Protein AF-A0A416U5G7-F1 (afdb_monomer_lite)

pLDDT: mean 82.88, std 13.26, range [29.58, 97.5]

Sequence (641 aa):
MNTRAYIPMDFLNVPGTQLEKLPWEHEQILRRYLSMSQHICELDELYSMMVFNLENMFEKFSLQFDDRIFAKRGETVDVIQINALLCNAVSAGRTLIESMEKFDEFYISKDKSFKKNFISKAYDQYSEYKIVDFLRNYMQHGHIPIHYDEEKIYLDLSEILETTHLKMNKNLKRMLQKAKKDLLEYGVADTRLCCVPLFYKYFLLIHRLYRAFYSYAEYTLMQIGEEKRKLLQDHPEYVRQVDEIAFAPVYQDELGQLHGVAVEDGYEEKIRENITYAEEKLQEYIKGNGQICSLQIDYCLEYRIPEMILIHEEELSENLVSYCKKHGHEIRHVSFYTYYKDDMDSYTRYKMFPYIQFEESVEWNVPYDRVTIRDFLRTFPEAEEKGILVQANNMGGDGIQIAQAVLQGWKTFLYHSSQILDTLGINSLADAIDWASRVVFIYQSIGWLKKSFGKRIEKKPTIEQLEEYIRRAERWELSQLSSTLHAAPELLKLVLSEVGYISQDGELFVYDEVIATQRKEEERKRKAEKENSHGTQVDCRKMNKVIEELNVTILYYASLQNEKKAEECGKETRIGKCVEQVICKYREFLWWDEVREELKVRDPLPEKFTEEIQGKICRDVRALEEELSGKCRELEKNESF

Structure (mmCIF, N/CA/C/O backbone):
data_AF-A0A416U5G7-F1
#
_entry.id   AF-A0A416U5G7-F1
#
loop_
_atom_site.group_PDB
_atom_site.id
_atom_site.type_symbol
_atom_site.label_atom_id
_atom_site.label_alt_id
_atom_site.label_comp_id
_atom_site.label_asym_id
_atom_site.label_entity_id
_atom_site.label_seq_id
_atom_site.pdbx_PDB_ins_code
_atom_site.Cartn_x
_atom_site.Cartn_y
_atom_site.Cartn_z
_atom_site.occupancy
_atom_site.B_iso_or_equiv
_atom_site.auth_seq_id
_atom_site.auth_comp_id
_atom_site.auth_asym_id
_atom_site.auth_atom_id
_atom_site.pdbx_PDB_model_num
ATOM 1 N N . MET A 1 1 ? 1.895 -32.750 0.996 1.00 34.59 1 MET A N 1
ATOM 2 C CA . MET A 1 1 ? 2.476 -33.624 -0.054 1.00 34.59 1 MET A CA 1
ATOM 3 C C . MET A 1 1 ? 3.646 -34.340 0.590 1.00 34.59 1 MET A C 1
ATOM 5 O O . MET A 1 1 ? 4.343 -33.689 1.345 1.00 34.59 1 MET A O 1
ATOM 9 N N . ASN A 1 2 ? 3.881 -35.631 0.346 1.00 29.58 2 ASN A N 1
ATOM 10 C CA . ASN A 1 2 ? 5.050 -36.284 0.949 1.00 29.58 2 ASN A CA 1
ATOM 11 C C . ASN A 1 2 ? 6.349 -35.647 0.426 1.00 29.58 2 ASN A C 1
ATOM 13 O O . ASN A 1 2 ? 6.550 -35.549 -0.781 1.00 29.58 2 ASN A O 1
ATOM 17 N N . THR A 1 3 ? 7.224 -35.253 1.353 1.00 39.66 3 THR A N 1
ATOM 18 C CA . THR A 1 3 ? 8.500 -34.534 1.161 1.00 39.66 3 THR A CA 1
ATOM 19 C C . THR A 1 3 ? 9.564 -35.289 0.362 1.00 39.66 3 THR A C 1
ATOM 21 O O . THR A 1 3 ? 10.633 -34.748 0.092 1.00 39.66 3 THR A O 1
ATOM 24 N N . ARG A 1 4 ? 9.292 -36.532 -0.043 1.00 42.00 4 ARG A N 1
ATOM 25 C CA . ARG A 1 4 ? 10.161 -37.312 -0.921 1.00 42.00 4 ARG A CA 1
ATOM 26 C C . ARG A 1 4 ? 9.323 -37.978 -2.005 1.00 42.00 4 ARG A C 1
ATOM 28 O O . ARG A 1 4 ? 8.418 -38.760 -1.705 1.00 42.00 4 ARG A O 1
ATOM 35 N N . ALA A 1 5 ? 9.659 -37.702 -3.260 1.00 42.56 5 ALA A N 1
ATOM 36 C CA . ALA A 1 5 ? 9.298 -38.585 -4.356 1.00 42.56 5 ALA A CA 1
ATOM 37 C C . ALA A 1 5 ? 10.177 -39.834 -4.223 1.00 42.56 5 ALA A C 1
ATOM 39 O O . ALA A 1 5 ? 11.356 -39.825 -4.569 1.00 42.56 5 ALA A O 1
ATOM 40 N N . TYR A 1 6 ? 9.624 -40.884 -3.625 1.00 47.34 6 TYR A N 1
ATOM 41 C CA . TYR A 1 6 ? 10.273 -42.186 -3.586 1.00 47.34 6 TYR A CA 1
ATOM 42 C C . TYR A 1 6 ? 9.950 -42.914 -4.880 1.00 47.34 6 TYR A C 1
ATOM 44 O O . TYR A 1 6 ? 8.777 -43.071 -5.212 1.00 47.34 6 TYR A O 1
ATOM 52 N N . ILE A 1 7 ? 10.973 -43.402 -5.571 1.00 48.50 7 ILE A N 1
ATOM 53 C CA . ILE A 1 7 ? 10.798 -44.351 -6.669 1.00 48.50 7 ILE A CA 1
ATOM 54 C C . ILE A 1 7 ? 11.122 -45.741 -6.094 1.00 48.50 7 ILE A C 1
ATOM 56 O O . ILE A 1 7 ? 12.286 -46.002 -5.773 1.00 48.50 7 ILE A O 1
ATOM 60 N N . PRO A 1 8 ? 10.119 -46.620 -5.876 1.00 42.03 8 PRO A N 1
ATOM 61 C CA . PRO A 1 8 ? 10.340 -47.969 -5.365 1.00 42.03 8 PRO A CA 1
ATOM 62 C C . PRO A 1 8 ? 11.236 -48.793 -6.300 1.00 42.03 8 PRO A C 1
ATOM 64 O O . PRO A 1 8 ? 11.042 -48.838 -7.513 1.00 42.03 8 PRO A O 1
ATOM 67 N N . MET A 1 9 ? 12.227 -49.464 -5.713 1.00 46.91 9 MET A N 1
ATOM 68 C CA . MET A 1 9 ? 13.308 -50.181 -6.397 1.00 46.91 9 MET A CA 1
ATOM 69 C C . MET A 1 9 ? 12.943 -51.628 -6.779 1.00 46.91 9 MET A C 1
ATOM 71 O O . MET A 1 9 ? 13.680 -52.553 -6.452 1.00 46.91 9 MET A O 1
ATOM 75 N N . ASP A 1 10 ? 11.874 -51.848 -7.546 1.00 46.72 10 ASP A N 1
ATOM 76 C CA . ASP A 1 10 ? 11.700 -53.140 -8.249 1.00 46.72 10 ASP A CA 1
ATOM 77 C C . ASP A 1 10 ? 12.586 -53.228 -9.525 1.00 46.72 10 ASP A C 1
ATOM 79 O O . ASP A 1 10 ? 12.586 -54.224 -10.248 1.00 46.72 10 ASP A O 1
ATOM 83 N N . PHE A 1 11 ? 13.411 -52.202 -9.788 1.00 46.56 11 PHE A N 1
ATOM 84 C CA . PHE A 1 11 ? 14.138 -51.972 -11.047 1.00 46.56 11 PHE A CA 1
ATOM 85 C C . PHE A 1 11 ? 15.624 -52.389 -11.074 1.00 46.56 11 PHE A C 1
ATOM 87 O O . PHE A 1 11 ? 16.303 -52.169 -12.079 1.00 46.56 11 PHE A O 1
ATOM 94 N N . LEU A 1 12 ? 16.159 -53.039 -10.033 1.00 43.69 12 LEU A N 1
ATOM 95 C CA . LEU A 1 12 ? 17.586 -53.428 -9.959 1.00 43.69 12 LEU A CA 1
ATOM 96 C C . LEU A 1 12 ? 18.053 -54.458 -11.008 1.00 43.69 12 LEU A C 1
ATOM 98 O O . LEU A 1 12 ? 19.245 -54.748 -11.083 1.00 43.69 12 LEU A O 1
ATOM 102 N N . ASN A 1 13 ? 17.157 -54.980 -11.849 1.00 45.81 13 ASN A N 1
ATOM 103 C CA . ASN A 1 13 ? 17.511 -55.910 -12.924 1.00 45.81 13 ASN A CA 1
ATOM 104 C C . ASN A 1 13 ? 17.641 -55.255 -14.313 1.00 45.81 13 ASN A C 1
ATOM 106 O O . ASN A 1 13 ? 17.795 -55.975 -15.300 1.00 45.81 13 ASN A O 1
ATOM 110 N N . VAL A 1 14 ? 17.612 -53.919 -14.418 1.00 45.59 14 VAL A N 1
ATOM 111 C CA . VAL A 1 14 ? 17.826 -53.215 -15.697 1.00 45.59 14 VAL A CA 1
ATOM 112 C C . VAL A 1 14 ? 19.286 -52.732 -15.809 1.00 45.59 14 VAL A C 1
ATOM 114 O O . VAL A 1 14 ? 19.737 -51.953 -14.963 1.00 45.59 14 VAL A O 1
ATOM 117 N N . PRO A 1 15 ? 20.053 -53.156 -16.834 1.00 37.59 15 PRO A N 1
ATOM 118 C CA . PRO A 1 15 ? 21.388 -52.619 -17.116 1.00 37.59 15 PRO A CA 1
ATOM 119 C C . PRO A 1 15 ? 21.334 -51.096 -17.353 1.00 37.59 15 PRO A C 1
ATOM 121 O O . PRO A 1 15 ? 20.537 -50.643 -18.167 1.00 37.59 15 PRO A O 1
ATOM 124 N N . GLY A 1 16 ? 22.171 -50.311 -16.654 1.00 47.94 16 GLY A N 1
ATOM 125 C CA . GLY A 1 16 ? 22.190 -48.831 -16.719 1.00 47.94 16 GLY A CA 1
ATOM 126 C C . GLY A 1 16 ? 21.757 -48.105 -15.430 1.00 47.94 16 GLY A C 1
ATOM 127 O O . GLY A 1 16 ? 21.738 -46.880 -15.376 1.00 47.94 16 GLY A O 1
ATOM 128 N N . THR A 1 17 ? 21.438 -48.848 -14.367 1.00 48.97 17 THR A N 1
ATOM 129 C CA . THR A 1 17 ? 20.924 -48.329 -13.082 1.00 48.97 17 THR A CA 1
ATOM 130 C C . THR A 1 17 ? 21.994 -47.930 -12.058 1.00 48.97 17 THR A C 1
ATOM 132 O O . THR A 1 17 ? 21.645 -47.404 -11.003 1.00 48.97 17 THR A O 1
ATOM 135 N N . GLN A 1 18 ? 23.291 -48.098 -12.343 1.00 55.84 18 GLN A N 1
ATOM 136 C CA . GLN A 1 18 ? 24.344 -47.592 -11.451 1.00 55.84 18 GLN A CA 1
ATOM 137 C C . GLN A 1 18 ? 24.312 -46.057 -11.424 1.00 55.84 18 GLN A C 1
ATOM 139 O O . GLN A 1 18 ? 24.237 -45.419 -12.476 1.00 55.84 18 GLN A O 1
ATOM 144 N N . LEU A 1 19 ? 24.309 -45.465 -10.224 1.00 66.94 19 LEU A N 1
ATOM 145 C CA . LEU A 1 19 ? 24.428 -44.018 -10.048 1.00 66.94 19 LEU A CA 1
ATOM 146 C C . LEU A 1 19 ? 25.780 -43.587 -10.628 1.00 66.94 19 LEU A C 1
ATOM 148 O O . LEU A 1 19 ? 26.829 -43.984 -10.117 1.00 66.94 19 LEU A O 1
ATOM 152 N N . GLU A 1 20 ? 25.763 -42.804 -11.704 1.00 66.50 20 GLU A N 1
ATOM 153 C CA . GLU A 1 20 ? 26.995 -42.208 -12.208 1.00 66.50 20 GLU A CA 1
ATOM 154 C C . GLU A 1 20 ? 27.474 -41.160 -11.207 1.00 66.50 20 GLU A C 1
ATOM 156 O O . GLU A 1 20 ? 26.695 -40.353 -10.699 1.00 66.50 20 GLU A O 1
ATOM 161 N N . LYS A 1 21 ? 28.765 -41.205 -10.869 1.00 74.81 21 LYS A N 1
ATOM 162 C CA . LYS A 1 21 ? 29.328 -40.285 -9.887 1.00 74.81 21 LYS A CA 1
ATOM 163 C C . LYS A 1 21 ? 29.426 -38.894 -10.509 1.00 74.81 21 LYS A C 1
ATOM 165 O O . LYS A 1 21 ? 30.304 -38.651 -11.335 1.00 74.81 21 LYS A O 1
ATOM 170 N N . LEU A 1 22 ? 28.542 -37.998 -10.083 1.00 84.62 22 LEU A N 1
ATOM 171 C CA . LEU A 1 22 ? 28.569 -36.595 -10.480 1.00 84.62 22 LEU A CA 1
ATOM 172 C C . LEU A 1 22 ? 29.883 -35.928 -10.028 1.00 84.62 22 LEU A C 1
ATOM 174 O O . LEU A 1 22 ? 30.434 -36.290 -8.979 1.00 84.62 22 LEU A O 1
ATOM 178 N N . PRO A 1 23 ? 30.400 -34.938 -10.779 1.00 90.81 23 PRO A N 1
ATOM 179 C CA . PRO A 1 23 ? 31.445 -34.056 -10.276 1.00 90.81 23 PRO A CA 1
ATOM 180 C C . PRO A 1 23 ? 31.020 -33.447 -8.940 1.00 90.81 23 PRO A C 1
ATOM 182 O O . PRO A 1 23 ? 29.868 -33.048 -8.781 1.00 90.81 23 PRO A O 1
ATOM 185 N N . TRP A 1 24 ? 31.950 -33.357 -7.986 1.00 88.44 24 TRP A N 1
ATOM 186 C CA . TRP A 1 24 ? 31.634 -32.926 -6.620 1.00 88.44 24 TRP A CA 1
ATOM 187 C C . TRP A 1 24 ? 30.897 -31.579 -6.586 1.00 88.44 24 TRP A C 1
ATOM 189 O O . TRP A 1 24 ? 29.911 -31.448 -5.870 1.00 88.44 24 TRP A O 1
ATOM 199 N N . GLU A 1 25 ? 31.320 -30.610 -7.402 1.00 91.44 25 GLU A N 1
ATOM 200 C CA . GLU A 1 25 ? 30.681 -29.290 -7.498 1.00 91.44 25 GLU A CA 1
ATOM 201 C C . GLU A 1 25 ? 29.219 -29.382 -7.967 1.00 91.44 25 GLU A C 1
ATOM 203 O O . GLU A 1 25 ? 28.339 -28.764 -7.370 1.00 91.44 25 GLU A O 1
ATOM 208 N N . HIS A 1 26 ? 28.940 -30.216 -8.973 1.00 93.44 26 HIS A N 1
ATOM 209 C CA . HIS A 1 26 ? 27.592 -30.431 -9.508 1.00 93.44 26 HIS A CA 1
ATOM 210 C C . HIS A 1 26 ? 26.707 -31.169 -8.494 1.00 93.44 26 HIS A C 1
ATOM 212 O O . HIS A 1 26 ? 25.559 -30.789 -8.263 1.00 93.44 26 HIS A O 1
ATOM 218 N N . GLU A 1 27 ? 27.263 -32.185 -7.823 1.00 90.25 27 GLU A N 1
ATOM 219 C CA . GLU A 1 27 ? 26.586 -32.911 -6.746 1.00 90.25 27 GLU A CA 1
ATOM 220 C C . GLU A 1 27 ? 26.195 -31.965 -5.599 1.00 90.25 27 GLU A C 1
ATOM 222 O O . GLU A 1 27 ? 25.081 -32.053 -5.084 1.00 90.25 27 GLU A O 1
ATOM 227 N N . GLN A 1 28 ? 27.077 -31.034 -5.207 1.00 91.25 28 GLN A N 1
ATOM 228 C CA . GLN A 1 28 ? 26.782 -30.075 -4.139 1.00 91.25 28 GLN A CA 1
ATOM 229 C C . GLN A 1 28 ? 25.627 -29.132 -4.496 1.00 91.25 28 GLN A C 1
ATOM 231 O O . GLN A 1 28 ? 24.791 -28.870 -3.630 1.00 91.25 28 GLN A O 1
ATOM 236 N N . ILE A 1 29 ? 25.540 -28.656 -5.743 1.00 91.50 29 ILE A N 1
ATOM 237 C CA . ILE A 1 29 ? 24.431 -27.800 -6.199 1.00 91.50 29 ILE A CA 1
ATOM 238 C C . ILE A 1 29 ? 23.101 -28.551 -6.072 1.00 91.50 29 ILE A C 1
ATOM 240 O O . ILE A 1 29 ? 22.174 -28.067 -5.421 1.00 91.50 29 ILE A O 1
ATOM 244 N N . LEU A 1 30 ? 23.023 -29.769 -6.620 1.00 90.12 30 LEU A N 1
ATOM 245 C CA . LEU A 1 30 ? 21.788 -30.558 -6.601 1.00 90.12 30 LEU A CA 1
ATOM 246 C C . LEU A 1 30 ? 21.395 -31.002 -5.184 1.00 90.12 30 LEU A C 1
ATOM 248 O O . LEU A 1 30 ? 20.214 -30.982 -4.839 1.00 90.12 30 LEU A O 1
ATOM 252 N N . ARG A 1 31 ? 22.367 -31.353 -4.329 1.00 89.50 31 ARG A N 1
ATOM 253 C CA . ARG A 1 31 ? 22.111 -31.655 -2.910 1.00 89.50 31 ARG A CA 1
ATOM 254 C C . ARG A 1 31 ? 21.591 -30.441 -2.158 1.00 89.50 31 ARG A C 1
ATOM 256 O O . ARG A 1 31 ? 20.634 -30.572 -1.401 1.00 89.50 31 ARG A O 1
ATOM 263 N N . ARG A 1 32 ? 22.208 -29.274 -2.361 1.00 90.69 32 ARG A N 1
ATOM 264 C CA . ARG A 1 32 ? 21.776 -28.027 -1.724 1.00 90.69 32 ARG A CA 1
ATOM 265 C C . ARG A 1 32 ? 20.353 -27.674 -2.144 1.00 90.69 32 ARG A C 1
ATOM 267 O O . ARG A 1 32 ? 19.542 -27.391 -1.269 1.00 90.69 32 ARG A O 1
ATOM 274 N N . TYR A 1 33 ? 20.042 -27.758 -3.438 1.00 90.62 33 TYR A N 1
ATOM 275 C CA . TYR A 1 33 ? 18.686 -27.563 -3.951 1.00 90.62 33 TYR A CA 1
ATOM 276 C C . TYR A 1 33 ? 17.683 -28.510 -3.283 1.00 90.62 33 TYR A C 1
ATOM 278 O O . TYR A 1 33 ? 16.682 -28.063 -2.726 1.00 90.62 33 TYR A O 1
ATOM 286 N N . LEU A 1 34 ? 17.981 -29.813 -3.273 1.00 87.12 34 LEU A N 1
ATOM 287 C CA . LEU A 1 34 ? 17.120 -30.827 -2.671 1.00 87.12 34 LEU A CA 1
ATOM 288 C C . LEU A 1 34 ? 16.858 -30.536 -1.185 1.00 87.12 34 LEU A C 1
ATOM 290 O O . LEU A 1 34 ? 15.705 -30.457 -0.771 1.00 87.12 34 LEU A O 1
ATOM 294 N N . SER A 1 35 ? 17.903 -30.310 -0.387 1.00 88.88 35 SER A N 1
ATOM 295 C CA . SER A 1 35 ? 17.753 -30.019 1.045 1.00 88.88 35 SER A CA 1
ATOM 296 C C . SER A 1 35 ? 17.012 -28.706 1.317 1.00 88.88 35 SER A C 1
ATOM 298 O O . SER A 1 35 ? 16.183 -28.655 2.225 1.00 88.88 35 SER A O 1
ATOM 300 N N . MET A 1 36 ? 17.259 -27.661 0.521 1.00 90.62 36 MET A N 1
ATOM 301 C CA . MET A 1 36 ? 16.538 -26.390 0.635 1.00 90.62 36 MET A CA 1
ATOM 302 C C . MET A 1 36 ? 15.055 -26.548 0.298 1.00 90.62 36 MET A C 1
ATOM 304 O O . MET A 1 36 ? 14.212 -26.114 1.078 1.00 90.62 36 MET A O 1
ATOM 308 N N . SER A 1 37 ? 14.731 -27.204 -0.819 1.00 87.31 37 SER A N 1
ATOM 309 C CA . SER A 1 37 ? 13.346 -27.433 -1.247 1.00 87.31 37 SER A CA 1
ATOM 310 C C . SER A 1 37 ? 12.544 -28.227 -0.210 1.00 87.31 37 SER A C 1
ATOM 312 O O . SER A 1 37 ? 11.394 -27.891 0.076 1.00 87.31 37 SER A O 1
ATOM 314 N N . GLN A 1 38 ? 13.172 -29.226 0.419 1.00 86.06 38 GLN A N 1
ATOM 315 C CA . GLN A 1 38 ? 12.565 -30.009 1.488 1.00 86.06 38 GLN A CA 1
ATOM 316 C C . GLN A 1 38 ? 12.275 -29.139 2.714 1.00 86.06 38 GLN A C 1
ATOM 318 O O . GLN A 1 38 ? 11.161 -29.156 3.229 1.00 86.06 38 GLN A O 1
ATOM 323 N N . HIS A 1 39 ? 13.258 -28.357 3.162 1.00 92.12 39 HIS A N 1
ATOM 324 C CA . HIS A 1 39 ? 13.096 -27.510 4.342 1.00 92.12 39 HIS A CA 1
ATOM 325 C C . HIS A 1 39 ? 12.034 -26.420 4.109 1.00 92.12 39 HIS A C 1
ATOM 327 O O . HIS A 1 39 ? 11.249 -26.141 5.009 1.00 92.12 39 HIS A O 1
ATOM 333 N N . ILE A 1 40 ? 11.921 -25.868 2.894 1.00 91.50 40 ILE A N 1
ATOM 334 C CA . ILE A 1 40 ? 10.801 -24.981 2.528 1.00 91.50 40 ILE A CA 1
ATOM 335 C C . ILE A 1 40 ? 9.452 -25.695 2.664 1.00 91.50 40 ILE A C 1
ATOM 337 O O . ILE A 1 40 ? 8.557 -25.163 3.310 1.00 91.50 40 ILE A O 1
ATOM 341 N N . CYS A 1 41 ? 9.317 -26.920 2.150 1.00 87.94 41 CYS A N 1
ATOM 342 C CA . CYS A 1 41 ? 8.067 -27.672 2.300 1.00 87.94 41 CYS A CA 1
ATOM 343 C C . CYS A 1 41 ? 7.704 -27.896 3.777 1.00 87.94 41 CYS A C 1
ATOM 345 O O . CYS A 1 41 ? 6.551 -27.731 4.156 1.00 87.94 41 CYS A O 1
ATOM 347 N N . GLU A 1 42 ? 8.684 -28.240 4.615 1.00 91.94 42 GLU A N 1
ATOM 348 C CA . GLU A 1 42 ? 8.475 -28.428 6.056 1.00 91.94 42 GLU A CA 1
ATOM 349 C C . GLU A 1 42 ? 8.033 -27.124 6.746 1.00 91.94 42 GLU A C 1
ATOM 351 O O . GLU A 1 42 ? 7.188 -27.147 7.643 1.00 91.94 42 GLU A O 1
ATOM 356 N N . LEU A 1 43 ? 8.569 -25.973 6.322 1.00 94.75 43 LEU A N 1
ATOM 357 C CA . LEU A 1 43 ? 8.113 -24.657 6.782 1.00 94.75 43 LEU A CA 1
ATOM 358 C C . LEU A 1 43 ? 6.652 -24.404 6.388 1.00 94.75 43 LEU A C 1
ATOM 360 O O . LEU A 1 43 ? 5.850 -24.018 7.241 1.00 94.75 43 LEU A O 1
ATOM 364 N N . ASP A 1 44 ? 6.289 -24.672 5.134 1.00 92.06 44 ASP A N 1
ATOM 365 C CA . ASP A 1 44 ? 4.922 -24.479 4.637 1.00 92.06 44 ASP A CA 1
ATOM 366 C C . ASP A 1 44 ? 3.911 -25.367 5.366 1.00 92.06 44 ASP A C 1
ATOM 368 O O . ASP A 1 44 ? 2.800 -24.936 5.685 1.00 92.06 44 ASP A O 1
ATOM 372 N N . GLU A 1 45 ? 4.294 -26.609 5.662 1.00 93.06 45 GLU A N 1
ATOM 373 C CA . GLU A 1 45 ? 3.472 -27.558 6.407 1.00 93.06 45 GLU A CA 1
ATOM 374 C C . GLU A 1 45 ? 3.238 -27.080 7.842 1.00 93.06 45 GLU A C 1
ATOM 376 O O . GLU A 1 45 ? 2.097 -27.076 8.306 1.00 93.06 45 GLU A O 1
ATOM 381 N N . LEU A 1 46 ? 4.277 -26.594 8.530 1.00 96.69 46 LEU A N 1
ATOM 382 C CA . LEU A 1 46 ? 4.147 -26.024 9.876 1.00 96.69 46 LEU A CA 1
ATOM 383 C C . LEU A 1 46 ? 3.246 -24.782 9.890 1.00 96.69 46 LEU A C 1
ATOM 385 O O . LEU A 1 46 ? 2.403 -24.639 10.780 1.00 96.69 46 LEU A O 1
ATOM 389 N N . TYR A 1 47 ? 3.390 -23.898 8.902 1.00 97.06 47 TYR A N 1
ATOM 390 C CA . TYR A 1 47 ? 2.518 -22.734 8.760 1.00 97.06 47 TYR A CA 1
ATOM 391 C C . TYR A 1 47 ? 1.067 -23.148 8.493 1.00 97.06 47 TYR A C 1
ATOM 393 O O . TYR A 1 47 ? 0.152 -22.678 9.169 1.00 97.06 47 TYR A O 1
ATOM 401 N N . SER A 1 48 ? 0.852 -24.096 7.583 1.00 95.25 48 SER A N 1
ATOM 402 C CA . SER A 1 48 ? -0.477 -24.621 7.254 1.00 95.25 48 SER A CA 1
ATOM 403 C C . SER A 1 48 ? -1.136 -25.310 8.448 1.00 95.25 48 SER A C 1
ATOM 405 O O . SER A 1 48 ? -2.327 -25.127 8.681 1.00 95.25 48 SER A O 1
ATOM 407 N N . MET A 1 49 ? -0.372 -26.046 9.261 1.00 97.12 49 MET A N 1
ATOM 408 C CA . MET A 1 49 ? -0.863 -26.631 10.511 1.00 97.12 49 MET A CA 1
ATOM 409 C C . MET A 1 49 ? -1.321 -25.557 11.500 1.00 97.12 49 MET A C 1
ATOM 411 O O . MET A 1 49 ? -2.362 -25.721 12.139 1.00 97.12 49 MET A O 1
ATOM 415 N N . MET A 1 50 ? -0.569 -24.461 11.640 1.00 97.50 50 MET A N 1
ATOM 416 C CA . MET A 1 50 ? -0.979 -23.336 12.482 1.00 97.50 50 MET A CA 1
ATOM 417 C C . MET A 1 50 ? -2.289 -22.727 11.970 1.00 97.50 50 MET A C 1
ATOM 419 O O . MET A 1 50 ? -3.249 -22.638 12.734 1.00 97.50 50 MET A O 1
ATOM 423 N N . VAL A 1 51 ? -2.337 -22.363 10.684 1.00 96.62 51 VAL A N 1
ATOM 424 C CA . VAL A 1 51 ? -3.512 -21.759 10.035 1.00 96.62 51 VAL A CA 1
ATOM 425 C C . VAL A 1 51 ? -4.740 -22.648 10.186 1.00 96.62 51 VAL A C 1
ATOM 427 O O . VAL A 1 51 ? -5.766 -22.180 10.667 1.00 96.62 51 VAL A O 1
ATOM 430 N N . PHE A 1 52 ? -4.616 -23.943 9.896 1.00 96.56 52 PHE A N 1
ATOM 431 C CA . PHE A 1 52 ? -5.705 -24.906 10.033 1.00 96.56 52 PHE A CA 1
ATOM 432 C C . PHE A 1 52 ? -6.308 -24.900 11.444 1.00 96.56 52 PHE A C 1
ATOM 434 O O . PHE A 1 52 ? -7.528 -24.882 11.599 1.00 96.56 52 PHE A O 1
ATOM 441 N N . ASN A 1 53 ? -5.480 -24.895 12.493 1.00 96.69 53 ASN A N 1
ATOM 442 C CA . ASN A 1 53 ? -5.987 -24.882 13.867 1.00 96.69 53 ASN A CA 1
ATOM 443 C C . ASN A 1 53 ? -6.692 -23.559 14.214 1.00 96.69 53 ASN A C 1
ATOM 445 O O . ASN A 1 53 ? -7.710 -23.585 14.908 1.00 96.69 53 ASN A O 1
ATOM 449 N N . LEU A 1 54 ? -6.195 -22.424 13.713 1.00 94.75 54 LEU A N 1
ATOM 450 C CA . LEU A 1 54 ? -6.837 -21.117 13.888 1.00 94.75 54 LEU A CA 1
ATOM 451 C C . LEU A 1 54 ? -8.178 -21.042 13.152 1.00 94.75 54 LEU A C 1
ATOM 453 O O . LEU A 1 54 ? -9.176 -20.633 13.737 1.00 94.75 54 LEU A O 1
ATOM 457 N N . GLU A 1 55 ? -8.233 -21.499 11.904 1.00 93.44 55 GLU A N 1
ATOM 458 C CA . GLU A 1 55 ? -9.464 -21.541 11.111 1.00 93.44 55 GLU A CA 1
ATOM 459 C C . GLU A 1 55 ? -10.521 -22.435 11.762 1.00 93.44 55 GLU A C 1
ATOM 461 O O . GLU A 1 55 ? -11.667 -22.019 11.906 1.00 93.44 55 GLU A O 1
ATOM 466 N N . ASN A 1 56 ? -10.134 -23.615 12.256 1.00 93.25 56 ASN A N 1
ATOM 467 C CA . ASN A 1 56 ? -11.041 -24.488 13.007 1.00 93.25 56 ASN A CA 1
ATOM 468 C C . ASN A 1 56 ? -11.559 -23.820 14.288 1.00 93.25 56 ASN A C 1
ATOM 470 O O . ASN A 1 56 ? -12.715 -24.016 14.667 1.00 93.25 56 ASN A O 1
ATOM 474 N N . MET A 1 57 ? -10.717 -23.036 14.967 1.00 91.56 57 MET A N 1
ATOM 475 C CA . MET A 1 57 ? -11.129 -22.270 16.140 1.00 91.56 57 MET A CA 1
ATOM 476 C C . MET A 1 57 ? -12.152 -21.194 15.755 1.00 91.56 57 MET A C 1
ATOM 478 O O . MET A 1 57 ? -13.196 -21.100 16.395 1.00 91.56 57 MET A O 1
ATOM 482 N N . PHE A 1 58 ? -11.910 -20.433 14.687 1.00 89.31 58 PHE A N 1
ATOM 483 C CA . PHE A 1 58 ? -12.824 -19.383 14.226 1.00 89.31 58 PHE A CA 1
ATOM 484 C C . PHE A 1 58 ? -14.093 -19.919 13.552 1.00 89.31 58 PHE A C 1
ATOM 486 O O . PHE A 1 58 ? -15.121 -19.239 13.553 1.00 89.31 58 PHE A O 1
ATOM 493 N N . GLU A 1 59 ? -14.077 -21.129 12.995 1.00 90.25 59 GLU A N 1
ATOM 494 C CA . GLU A 1 59 ? -15.281 -21.777 12.470 1.00 90.25 59 GLU A CA 1
ATOM 495 C C . GLU A 1 59 ? -16.244 -22.153 13.604 1.00 90.25 59 GLU A C 1
ATOM 497 O O . GLU A 1 59 ? -17.461 -22.000 13.465 1.00 90.25 59 GLU A O 1
ATOM 502 N N . LYS A 1 60 ? -15.698 -22.606 14.737 1.00 90.38 60 LYS A N 1
ATOM 503 C CA . LYS A 1 60 ? -16.465 -23.094 15.891 1.00 90.38 60 LYS A CA 1
ATOM 504 C C . LYS A 1 60 ? -16.817 -22.009 16.895 1.00 90.38 60 LYS A C 1
ATOM 506 O O . LYS A 1 60 ? -17.875 -22.075 17.512 1.00 90.38 60 LYS A O 1
ATOM 511 N N . PHE A 1 61 ? -15.969 -20.997 17.043 1.00 90.00 61 PHE A N 1
ATOM 512 C CA . PHE A 1 61 ? -16.122 -19.964 18.060 1.00 90.00 61 PHE A CA 1
ATOM 513 C C . PHE A 1 61 ? -16.087 -18.562 17.451 1.00 90.00 61 PHE A C 1
ATOM 515 O O . PHE A 1 61 ? -15.360 -18.274 16.504 1.00 90.00 61 PHE A O 1
ATOM 522 N N . SER A 1 62 ? -16.887 -17.662 18.013 1.00 87.56 62 SER A N 1
ATOM 523 C CA . SER A 1 62 ? -16.728 -16.221 17.858 1.00 87.56 62 SER A CA 1
ATOM 524 C C . SER A 1 62 ? -15.966 -15.703 19.070 1.00 87.56 62 SER A C 1
ATOM 526 O O . SER A 1 62 ? -16.476 -15.787 20.185 1.00 87.56 62 SER A O 1
ATOM 528 N N . LEU A 1 63 ? -14.767 -15.174 18.844 1.00 86.75 63 LEU A N 1
ATOM 529 C CA . LEU A 1 63 ? -13.894 -14.621 19.878 1.00 86.75 63 LEU A CA 1
ATOM 530 C C . LEU A 1 63 ? -13.935 -13.094 19.796 1.00 86.75 63 LEU A C 1
ATOM 532 O O . LEU A 1 63 ? -13.653 -12.534 18.742 1.00 86.75 63 LEU A O 1
ATOM 536 N N . GLN A 1 64 ? -14.311 -12.432 20.885 1.00 82.50 64 GLN A N 1
ATOM 537 C CA . GLN A 1 64 ? -14.326 -10.973 20.994 1.00 82.50 64 GLN A CA 1
ATOM 538 C C . GLN A 1 64 ? -13.057 -10.494 21.714 1.00 82.50 64 GLN A C 1
ATOM 540 O O . GLN A 1 64 ? -12.518 -11.197 22.569 1.00 82.50 64 GLN A O 1
ATOM 545 N N . PHE A 1 65 ? -12.575 -9.286 21.413 1.00 80.12 65 PHE A N 1
ATOM 546 C CA . PHE A 1 65 ? -11.353 -8.747 22.038 1.00 80.12 65 PHE A CA 1
ATOM 547 C C . PHE A 1 65 ? -11.507 -8.364 23.511 1.00 80.12 65 PHE A C 1
ATOM 549 O O . PHE A 1 65 ? -10.509 -8.176 24.199 1.00 80.12 65 PHE A O 1
ATOM 556 N N . ASP A 1 66 ? -12.738 -8.289 24.009 1.00 78.31 66 ASP A N 1
ATOM 557 C CA . ASP A 1 66 ? -13.029 -8.180 25.439 1.00 78.31 66 ASP A CA 1
ATOM 558 C C . ASP A 1 66 ? -13.130 -9.551 26.137 1.00 78.31 66 ASP A C 1
ATOM 560 O O . ASP A 1 66 ? -13.673 -9.649 27.245 1.00 78.31 66 ASP A O 1
ATOM 564 N N . ASP A 1 67 ? -12.614 -10.584 25.464 1.00 86.69 67 ASP A N 1
ATOM 565 C CA . ASP A 1 67 ? -12.533 -11.991 25.841 1.00 86.69 67 ASP A CA 1
ATOM 566 C C . ASP A 1 67 ? -13.855 -12.768 25.869 1.00 86.69 67 ASP A C 1
ATOM 568 O O . ASP A 1 67 ? -13.858 -13.954 26.216 1.00 86.69 67 ASP A O 1
ATOM 572 N N . ARG A 1 68 ? -14.977 -12.156 25.466 1.00 88.38 68 ARG A N 1
ATOM 573 C CA . ARG A 1 68 ? -16.236 -12.895 25.312 1.00 88.38 68 ARG A CA 1
ATOM 574 C C . ARG A 1 68 ? -16.130 -13.935 24.208 1.00 88.38 68 ARG A C 1
ATOM 576 O O . ARG A 1 68 ? -15.574 -13.682 23.136 1.00 88.38 68 ARG A O 1
ATOM 583 N N . ILE A 1 69 ? -16.706 -15.103 24.466 1.00 89.69 69 ILE A N 1
ATOM 584 C CA . ILE A 1 69 ? -16.700 -16.222 23.531 1.00 89.69 69 ILE A CA 1
ATOM 585 C C . ILE A 1 69 ? -18.109 -16.758 23.304 1.00 89.69 69 ILE A C 1
ATOM 587 O O . ILE A 1 69 ? -18.882 -16.953 24.238 1.00 89.69 69 ILE A O 1
ATOM 591 N N . PHE A 1 70 ? -18.426 -17.043 22.045 1.00 88.88 70 PHE A N 1
ATOM 592 C CA . PHE A 1 70 ? -19.690 -17.660 21.661 1.00 88.88 70 PHE A CA 1
ATOM 593 C C . PHE A 1 70 ? -19.421 -18.861 20.771 1.00 88.88 70 PHE A C 1
ATOM 595 O O . PHE A 1 70 ? -18.743 -18.741 19.751 1.00 88.88 70 PHE A O 1
ATOM 602 N N . ALA A 1 71 ? -19.967 -20.017 21.127 1.00 90.19 71 ALA A N 1
ATOM 603 C CA . ALA A 1 71 ? -19.977 -21.157 20.227 1.00 90.19 71 ALA A CA 1
ATOM 604 C C . ALA A 1 71 ? -20.941 -20.891 19.058 1.00 90.19 71 ALA A C 1
ATOM 606 O O . ALA A 1 71 ? -22.037 -20.346 19.222 1.00 90.19 71 ALA A O 1
ATOM 607 N N . LYS A 1 72 ? -20.511 -21.238 17.849 1.00 88.31 72 LYS A N 1
ATOM 608 C CA . LYS A 1 72 ? -21.304 -21.112 16.626 1.00 88.31 72 LYS A CA 1
ATOM 609 C C . LYS A 1 72 ? -22.182 -22.355 16.456 1.00 88.31 72 LYS A C 1
ATOM 611 O O . LYS A 1 72 ? -21.984 -23.379 17.099 1.00 88.31 72 LYS A O 1
ATOM 616 N N . ARG A 1 73 ? -23.192 -22.255 15.584 1.00 83.19 73 ARG A N 1
ATOM 617 C CA . ARG A 1 73 ? -24.079 -23.376 15.196 1.00 83.19 73 ARG A CA 1
ATOM 618 C C . ARG A 1 73 ? -24.850 -24.041 16.358 1.00 83.19 73 ARG A C 1
ATOM 620 O O . ARG A 1 73 ? -25.326 -25.159 16.207 1.00 83.19 73 ARG A O 1
ATOM 627 N N . GLY A 1 74 ? -25.042 -23.337 17.479 1.00 70.44 74 GLY A N 1
ATOM 628 C CA . GLY A 1 74 ? -25.803 -23.838 18.633 1.00 70.44 74 GLY A CA 1
ATOM 629 C C . GLY A 1 74 ? -25.041 -24.835 19.513 1.00 70.44 74 GLY A C 1
ATOM 630 O O . GLY A 1 74 ? -25.662 -25.508 20.333 1.00 70.44 74 GLY A O 1
ATOM 631 N N . GLU A 1 75 ? -23.723 -24.944 19.339 1.00 79.94 75 GLU A N 1
ATOM 632 C CA . GLU A 1 75 ? -22.848 -25.739 20.205 1.00 79.94 75 GLU A CA 1
ATOM 633 C C . GLU A 1 75 ? -22.634 -25.047 21.568 1.00 79.94 75 GLU A C 1
ATOM 635 O O . GLU A 1 75 ? -22.959 -23.873 21.748 1.00 79.94 75 GLU A O 1
ATOM 640 N N . THR A 1 76 ? -22.096 -25.772 22.550 1.00 85.88 76 THR A N 1
ATOM 641 C CA . THR A 1 76 ? -21.654 -25.206 23.836 1.00 85.88 76 THR A CA 1
ATOM 642 C C . THR A 1 76 ? -20.167 -24.881 23.790 1.00 85.88 76 THR A C 1
ATOM 644 O O . THR A 1 76 ? -19.401 -25.579 23.128 1.00 85.88 76 THR A O 1
ATOM 647 N N . VAL A 1 77 ? -19.734 -23.863 24.534 1.00 89.94 77 VAL A N 1
ATOM 648 C CA . VAL A 1 77 ? -18.308 -23.531 24.650 1.00 89.94 77 VAL A CA 1
ATOM 649 C C . VAL A 1 77 ? -17.574 -24.652 25.394 1.00 89.94 77 VAL A C 1
ATOM 651 O O . VAL A 1 77 ? -17.807 -24.871 26.581 1.00 89.94 77 VAL A O 1
ATOM 654 N N . ASP A 1 78 ? -16.684 -25.357 24.693 1.00 90.38 78 ASP A N 1
ATOM 655 C CA . ASP A 1 78 ? -15.814 -26.388 25.263 1.00 90.38 78 ASP A CA 1
ATOM 656 C C . ASP A 1 78 ? -14.383 -25.853 25.419 1.00 90.38 78 ASP A C 1
ATOM 658 O O . ASP A 1 78 ? -13.619 -25.729 24.456 1.00 90.38 78 ASP A O 1
ATOM 662 N N . VAL A 1 79 ? -14.008 -25.559 26.666 1.00 90.69 79 VAL A N 1
ATOM 663 C CA . VAL A 1 79 ? -12.683 -25.029 27.010 1.00 90.69 79 VAL A CA 1
ATOM 664 C C . VAL A 1 79 ? -11.549 -26.010 26.693 1.00 90.69 79 VAL A C 1
ATOM 666 O O . VAL A 1 79 ? -10.438 -25.580 26.374 1.00 90.69 79 VAL A O 1
ATOM 669 N N . ILE A 1 80 ? -11.807 -27.323 26.707 1.00 91.31 80 ILE A N 1
ATOM 670 C CA . ILE A 1 80 ? -10.810 -28.333 26.335 1.00 91.31 80 ILE A CA 1
ATOM 671 C C . ILE A 1 80 ? -10.535 -28.266 24.838 1.00 91.31 80 ILE A C 1
ATOM 673 O O . ILE A 1 80 ? -9.375 -28.282 24.423 1.00 91.31 80 ILE A O 1
ATOM 677 N N . GLN A 1 81 ? -11.581 -28.126 24.025 1.00 92.50 81 GLN A N 1
ATOM 678 C CA . GLN A 1 81 ? -11.432 -27.979 22.580 1.00 92.50 81 GLN A CA 1
ATOM 679 C C . GLN A 1 81 ? -10.649 -26.710 22.216 1.00 92.50 81 GLN A C 1
ATOM 681 O O . GLN A 1 81 ? -9.774 -26.764 21.348 1.00 92.50 81 GLN A O 1
ATOM 686 N N . ILE A 1 82 ? -10.912 -25.595 22.908 1.00 92.81 82 ILE A N 1
ATOM 687 C CA . ILE A 1 82 ? -10.179 -24.333 22.726 1.00 92.81 82 ILE A CA 1
ATOM 688 C C . ILE A 1 82 ? -8.697 -24.526 23.040 1.00 92.81 82 ILE A C 1
ATOM 690 O O . ILE A 1 82 ? -7.849 -24.220 22.203 1.00 92.81 82 ILE A O 1
ATOM 694 N N . ASN A 1 83 ? -8.373 -25.083 24.212 1.00 93.00 83 ASN A N 1
ATOM 695 C CA . ASN A 1 83 ? -6.983 -25.333 24.593 1.00 93.00 83 ASN A CA 1
ATOM 696 C C . ASN A 1 83 ? -6.284 -26.299 23.627 1.00 93.00 83 ASN A C 1
ATOM 698 O O . ASN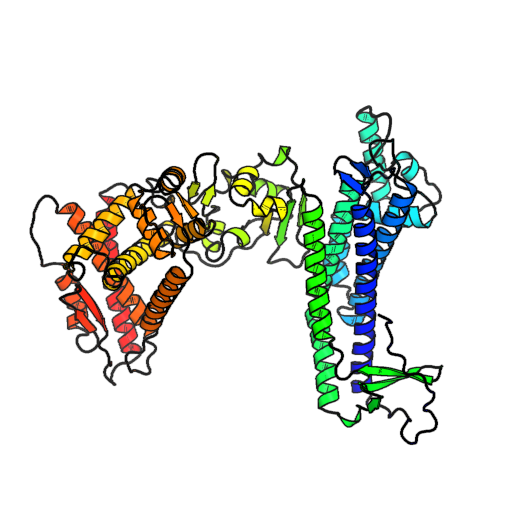 A 1 83 ? -5.119 -26.082 23.310 1.00 93.00 83 ASN A O 1
ATOM 702 N N . ALA A 1 84 ? -6.968 -27.329 23.119 1.00 93.56 84 ALA A N 1
ATOM 703 C CA . ALA A 1 84 ? -6.387 -28.278 22.170 1.00 93.56 84 ALA A CA 1
ATOM 704 C C . ALA A 1 84 ? -6.012 -27.612 20.834 1.00 93.56 84 ALA A C 1
ATOM 706 O O . ALA A 1 84 ? -4.876 -27.747 20.374 1.00 93.56 84 ALA A O 1
ATOM 707 N N . LEU A 1 85 ? -6.941 -26.860 20.233 1.00 94.62 85 LEU A N 1
ATOM 708 C CA . LEU A 1 85 ? -6.697 -26.129 18.984 1.00 94.62 85 LEU A CA 1
ATOM 709 C C . LEU A 1 85 ? -5.601 -25.075 19.170 1.00 94.62 85 LEU A C 1
ATOM 711 O O . LEU A 1 85 ? -4.664 -24.993 18.373 1.00 94.62 85 LEU A O 1
ATOM 715 N N . LEU A 1 86 ? -5.672 -24.317 20.264 1.00 92.94 86 LEU A N 1
ATOM 716 C CA . LEU A 1 86 ? -4.706 -23.273 20.575 1.00 92.94 86 LEU A CA 1
ATOM 717 C C . LEU A 1 86 ? -3.307 -23.840 20.839 1.00 92.94 86 LEU A C 1
ATOM 719 O O . LEU A 1 86 ? -2.326 -23.318 20.315 1.00 92.94 86 LEU A O 1
ATOM 723 N N . CYS A 1 87 ? -3.202 -24.932 21.598 1.00 92.62 87 CYS A N 1
ATOM 724 C CA . CYS A 1 87 ? -1.937 -25.611 21.875 1.00 92.62 87 CYS A CA 1
ATOM 725 C C . CYS A 1 87 ? -1.259 -26.079 20.585 1.00 92.62 87 CYS A C 1
ATOM 727 O O . CYS A 1 87 ? -0.053 -25.878 20.409 1.00 92.62 87 CYS A O 1
ATOM 729 N N . ASN A 1 88 ? -2.030 -26.663 19.667 1.00 94.06 88 ASN A N 1
ATOM 730 C CA . ASN A 1 88 ? -1.523 -27.102 18.371 1.00 94.06 88 ASN A CA 1
ATOM 731 C C . ASN A 1 88 ? -1.070 -25.915 17.514 1.00 94.06 88 ASN A C 1
ATOM 733 O O . ASN A 1 88 ? 0.032 -25.955 16.966 1.00 94.06 88 ASN A O 1
ATOM 737 N N . ALA A 1 89 ? -1.864 -24.841 17.456 1.00 96.25 89 ALA A N 1
ATOM 738 C CA . ALA A 1 89 ? -1.512 -23.630 16.721 1.00 96.25 89 ALA A CA 1
ATOM 739 C C . ALA A 1 89 ? -0.230 -22.978 17.269 1.00 96.25 89 ALA A C 1
ATOM 741 O O . ALA A 1 89 ? 0.698 -22.705 16.508 1.00 96.25 89 ALA A O 1
ATOM 742 N N . VAL A 1 90 ? -0.136 -22.780 18.591 1.00 95.69 90 VAL A N 1
ATOM 743 C CA . VAL A 1 90 ? 1.054 -22.215 19.252 1.00 95.69 90 VAL A CA 1
ATOM 744 C C . VAL A 1 90 ? 2.279 -23.100 19.017 1.00 95.69 90 VAL A C 1
ATOM 746 O O . VAL A 1 90 ? 3.367 -22.596 18.734 1.00 95.69 90 VAL A O 1
ATOM 749 N N . SER A 1 91 ? 2.120 -24.421 19.111 1.00 94.88 91 SER A N 1
ATOM 750 C CA . SER A 1 91 ? 3.224 -25.360 18.899 1.00 94.88 91 SER A CA 1
ATOM 751 C C . SER A 1 91 ? 3.737 -25.312 17.462 1.00 94.88 91 SER A C 1
ATOM 753 O O . SER A 1 91 ? 4.944 -25.164 17.267 1.00 94.88 91 SER A O 1
ATOM 755 N N . ALA A 1 92 ? 2.838 -25.363 16.475 1.00 96.44 92 ALA A N 1
ATOM 756 C CA . ALA A 1 92 ? 3.182 -25.265 15.060 1.00 96.44 92 ALA A CA 1
ATOM 757 C C . ALA A 1 92 ? 3.856 -23.922 14.735 1.00 96.44 92 ALA A C 1
ATOM 759 O O . ALA A 1 92 ? 4.942 -23.903 14.160 1.00 96.44 92 ALA A O 1
ATOM 760 N N . GLY A 1 93 ? 3.281 -22.808 15.200 1.00 95.81 93 GLY A N 1
ATOM 761 C CA . GLY A 1 93 ? 3.829 -21.466 14.998 1.00 95.81 93 GLY A CA 1
ATOM 762 C C . GLY A 1 93 ? 5.208 -21.266 15.633 1.00 95.81 93 GLY A C 1
ATOM 763 O O . GLY A 1 93 ? 6.101 -20.670 15.027 1.00 95.81 93 GLY A O 1
ATOM 764 N N . ARG A 1 94 ? 5.447 -21.816 16.830 1.00 94.19 94 ARG A N 1
ATOM 765 C CA . ARG A 1 94 ? 6.773 -21.737 17.453 1.00 94.19 94 ARG A CA 1
ATOM 766 C C . ARG A 1 94 ? 7.805 -22.581 16.714 1.00 94.19 94 ARG A C 1
ATOM 768 O O . ARG A 1 94 ? 8.913 -22.095 16.489 1.00 94.19 94 ARG A O 1
ATOM 775 N N . THR A 1 95 ? 7.454 -23.812 16.342 1.00 95.56 95 THR A N 1
ATOM 776 C CA . THR A 1 95 ? 8.341 -24.701 15.581 1.00 95.56 95 THR A CA 1
ATOM 777 C C . THR A 1 95 ? 8.647 -24.126 14.198 1.00 95.56 95 THR A C 1
ATOM 779 O O . THR A 1 95 ? 9.792 -24.203 13.761 1.00 95.56 95 THR A O 1
ATOM 782 N N . LEU A 1 96 ? 7.687 -23.448 13.560 1.00 96.62 96 LEU A N 1
ATOM 783 C CA . LEU A 1 96 ? 7.904 -22.682 12.331 1.00 96.62 96 LEU A CA 1
ATOM 784 C C . LEU A 1 96 ? 9.013 -21.635 12.508 1.00 96.62 96 LEU A C 1
ATOM 786 O O . LEU A 1 96 ? 9.948 -21.592 11.715 1.00 96.62 96 LEU A O 1
ATOM 790 N N . ILE A 1 97 ? 8.968 -20.836 13.579 1.00 94.56 97 ILE A N 1
ATOM 791 C CA . ILE A 1 97 ? 10.004 -19.827 13.867 1.00 94.56 97 ILE A CA 1
ATOM 792 C C . ILE A 1 97 ? 11.386 -20.461 14.065 1.00 94.56 97 ILE A C 1
ATOM 794 O O . ILE A 1 97 ? 12.378 -19.941 13.553 1.00 94.56 97 ILE A O 1
ATOM 798 N N . GLU A 1 98 ? 11.474 -21.577 14.796 1.00 93.75 98 GLU A N 1
ATOM 799 C CA . GLU A 1 98 ? 12.745 -22.301 14.980 1.00 93.75 98 GLU A CA 1
ATOM 800 C C . GLU A 1 98 ? 13.279 -22.839 13.658 1.00 93.75 98 GLU A C 1
ATOM 802 O O . GLU A 1 98 ? 14.477 -22.752 13.386 1.00 93.75 98 GLU A O 1
ATOM 807 N N . SER A 1 99 ? 12.382 -23.359 12.827 1.00 95.06 99 SER A N 1
ATOM 808 C CA . SER A 1 99 ? 12.714 -23.894 11.518 1.00 95.06 99 SER A CA 1
ATOM 809 C C . SER A 1 99 ? 13.205 -22.789 10.570 1.00 95.06 99 SER A C 1
ATOM 811 O O . SER A 1 99 ? 14.220 -22.986 9.906 1.00 95.06 99 SER A O 1
ATOM 813 N N . MET A 1 100 ? 12.597 -21.593 10.584 1.00 95.69 100 MET A N 1
ATOM 814 C CA . MET A 1 100 ? 13.070 -20.429 9.812 1.00 95.69 100 MET A CA 1
ATOM 815 C C . MET A 1 100 ? 14.455 -19.956 10.275 1.00 95.69 100 MET A C 1
ATOM 817 O O . MET A 1 100 ? 15.309 -19.645 9.447 1.00 95.69 100 MET A O 1
ATOM 821 N N . GLU A 1 101 ? 14.718 -19.940 11.591 1.00 93.94 101 GLU A N 1
ATOM 822 C CA . GLU A 1 101 ? 16.063 -19.653 12.119 1.00 93.94 101 GLU A CA 1
ATOM 823 C C . GLU A 1 101 ? 17.088 -20.664 11.587 1.00 93.94 101 GLU A C 1
ATOM 825 O O . GLU A 1 101 ? 18.199 -20.285 11.211 1.00 93.94 101 GLU A O 1
ATOM 830 N N . LYS A 1 102 ? 16.725 -21.950 11.565 1.00 93.88 102 LYS A N 1
ATOM 831 C CA . LYS A 1 102 ? 17.599 -23.006 11.052 1.00 93.88 102 LYS A CA 1
ATOM 832 C C . LYS A 1 102 ? 17.818 -22.902 9.552 1.00 93.88 102 LYS A C 1
ATOM 834 O O . LYS A 1 102 ? 18.945 -23.104 9.111 1.00 93.88 102 LYS A O 1
ATOM 839 N N . PHE A 1 103 ? 16.789 -22.548 8.792 1.00 94.06 103 PHE A N 1
ATOM 840 C CA . PHE A 1 103 ? 16.910 -22.348 7.355 1.00 94.06 103 PHE A CA 1
ATOM 841 C C . PHE A 1 103 ? 17.936 -21.253 7.040 1.00 94.06 103 PHE A C 1
ATOM 843 O O . PHE A 1 103 ? 18.850 -21.468 6.245 1.00 94.06 103 PHE A O 1
ATOM 850 N N . ASP A 1 104 ? 17.828 -20.104 7.712 1.00 93.06 104 ASP A N 1
ATOM 851 C CA . ASP A 1 104 ? 18.785 -19.002 7.575 1.00 93.06 104 ASP A CA 1
ATOM 852 C C . ASP A 1 104 ? 20.216 -19.449 7.919 1.00 93.06 104 ASP A C 1
ATOM 854 O O . ASP A 1 104 ? 21.122 -19.294 7.100 1.00 93.06 104 ASP A O 1
ATOM 858 N N . GLU A 1 105 ? 20.397 -20.089 9.083 1.00 91.31 105 GLU A N 1
ATOM 859 C CA . GLU A 1 105 ? 21.693 -20.596 9.560 1.00 91.31 105 GLU A CA 1
ATOM 860 C C . GLU A 1 105 ? 22.374 -21.539 8.555 1.00 91.31 105 GLU A C 1
ATOM 862 O O . GLU A 1 105 ? 23.594 -21.471 8.375 1.00 91.31 105 GLU A O 1
ATOM 867 N N . PHE A 1 106 ? 21.605 -22.426 7.916 1.00 90.50 106 PHE A N 1
ATOM 868 C CA . PHE A 1 106 ? 22.153 -23.448 7.027 1.00 90.50 106 PHE A CA 1
ATOM 869 C C . PHE A 1 106 ? 22.337 -22.983 5.581 1.00 90.50 106 PHE A C 1
ATOM 871 O O . PHE A 1 106 ? 23.297 -23.416 4.940 1.00 90.50 106 PHE A O 1
ATOM 878 N N . TYR A 1 107 ? 21.456 -22.124 5.059 1.00 90.44 107 TYR A N 1
ATOM 879 C CA . TYR A 1 107 ? 21.381 -21.885 3.613 1.00 90.44 107 TYR A CA 1
ATOM 880 C C . TYR A 1 107 ? 21.646 -20.452 3.168 1.00 90.44 107 TYR A C 1
ATOM 882 O O . TYR A 1 107 ? 22.025 -20.271 2.006 1.00 90.44 107 TYR A O 1
ATOM 890 N N . ILE A 1 108 ? 21.464 -19.461 4.047 1.00 87.50 108 ILE A N 1
ATOM 891 C CA . ILE A 1 108 ? 21.533 -18.040 3.680 1.00 87.50 108 ILE A CA 1
ATOM 892 C C . ILE A 1 108 ? 22.683 -17.346 4.414 1.00 87.50 108 ILE A C 1
ATOM 894 O O . ILE A 1 108 ? 23.646 -16.911 3.781 1.00 87.50 108 ILE A O 1
ATOM 898 N N . SER A 1 109 ? 22.615 -17.253 5.743 1.00 82.38 109 SER A N 1
ATOM 899 C CA . SER A 1 109 ? 23.587 -16.531 6.562 1.00 82.38 109 SER A CA 1
ATOM 900 C C . SER A 1 109 ? 24.029 -17.346 7.773 1.00 82.38 109 SER A C 1
ATOM 902 O O . SER A 1 109 ? 23.285 -17.537 8.737 1.00 82.38 109 SER A O 1
ATOM 904 N N . LYS A 1 110 ? 25.318 -17.715 7.797 1.00 77.94 110 LYS A N 1
ATOM 905 C CA . LYS A 1 110 ? 25.946 -18.351 8.971 1.00 77.94 110 LYS A CA 1
ATOM 906 C C . LYS A 1 110 ? 25.859 -17.489 10.237 1.00 77.94 110 LYS A C 1
ATOM 908 O O . LYS A 1 110 ? 25.863 -18.029 11.340 1.00 77.94 110 LYS A O 1
ATOM 913 N N . ASP A 1 111 ? 25.739 -16.170 10.081 1.00 79.69 111 ASP A N 1
ATOM 914 C CA . ASP A 1 111 ? 25.629 -15.212 11.186 1.00 79.69 111 ASP A CA 1
ATOM 915 C C . ASP A 1 111 ? 24.191 -15.050 11.714 1.00 79.69 111 ASP A C 1
ATOM 917 O O . ASP A 1 111 ? 23.947 -14.229 12.603 1.00 79.69 111 ASP A O 1
ATOM 921 N N . LYS A 1 112 ? 23.231 -15.835 11.201 1.00 82.88 112 LYS A N 1
ATOM 922 C CA . LYS A 1 112 ? 21.814 -15.820 11.604 1.00 82.88 112 LYS A CA 1
ATOM 923 C C . LYS A 1 112 ? 21.178 -14.438 11.459 1.00 82.88 112 LYS A C 1
ATOM 925 O O . LYS A 1 112 ? 20.555 -13.907 12.388 1.00 82.88 112 LYS A O 1
ATOM 930 N N . SER A 1 113 ? 21.389 -13.822 10.299 1.00 84.69 113 SER A N 1
ATOM 931 C CA . SER A 1 113 ? 20.931 -12.464 10.005 1.00 84.69 113 SER A CA 1
ATOM 932 C C . SER A 1 113 ? 19.415 -12.328 10.149 1.00 84.69 113 SER A C 1
ATOM 934 O O . SER A 1 113 ? 18.951 -11.324 10.694 1.00 84.69 113 SER A O 1
ATOM 936 N N . PHE A 1 114 ? 18.642 -13.337 9.739 1.00 87.25 114 PHE A N 1
ATOM 937 C CA . PHE A 1 114 ? 17.193 -13.342 9.903 1.00 87.25 114 PHE A CA 1
ATOM 938 C C . PHE A 1 114 ? 16.806 -13.338 11.384 1.00 87.25 114 PHE A C 1
ATOM 940 O O . PHE A 1 114 ? 16.020 -12.502 11.835 1.00 87.25 114 PHE A O 1
ATOM 947 N N . LYS A 1 115 ? 17.438 -14.199 12.190 1.00 87.31 115 LYS A N 1
ATOM 948 C CA . LYS A 1 115 ? 17.212 -14.213 13.640 1.00 87.31 115 LYS A CA 1
ATOM 949 C C . LYS A 1 115 ? 17.508 -12.850 14.259 1.00 87.31 115 LYS A C 1
ATOM 951 O O . LYS A 1 115 ? 16.670 -12.305 14.970 1.00 87.31 115 LYS A O 1
ATOM 956 N N . LYS A 1 116 ? 18.690 -12.296 13.980 1.00 84.25 116 LYS A N 1
ATOM 957 C CA . LYS A 1 116 ? 19.159 -11.035 14.566 1.00 84.25 116 LYS A CA 1
ATOM 958 C C . LYS A 1 116 ? 18.257 -9.856 14.198 1.00 84.25 116 LYS A C 1
ATOM 960 O O . LYS A 1 116 ? 17.976 -9.016 15.051 1.00 84.25 116 LYS A O 1
ATOM 965 N N . ASN A 1 117 ? 17.817 -9.789 12.944 1.00 81.31 117 ASN A N 1
ATOM 966 C CA . ASN A 1 117 ? 17.112 -8.623 12.418 1.00 81.31 117 ASN A CA 1
ATOM 967 C C . ASN A 1 117 ? 15.589 -8.701 12.586 1.00 81.31 117 ASN A C 1
ATOM 969 O O . ASN A 1 117 ? 14.960 -7.649 12.688 1.00 81.31 117 ASN A O 1
ATOM 973 N N . PHE A 1 118 ? 15.013 -9.906 12.659 1.00 84.19 118 PHE A N 1
ATOM 974 C CA . PHE A 1 118 ? 13.563 -10.122 12.688 1.00 84.19 118 PHE A CA 1
ATOM 975 C C . PHE A 1 118 ? 13.117 -10.792 13.994 1.00 84.19 118 PHE A C 1
ATOM 977 O O . PHE A 1 118 ? 12.432 -10.165 14.802 1.00 84.19 118 PHE A O 1
ATOM 984 N N . ILE A 1 119 ? 13.551 -12.033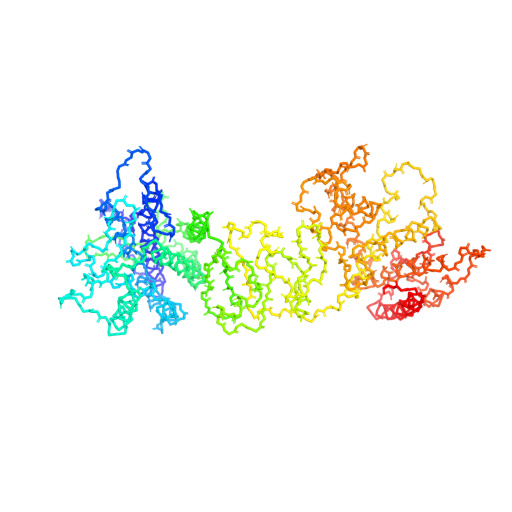 14.251 1.00 86.69 119 ILE A N 1
ATOM 985 C CA . ILE A 1 119 ? 13.052 -12.847 15.379 1.00 86.69 119 ILE A CA 1
ATOM 986 C C . ILE A 1 119 ? 13.441 -12.244 16.736 1.00 86.69 119 ILE A C 1
ATOM 988 O O . ILE A 1 119 ? 12.593 -12.084 17.610 1.00 86.69 119 ILE A O 1
ATOM 992 N N . SER A 1 120 ? 14.715 -11.893 16.935 1.00 85.06 120 SER A N 1
ATOM 993 C CA . SER A 1 120 ? 15.206 -11.344 18.204 1.00 85.06 120 SER A CA 1
ATOM 994 C C . SER A 1 120 ? 14.584 -9.987 18.518 1.00 85.06 120 SER A C 1
ATOM 996 O O . SER A 1 120 ? 14.178 -9.763 19.654 1.00 85.06 120 SER A O 1
ATOM 998 N N . LYS A 1 121 ? 14.429 -9.116 17.511 1.00 79.44 121 LYS A N 1
ATOM 999 C CA . LYS A 1 121 ? 13.740 -7.831 17.693 1.00 79.44 121 LYS A CA 1
ATOM 1000 C C . LYS A 1 121 ? 12.285 -8.035 18.107 1.00 79.44 121 LYS A C 1
ATOM 1002 O O . LYS A 1 121 ? 11.842 -7.403 19.059 1.00 79.44 121 LYS A O 1
ATOM 1007 N N . ALA A 1 122 ? 11.575 -8.951 17.447 1.00 76.31 122 ALA A N 1
ATOM 1008 C CA . ALA A 1 122 ? 10.202 -9.283 17.807 1.00 76.31 122 ALA A CA 1
ATOM 1009 C C . ALA A 1 122 ? 10.100 -9.843 19.236 1.00 76.31 122 ALA A C 1
ATOM 1011 O O . ALA A 1 122 ? 9.249 -9.403 20.008 1.00 76.31 122 ALA A O 1
ATOM 1012 N N . TYR A 1 123 ? 11.006 -10.751 19.619 1.00 79.88 123 TYR A N 1
ATOM 1013 C CA . TYR A 1 123 ? 11.081 -11.256 20.989 1.00 79.88 123 TYR A CA 1
ATOM 1014 C C . TYR A 1 123 ? 11.277 -10.119 21.986 1.00 79.88 123 TYR A C 1
ATOM 1016 O O . TYR A 1 123 ? 10.595 -10.084 23.000 1.00 79.88 123 TYR A O 1
ATOM 1024 N N . ASP A 1 124 ? 12.199 -9.191 21.734 1.00 76.81 124 ASP A N 1
ATOM 1025 C CA . ASP A 1 124 ? 12.508 -8.121 22.679 1.00 76.81 124 ASP A CA 1
ATOM 1026 C C . ASP A 1 124 ? 11.367 -7.104 22.803 1.00 76.81 124 ASP A C 1
ATOM 1028 O O . ASP A 1 124 ? 11.038 -6.715 23.932 1.00 76.81 124 ASP A O 1
ATOM 1032 N N . GLN A 1 125 ? 10.742 -6.751 21.675 1.00 74.94 125 GLN A N 1
ATOM 1033 C CA . GLN A 1 125 ? 9.710 -5.721 21.551 1.00 74.94 125 GLN A CA 1
ATOM 1034 C C . GLN A 1 125 ? 8.331 -6.165 22.062 1.00 74.94 125 GLN A C 1
ATOM 1036 O O . GLN A 1 125 ? 7.662 -5.374 22.725 1.00 74.94 125 GLN A O 1
ATOM 1041 N N . TYR A 1 126 ? 7.907 -7.408 21.805 1.00 79.56 126 TYR A N 1
ATOM 1042 C CA . TYR A 1 126 ? 6.534 -7.853 22.081 1.00 79.56 126 TYR A CA 1
ATOM 1043 C C . TYR A 1 126 ? 6.453 -8.732 23.334 1.00 79.56 126 TYR A C 1
ATOM 1045 O O . TYR A 1 126 ? 7.034 -9.819 23.411 1.00 79.56 126 TYR A O 1
ATOM 1053 N N . SER A 1 127 ? 5.713 -8.273 24.348 1.00 81.50 127 SER A N 1
ATOM 1054 C CA . SER A 1 127 ? 5.492 -9.043 25.580 1.00 81.50 127 SER A CA 1
ATOM 1055 C C . SER A 1 127 ? 4.619 -10.269 25.324 1.00 81.50 127 SER A C 1
ATOM 1057 O O . SER A 1 127 ? 4.849 -11.311 25.938 1.00 81.50 127 SER A O 1
ATOM 1059 N N . GLU A 1 128 ? 3.689 -10.175 24.372 1.00 86.06 128 GLU A N 1
ATOM 1060 C CA . GLU A 1 128 ? 2.798 -11.251 23.950 1.00 86.06 128 GLU A CA 1
ATOM 1061 C C . GLU A 1 128 ? 3.591 -12.473 23.485 1.00 86.06 128 GLU A C 1
ATOM 1063 O O . GLU A 1 128 ? 3.310 -13.595 23.904 1.00 86.06 128 GLU A O 1
ATOM 1068 N N . TYR A 1 129 ? 4.667 -12.248 22.722 1.00 87.44 129 TYR A N 1
ATOM 1069 C CA . TYR A 1 129 ? 5.570 -13.311 22.293 1.00 87.44 129 TYR A CA 1
ATOM 1070 C C . TYR A 1 129 ? 6.201 -14.045 23.479 1.00 87.44 129 TYR A C 1
ATOM 1072 O O . TYR A 1 129 ? 6.198 -15.272 23.524 1.00 87.44 129 TYR A O 1
ATOM 1080 N N . LYS A 1 130 ? 6.713 -13.304 24.471 1.00 88.06 130 LYS A N 1
ATOM 1081 C CA . LYS A 1 130 ? 7.362 -13.889 25.659 1.00 88.06 130 LYS A CA 1
ATOM 1082 C C . LYS A 1 130 ? 6.379 -14.710 26.490 1.00 88.06 130 LYS A C 1
ATOM 1084 O O . LYS A 1 130 ? 6.754 -15.750 27.027 1.00 88.06 130 LYS A O 1
ATOM 1089 N N . ILE A 1 131 ? 5.144 -14.224 26.624 1.00 90.50 131 ILE A N 1
ATOM 1090 C CA . ILE A 1 131 ? 4.091 -14.911 27.372 1.00 90.50 131 ILE A CA 1
ATOM 1091 C C . ILE A 1 131 ? 3.706 -16.196 26.641 1.00 90.50 131 ILE A C 1
ATOM 1093 O O . ILE A 1 131 ? 3.779 -17.264 27.240 1.00 90.50 131 ILE A O 1
ATOM 1097 N N . VAL A 1 132 ? 3.361 -16.124 25.353 1.00 92.06 132 VAL A N 1
ATOM 1098 C CA . VAL A 1 132 ? 2.883 -17.295 24.605 1.00 92.06 132 VAL A CA 1
ATOM 1099 C C . VAL A 1 132 ? 3.986 -18.341 24.397 1.00 92.06 132 VAL A C 1
ATOM 1101 O O . VAL A 1 132 ? 3.712 -19.535 24.495 1.00 92.06 132 VAL A O 1
ATOM 1104 N N . ASP A 1 133 ? 5.249 -17.935 24.226 1.00 88.69 133 ASP A N 1
ATOM 1105 C CA . ASP A 1 133 ? 6.392 -18.863 24.197 1.00 88.69 133 ASP A CA 1
ATOM 1106 C C . ASP A 1 133 ? 6.543 -19.637 25.521 1.00 88.69 133 ASP A C 1
ATOM 1108 O O . ASP A 1 133 ? 6.795 -20.844 25.527 1.00 88.69 133 ASP A O 1
ATOM 1112 N N . PHE A 1 134 ? 6.308 -18.979 26.662 1.00 89.94 134 PHE A N 1
ATOM 1113 C CA . PHE A 1 134 ? 6.219 -19.679 27.943 1.00 89.94 134 PHE A CA 1
ATOM 1114 C C . PHE A 1 134 ? 4.984 -20.587 28.012 1.00 89.94 134 PHE A C 1
ATOM 1116 O O . PHE A 1 134 ? 5.110 -21.730 28.456 1.00 89.94 134 PHE A O 1
ATOM 1123 N N . LEU A 1 135 ? 3.818 -20.119 27.550 1.00 90.94 135 LEU A N 1
ATOM 1124 C CA . LEU A 1 135 ? 2.582 -20.907 27.553 1.00 90.94 135 LEU A CA 1
ATOM 1125 C C . LEU A 1 135 ? 2.695 -22.171 26.697 1.00 90.94 135 LEU A C 1
ATOM 1127 O O . LEU A 1 135 ? 2.135 -23.196 27.067 1.00 90.94 135 LEU A O 1
ATOM 1131 N N . ARG A 1 136 ? 3.469 -22.160 25.606 1.00 89.62 136 ARG A N 1
ATOM 1132 C CA . ARG A 1 136 ? 3.804 -23.385 24.862 1.00 89.62 136 ARG A CA 1
ATOM 1133 C C . ARG A 1 136 ? 4.419 -24.436 25.781 1.00 89.62 136 ARG A C 1
ATOM 1135 O O . ARG A 1 136 ? 3.960 -25.572 25.813 1.00 89.62 136 ARG A O 1
ATOM 1142 N N . ASN A 1 137 ? 5.461 -24.060 26.521 1.00 87.88 137 ASN A N 1
ATOM 1143 C CA . ASN A 1 137 ? 6.140 -24.981 27.431 1.00 87.88 137 ASN A CA 1
ATOM 1144 C C . ASN A 1 137 ? 5.201 -25.407 28.567 1.00 87.88 137 ASN A C 1
ATOM 1146 O O . ASN A 1 137 ? 5.180 -26.574 28.938 1.00 87.88 137 ASN A O 1
ATOM 1150 N N . TYR A 1 138 ? 4.389 -24.480 29.074 1.00 89.12 138 TYR A N 1
ATOM 1151 C CA . TYR A 1 138 ? 3.341 -24.755 30.055 1.00 89.12 138 TYR A CA 1
ATOM 1152 C C . TYR A 1 138 ? 2.378 -25.854 29.570 1.00 89.12 138 TYR A C 1
ATOM 1154 O O . TYR A 1 138 ? 2.228 -26.877 30.237 1.00 89.12 138 TYR A O 1
ATOM 1162 N N . MET A 1 139 ? 1.835 -25.712 28.359 1.00 88.75 139 MET A N 1
ATOM 1163 C CA . MET A 1 139 ? 0.937 -26.692 27.738 1.00 88.75 139 MET A CA 1
ATOM 1164 C C . MET A 1 139 ? 1.614 -28.040 27.465 1.00 88.75 139 MET A C 1
ATOM 1166 O O . MET A 1 139 ? 1.035 -29.089 27.734 1.00 88.75 139 MET A O 1
ATOM 1170 N N . GLN A 1 140 ? 2.868 -28.046 26.998 1.00 83.50 140 GLN A N 1
ATOM 1171 C CA . GLN A 1 140 ? 3.621 -29.283 26.732 1.00 83.50 140 GLN A CA 1
ATOM 1172 C C . GLN A 1 140 ? 3.876 -30.133 27.983 1.00 83.50 140 GLN A C 1
ATOM 1174 O O . GLN A 1 140 ? 4.096 -31.338 27.876 1.00 83.50 140 GLN A O 1
ATOM 1179 N N . HIS A 1 141 ? 3.826 -29.522 29.167 1.00 86.06 141 HIS A N 1
ATOM 1180 C CA . HIS A 1 141 ? 3.930 -30.217 30.446 1.00 86.06 141 HIS A CA 1
ATOM 1181 C C . HIS A 1 141 ? 2.567 -30.603 31.049 1.00 86.06 141 HIS A C 1
ATOM 1183 O O . HIS A 1 141 ? 2.515 -31.033 32.199 1.00 86.06 141 HIS A O 1
ATOM 1189 N N . GLY A 1 142 ? 1.489 -30.514 30.262 1.00 82.75 142 GLY A N 1
ATOM 1190 C CA . GLY A 1 142 ? 0.159 -31.015 30.611 1.00 82.75 142 GLY A CA 1
ATOM 1191 C C . GLY A 1 142 ? -0.752 -30.002 31.302 1.00 82.75 142 GLY A C 1
ATOM 1192 O O . GLY A 1 142 ? -1.818 -30.390 31.773 1.00 82.75 142 GLY A O 1
ATOM 1193 N N . HIS A 1 143 ? -0.356 -28.729 31.371 1.00 89.19 143 HIS A N 1
ATOM 1194 C CA . HIS A 1 143 ? -1.178 -27.685 31.983 1.00 89.19 143 HIS A CA 1
ATOM 1195 C C . HIS A 1 143 ? -2.150 -27.052 30.985 1.00 89.19 143 HIS A C 1
ATOM 1197 O O . HIS A 1 143 ? -1.850 -26.945 29.796 1.00 89.19 143 HIS A O 1
ATOM 1203 N N . ILE A 1 144 ? -3.299 -26.592 31.480 1.00 89.31 144 ILE A N 1
ATOM 1204 C CA . ILE A 1 144 ? -4.373 -25.999 30.674 1.00 89.31 144 ILE A CA 1
ATOM 1205 C C . ILE A 1 144 ? -4.393 -24.488 30.939 1.00 89.31 144 ILE A C 1
ATOM 1207 O O . ILE A 1 144 ? -4.816 -24.086 32.014 1.00 89.31 144 ILE A O 1
ATOM 1211 N N . PRO A 1 145 ? -3.908 -23.640 30.014 1.00 89.56 145 PRO A N 1
ATOM 1212 C CA . PRO A 1 145 ? -3.767 -22.210 30.283 1.00 89.56 145 PRO A CA 1
ATOM 1213 C C . PRO A 1 145 ? -5.069 -21.414 30.179 1.00 89.56 145 PRO A C 1
ATOM 1215 O O . PRO A 1 145 ? -5.196 -20.399 30.857 1.00 89.56 145 PRO A O 1
ATOM 1218 N N . ILE A 1 146 ? -6.002 -21.813 29.307 1.00 93.62 146 ILE A N 1
ATOM 1219 C CA . ILE A 1 146 ? -7.248 -21.067 29.095 1.00 93.62 146 ILE A CA 1
ATOM 1220 C C . ILE A 1 146 ? -8.332 -21.614 30.011 1.00 93.62 146 ILE A C 1
ATOM 1222 O O . ILE A 1 146 ? -8.684 -22.791 29.920 1.00 93.62 146 ILE A O 1
ATOM 1226 N N . HIS A 1 147 ? -8.900 -20.729 30.821 1.00 93.69 147 HIS A N 1
ATOM 1227 C CA . HIS A 1 147 ? -10.085 -20.974 31.634 1.00 93.69 147 HIS A CA 1
ATOM 1228 C C . HIS A 1 147 ? -11.293 -20.248 31.035 1.00 93.69 147 HIS A C 1
ATOM 1230 O O . HIS A 1 147 ? -11.140 -19.380 30.174 1.00 93.69 147 HIS A O 1
ATOM 1236 N N . TYR A 1 148 ? -12.492 -20.614 31.482 1.00 93.44 148 TYR A N 1
ATOM 1237 C CA . TYR A 1 148 ? -13.762 -20.063 31.015 1.00 93.44 148 TYR A CA 1
ATOM 1238 C C . TYR A 1 148 ? -14.722 -19.919 32.200 1.00 93.44 148 TYR A C 1
ATOM 1240 O O . TYR A 1 148 ? -14.864 -20.862 32.976 1.00 93.44 148 TYR A O 1
ATOM 1248 N N . ASP A 1 149 ? -15.359 -18.756 32.346 1.00 90.75 149 ASP A N 1
ATOM 1249 C CA . ASP A 1 149 ? -16.279 -18.438 33.454 1.00 90.75 149 ASP A CA 1
ATOM 1250 C C . ASP A 1 149 ? -17.759 -18.388 33.041 1.00 90.75 149 ASP A C 1
ATOM 1252 O O . ASP A 1 149 ? -18.554 -17.727 33.700 1.00 90.75 149 ASP A O 1
ATOM 1256 N N . GLU A 1 150 ? -18.122 -19.079 31.957 1.00 89.50 150 GLU A N 1
ATOM 1257 C CA . GLU A 1 150 ? -19.454 -19.051 31.324 1.00 89.50 150 GLU A CA 1
ATOM 1258 C C . GLU A 1 150 ? -19.743 -17.804 30.464 1.00 89.50 150 GLU A C 1
ATOM 1260 O O . GLU A 1 150 ? -20.704 -17.806 29.694 1.00 89.50 150 GLU A O 1
ATOM 1265 N N . GLU A 1 151 ? -18.870 -16.793 30.461 1.00 89.56 151 GLU A N 1
ATOM 1266 C CA . GLU A 1 151 ? -18.989 -15.627 29.572 1.00 89.56 151 GLU A CA 1
ATOM 1267 C C . GLU A 1 151 ? -17.694 -15.347 28.794 1.00 89.56 151 GLU A C 1
ATOM 1269 O O . GLU A 1 151 ? -17.713 -15.147 27.573 1.00 89.56 151 GLU A O 1
ATOM 1274 N N . LYS A 1 152 ? -16.558 -15.364 29.489 1.00 92.62 152 LYS A N 1
ATOM 1275 C CA . LYS A 1 152 ? -15.248 -14.954 28.991 1.00 92.62 152 LYS A CA 1
ATOM 1276 C C . LYS A 1 152 ? -14.200 -16.031 29.181 1.00 92.62 152 LYS A C 1
ATOM 1278 O O . LYS A 1 152 ? -14.195 -16.768 30.168 1.00 92.62 152 LYS A O 1
ATOM 1283 N N . ILE A 1 153 ? -13.260 -16.076 28.245 1.00 94.19 153 ILE A N 1
ATOM 1284 C CA . ILE A 1 153 ? -12.030 -16.848 28.415 1.00 94.19 153 ILE A CA 1
ATOM 1285 C C . ILE A 1 153 ? -10.941 -16.006 29.072 1.00 94.19 153 ILE A C 1
ATOM 1287 O O . ILE A 1 153 ? -10.853 -14.805 28.850 1.00 94.19 153 ILE A O 1
ATOM 1291 N N . TYR A 1 154 ? -10.082 -16.617 29.879 1.00 93.44 154 TYR A N 1
ATOM 1292 C CA . TYR A 1 154 ? -9.021 -15.878 30.566 1.00 93.44 154 TYR A CA 1
ATOM 1293 C C . TYR A 1 154 ? -7.828 -16.764 30.927 1.00 93.44 154 TYR A C 1
ATOM 1295 O O . TYR A 1 154 ? -7.941 -17.989 30.994 1.00 93.44 154 TYR A O 1
ATOM 1303 N N . LEU A 1 155 ? -6.682 -16.122 31.167 1.00 93.12 155 LEU A N 1
ATOM 1304 C CA . LEU A 1 155 ? -5.506 -16.739 31.775 1.00 93.12 155 LEU A CA 1
ATOM 1305 C C . LEU A 1 155 ? -5.499 -16.449 33.275 1.00 93.12 155 LEU A C 1
ATOM 1307 O O . LEU A 1 155 ? -5.600 -15.285 33.677 1.00 93.12 155 LEU A O 1
ATOM 1311 N N . ASP A 1 156 ? -5.314 -17.476 34.101 1.00 90.31 156 ASP A N 1
ATOM 1312 C CA . ASP A 1 156 ? -5.116 -17.292 35.538 1.00 90.31 156 ASP A CA 1
ATOM 1313 C C . ASP A 1 156 ? -3.631 -17.030 35.848 1.00 90.31 156 ASP A C 1
ATOM 1315 O O . ASP A 1 156 ? -2.777 -17.922 35.807 1.00 90.31 156 ASP A O 1
ATOM 1319 N N . LEU A 1 157 ? -3.296 -15.775 36.171 1.00 89.88 157 LEU A N 1
ATOM 1320 C CA . LEU A 1 157 ? -1.920 -15.402 36.511 1.00 89.88 157 LEU A CA 1
ATOM 1321 C C . LEU A 1 157 ? -1.421 -16.075 37.788 1.00 89.88 157 LEU A C 1
ATOM 1323 O O . LEU A 1 157 ? -0.212 -16.266 37.928 1.00 89.88 157 LEU A O 1
ATOM 1327 N N . SER A 1 158 ? -2.305 -16.378 38.740 1.00 87.38 158 SER A N 1
ATOM 1328 C CA . SER A 1 158 ? -1.917 -17.036 39.984 1.00 87.38 158 SER A CA 1
ATOM 1329 C C . SER A 1 158 ? -1.481 -18.465 39.705 1.00 87.38 158 SER A C 1
ATOM 1331 O O . SER A 1 158 ? -0.357 -18.815 40.065 1.00 87.38 158 SER A O 1
ATOM 1333 N N . GLU A 1 159 ? -2.285 -19.225 38.965 1.00 88.44 159 GLU A N 1
ATOM 1334 C CA . GLU A 1 159 ? -1.967 -20.607 38.592 1.00 88.44 159 GLU A CA 1
ATOM 1335 C C . GLU A 1 159 ? -0.668 -20.693 37.767 1.00 88.44 159 GLU A C 1
ATOM 1337 O O . GLU A 1 159 ? 0.253 -21.463 38.076 1.00 88.44 159 GLU A O 1
ATOM 1342 N N . ILE A 1 160 ? -0.521 -19.805 36.779 1.00 89.69 160 ILE A N 1
ATOM 1343 C CA . ILE A 1 160 ? 0.684 -19.714 35.944 1.00 89.69 160 ILE A CA 1
ATOM 1344 C C . ILE A 1 160 ? 1.937 -19.412 36.787 1.00 89.69 160 ILE A C 1
ATOM 1346 O O . ILE A 1 160 ? 2.998 -20.008 36.575 1.00 89.69 160 ILE A O 1
ATOM 1350 N N . LEU A 1 161 ? 1.852 -18.481 37.744 1.00 87.81 161 LEU A N 1
ATOM 1351 C CA . LEU A 1 161 ? 2.994 -18.064 38.569 1.00 87.81 161 LEU A CA 1
ATOM 1352 C C . LEU A 1 161 ? 3.359 -19.066 39.674 1.00 87.81 161 LEU A C 1
ATOM 1354 O O . LEU A 1 161 ? 4.517 -19.080 40.111 1.00 87.81 161 LEU A O 1
ATOM 1358 N N . GLU A 1 162 ? 2.401 -19.870 40.131 1.00 85.31 162 GLU A N 1
ATOM 1359 C CA . GLU A 1 162 ? 2.568 -20.869 41.196 1.00 85.31 162 GLU A CA 1
ATOM 1360 C C . GLU A 1 162 ? 3.170 -22.186 40.701 1.00 85.31 162 GLU A C 1
ATOM 1362 O O . GLU A 1 162 ? 3.617 -23.011 41.500 1.00 85.31 162 GLU A O 1
ATOM 1367 N N . THR A 1 163 ? 3.283 -22.367 39.387 1.00 81.62 163 THR A N 1
ATOM 1368 C CA . THR A 1 163 ? 3.832 -23.589 38.801 1.00 81.62 163 THR A CA 1
ATOM 1369 C C . THR A 1 163 ? 5.332 -23.731 39.098 1.00 81.62 163 THR A C 1
ATOM 1371 O O . THR A 1 163 ? 6.190 -23.085 38.494 1.00 81.62 163 THR A O 1
ATOM 1374 N N . THR A 1 164 ? 5.666 -24.591 40.064 1.00 71.06 164 THR A N 1
ATOM 1375 C CA . THR A 1 164 ? 7.015 -24.705 40.656 1.00 71.06 164 THR A CA 1
ATOM 1376 C C . THR A 1 164 ? 8.007 -25.540 39.848 1.00 71.06 164 THR A C 1
ATOM 1378 O O . THR A 1 164 ? 9.215 -25.334 39.965 1.00 71.06 164 THR A O 1
ATOM 1381 N N . HIS A 1 165 ? 7.525 -26.474 39.028 1.00 76.75 165 HIS A N 1
ATOM 1382 C CA . HIS A 1 165 ? 8.361 -27.411 38.269 1.00 76.75 165 HIS A CA 1
ATOM 1383 C C . HIS A 1 165 ? 8.724 -26.907 36.861 1.00 76.75 165 HIS A C 1
ATOM 1385 O O . HIS A 1 165 ? 9.486 -27.568 36.158 1.00 76.75 165 HIS A O 1
ATOM 1391 N N . LEU A 1 166 ? 8.237 -25.725 36.458 1.00 80.25 166 LEU A N 1
ATOM 1392 C CA . LEU A 1 166 ? 8.568 -25.094 35.180 1.00 80.25 166 LEU A CA 1
ATOM 1393 C C . LEU A 1 166 ? 9.507 -23.905 35.360 1.00 80.25 166 LEU A C 1
ATOM 1395 O O . LEU A 1 166 ? 9.294 -23.003 36.173 1.00 80.25 166 LEU A O 1
ATOM 1399 N N . LYS A 1 167 ? 10.565 -23.872 34.549 1.00 81.31 167 LYS A N 1
ATOM 1400 C CA . LYS A 1 167 ? 11.544 -22.786 34.581 1.00 81.31 167 LYS A CA 1
ATOM 1401 C C . LYS A 1 167 ? 11.047 -21.592 33.765 1.00 81.31 167 LYS A C 1
ATOM 1403 O O . LYS A 1 167 ? 11.220 -21.544 32.553 1.00 81.31 167 LYS A O 1
ATOM 1408 N N . MET A 1 168 ? 10.503 -20.586 34.447 1.00 84.50 168 MET A N 1
ATOM 1409 C CA . MET A 1 168 ? 10.144 -19.302 33.837 1.00 84.50 168 MET A CA 1
ATOM 1410 C C . MET A 1 168 ? 11.350 -18.349 33.767 1.00 84.50 168 MET A C 1
ATOM 1412 O O . MET A 1 168 ? 12.145 -18.246 34.707 1.00 84.50 168 MET A O 1
ATOM 1416 N N . ASN A 1 169 ? 11.483 -17.610 32.660 1.00 85.69 169 ASN A N 1
ATOM 1417 C CA . ASN A 1 169 ? 12.490 -16.556 32.524 1.00 85.69 169 ASN A CA 1
ATOM 1418 C C . ASN A 1 169 ? 12.322 -15.492 33.632 1.00 85.69 169 ASN A C 1
ATOM 1420 O O . ASN A 1 169 ? 11.208 -15.059 33.915 1.00 85.69 169 ASN A O 1
ATOM 1424 N N . LYS A 1 170 ? 13.426 -15.033 34.245 1.00 86.12 170 LYS A N 1
ATOM 1425 C CA . LYS A 1 170 ? 13.392 -14.071 35.367 1.00 86.12 170 LYS A CA 1
ATOM 1426 C C . LYS A 1 170 ? 12.689 -12.754 35.020 1.00 86.12 170 LYS A C 1
ATOM 1428 O O . LYS A 1 170 ? 11.974 -12.218 35.864 1.00 86.12 170 LYS A O 1
ATOM 1433 N N . ASN A 1 171 ? 12.894 -12.236 33.809 1.00 85.69 171 ASN A N 1
ATOM 1434 C CA . ASN A 1 171 ? 12.281 -10.983 33.365 1.00 85.69 171 ASN A CA 1
ATOM 1435 C C . ASN A 1 171 ? 10.780 -11.167 33.129 1.00 85.69 171 ASN A C 1
ATOM 1437 O O . ASN A 1 171 ? 9.995 -10.352 33.605 1.00 85.69 171 ASN A O 1
ATOM 1441 N N . LEU A 1 172 ? 10.387 -12.270 32.481 1.00 87.38 172 LEU A N 1
ATOM 1442 C CA . LEU A 1 172 ? 8.978 -12.626 32.288 1.00 87.38 172 LEU A CA 1
ATOM 1443 C C . LEU A 1 172 ? 8.265 -12.809 33.634 1.00 87.38 172 LEU A C 1
ATOM 1445 O O . LEU A 1 172 ? 7.223 -12.205 33.865 1.00 87.38 172 LEU A O 1
ATOM 1449 N N . LYS A 1 173 ? 8.873 -13.556 34.564 1.00 89.38 173 LYS A N 1
ATOM 1450 C CA . LYS A 1 173 ? 8.326 -13.763 35.910 1.00 89.38 173 LYS A CA 1
ATOM 1451 C C . LYS A 1 173 ? 8.107 -12.444 36.641 1.00 89.38 173 LYS A C 1
ATOM 1453 O O . LYS A 1 173 ? 7.041 -12.236 37.205 1.00 89.38 173 LYS A O 1
ATOM 1458 N N . ARG A 1 174 ? 9.083 -11.532 36.596 1.00 89.50 174 ARG A N 1
ATOM 1459 C CA . ARG A 1 174 ? 8.959 -10.201 37.209 1.00 89.50 174 ARG A CA 1
ATOM 1460 C C . ARG A 1 174 ? 7.826 -9.387 36.581 1.00 89.50 174 ARG A C 1
ATOM 1462 O O . ARG A 1 174 ? 7.097 -8.723 37.308 1.00 89.50 174 ARG A O 1
ATOM 1469 N N . MET A 1 175 ? 7.687 -9.438 35.258 1.00 89.56 175 MET A N 1
ATOM 1470 C CA . MET A 1 175 ? 6.623 -8.748 34.526 1.00 89.56 175 MET A CA 1
ATOM 1471 C C . MET A 1 175 ? 5.237 -9.262 34.939 1.00 89.56 175 MET A C 1
ATOM 1473 O O . MET A 1 175 ? 4.386 -8.461 35.311 1.00 89.56 175 MET A O 1
ATOM 1477 N N . LEU A 1 176 ? 5.037 -10.583 34.961 1.00 90.31 176 LEU A N 1
ATOM 1478 C CA . LEU A 1 176 ? 3.769 -11.197 35.367 1.00 90.31 176 LEU A CA 1
ATOM 1479 C C . LEU A 1 176 ? 3.468 -10.985 36.860 1.00 90.31 176 LEU A C 1
ATOM 1481 O O . LEU A 1 176 ? 2.332 -10.706 37.225 1.00 90.31 176 LEU A O 1
ATOM 1485 N N . GLN A 1 177 ? 4.482 -11.041 37.731 1.00 90.69 177 GLN A N 1
ATOM 1486 C CA . GLN A 1 177 ? 4.327 -10.721 39.156 1.00 90.69 177 GLN A CA 1
ATOM 1487 C C . GLN A 1 177 ? 3.928 -9.262 39.383 1.00 90.69 177 GLN A C 1
ATOM 1489 O O . GLN A 1 177 ? 3.117 -8.989 40.265 1.00 90.69 177 GLN A O 1
ATOM 1494 N N . LYS A 1 178 ? 4.484 -8.333 38.595 1.00 90.31 178 LYS A N 1
ATOM 1495 C CA . LYS A 1 178 ? 4.074 -6.930 38.629 1.00 90.31 178 LYS A CA 1
ATOM 1496 C C . LYS A 1 178 ? 2.618 -6.787 38.181 1.00 90.31 178 LYS A C 1
ATOM 1498 O O . LYS A 1 178 ? 1.846 -6.205 38.923 1.00 90.31 178 LYS A O 1
ATOM 1503 N N . ALA A 1 179 ? 2.231 -7.391 37.056 1.00 87.81 179 ALA A N 1
ATOM 1504 C CA . ALA A 1 179 ? 0.844 -7.363 36.585 1.00 87.81 179 ALA A CA 1
ATOM 1505 C C . ALA A 1 179 ? -0.138 -7.921 37.633 1.00 87.81 179 ALA A C 1
ATOM 1507 O O . ALA A 1 179 ? -1.141 -7.283 37.935 1.00 87.81 179 ALA A O 1
ATOM 1508 N N . LYS A 1 180 ? 0.190 -9.062 38.260 1.00 89.38 180 LYS A N 1
ATOM 1509 C CA . LYS A 1 180 ? -0.590 -9.631 39.373 1.00 89.38 180 LYS A CA 1
ATOM 1510 C C . LYS A 1 180 ? -0.720 -8.646 40.538 1.00 89.38 180 LYS A C 1
ATOM 1512 O O . LYS A 1 180 ? -1.808 -8.482 41.077 1.00 89.38 180 LYS A O 1
ATOM 1517 N N . LYS A 1 181 ? 0.380 -8.002 40.934 1.00 88.69 181 LYS A N 1
ATOM 1518 C CA . LYS A 1 181 ? 0.381 -7.012 42.015 1.00 88.69 181 LYS A CA 1
ATOM 1519 C C . LYS A 1 181 ? -0.497 -5.805 41.669 1.00 88.69 181 LYS A C 1
ATOM 1521 O O . LYS A 1 181 ? -1.323 -5.430 42.491 1.00 88.69 181 LYS A O 1
ATOM 1526 N N . ASP A 1 182 ? -0.335 -5.250 40.472 1.00 87.06 182 ASP A N 1
ATOM 1527 C CA . ASP A 1 182 ? -1.087 -4.085 40.010 1.00 87.06 182 ASP A CA 1
ATOM 1528 C C . ASP A 1 182 ? -2.601 -4.402 40.024 1.00 87.06 182 ASP A C 1
ATOM 1530 O O . ASP A 1 182 ? -3.376 -3.646 40.600 1.00 87.06 182 ASP A O 1
ATOM 1534 N N . LEU A 1 183 ? -3.026 -5.570 39.517 1.00 86.19 183 LEU A N 1
ATOM 1535 C CA . LEU A 1 183 ? -4.432 -6.017 39.550 1.00 86.19 183 LEU A CA 1
ATOM 1536 C C . LEU A 1 183 ? -5.010 -6.120 40.973 1.00 86.19 183 LEU A C 1
ATOM 1538 O O . LEU A 1 183 ? -6.137 -5.689 41.217 1.00 86.19 183 LEU A O 1
ATOM 1542 N N . LEU A 1 184 ? -4.237 -6.661 41.919 1.00 86.81 184 LEU A N 1
ATOM 1543 C CA . LEU A 1 184 ? -4.655 -6.760 43.321 1.00 86.81 184 LEU A CA 1
ATOM 1544 C C . LEU A 1 184 ? -4.762 -5.377 43.983 1.00 86.81 184 LEU A C 1
ATOM 1546 O O . LEU A 1 184 ? -5.675 -5.148 44.774 1.00 86.81 184 LEU A O 1
ATOM 1550 N N . GLU A 1 185 ? -3.864 -4.444 43.653 1.00 88.19 185 GLU A N 1
ATOM 1551 C CA . GLU A 1 185 ? -3.917 -3.056 44.140 1.00 88.19 185 GLU A CA 1
ATOM 1552 C C . GLU A 1 185 ? -5.133 -2.290 43.591 1.00 88.19 185 GLU A C 1
ATOM 1554 O O . GLU A 1 185 ? -5.691 -1.453 44.299 1.00 88.19 185 GLU A O 1
ATOM 1559 N N . TYR A 1 186 ? -5.604 -2.626 42.384 1.00 83.31 186 TYR A N 1
ATOM 1560 C CA . TYR A 1 186 ? -6.872 -2.132 41.826 1.00 83.31 186 TYR A CA 1
ATOM 1561 C C . TYR A 1 186 ? -8.126 -2.741 42.485 1.00 83.31 186 TYR A C 1
ATOM 1563 O O . TYR A 1 186 ? -9.241 -2.324 42.171 1.00 83.31 186 TYR A O 1
ATOM 1571 N N . GLY A 1 187 ? -7.972 -3.694 43.411 1.00 78.19 187 GLY A N 1
ATOM 1572 C CA . GLY A 1 187 ? -9.078 -4.315 44.145 1.00 78.19 187 GLY A CA 1
ATOM 1573 C C . GLY A 1 187 ? -9.776 -5.456 43.400 1.00 78.19 187 GLY A C 1
ATOM 1574 O O . GLY A 1 187 ? -10.886 -5.833 43.776 1.00 78.19 187 GLY A O 1
ATOM 1575 N N . VAL A 1 188 ? -9.154 -6.012 42.355 1.00 75.75 188 VAL A N 1
ATOM 1576 C CA . VAL A 1 188 ? -9.703 -7.159 41.619 1.00 75.75 188 VAL A CA 1
ATOM 1577 C C . VAL A 1 188 ? -9.487 -8.440 42.434 1.00 75.75 188 VAL A C 1
ATOM 1579 O O . VAL A 1 188 ? -8.371 -8.718 42.871 1.00 75.75 188 VAL A O 1
ATOM 1582 N N . ALA A 1 189 ? -10.554 -9.219 42.648 1.00 68.62 189 ALA A N 1
ATOM 1583 C CA . ALA A 1 189 ? -10.495 -10.469 43.414 1.00 68.62 189 ALA A CA 1
ATOM 1584 C C . ALA A 1 189 ? -9.729 -11.584 42.677 1.00 68.62 189 ALA A C 1
ATOM 1586 O O . ALA A 1 189 ? -8.974 -12.323 43.306 1.00 68.62 189 ALA A O 1
ATOM 1587 N N . ASP A 1 190 ? -9.869 -11.644 41.349 1.00 76.62 190 ASP A N 1
ATOM 1588 C CA . ASP A 1 190 ? -9.233 -12.649 40.498 1.00 76.62 190 ASP A CA 1
ATOM 1589 C C . ASP A 1 190 ? -8.158 -12.018 39.607 1.00 76.62 190 ASP A C 1
ATOM 1591 O O . ASP A 1 190 ? -8.384 -11.028 38.910 1.00 76.62 190 ASP A O 1
ATOM 1595 N N . THR A 1 191 ? -6.971 -12.618 39.574 1.00 85.06 191 THR A N 1
ATOM 1596 C CA . THR A 1 191 ? -5.828 -12.099 38.808 1.00 85.06 191 THR A CA 1
ATOM 1597 C C . THR A 1 191 ? -5.863 -12.616 37.372 1.00 85.06 191 THR A C 1
ATOM 1599 O O . THR A 1 191 ? -5.014 -13.412 36.967 1.00 85.06 191 THR A O 1
ATOM 1602 N N . ARG A 1 192 ? -6.885 -12.207 36.621 1.00 88.88 192 ARG A N 1
ATOM 1603 C CA . ARG A 1 192 ? -7.129 -12.666 35.248 1.00 88.88 192 ARG A CA 1
ATOM 1604 C C . ARG A 1 192 ? -6.387 -11.800 34.233 1.00 88.88 192 ARG A C 1
ATOM 1606 O O . ARG A 1 192 ? -6.323 -10.582 34.385 1.00 88.88 192 ARG A O 1
ATOM 1613 N N . LEU A 1 193 ? -5.839 -12.425 33.193 1.00 87.38 193 LEU A N 1
ATOM 1614 C CA . LEU A 1 193 ? -5.225 -11.741 32.053 1.00 87.38 193 LEU A CA 1
ATOM 1615 C C . LEU A 1 193 ? -5.981 -12.073 30.761 1.00 87.38 193 LEU A C 1
ATOM 1617 O O . LEU A 1 193 ? -6.426 -13.207 30.577 1.00 87.38 193 LEU A O 1
ATOM 1621 N N . CYS A 1 194 ? -6.106 -11.075 29.883 1.00 85.75 194 CYS A N 1
ATOM 1622 C CA . CYS A 1 194 ? -6.815 -11.198 28.613 1.00 85.75 194 CYS A CA 1
ATOM 1623 C C . CYS A 1 194 ? -6.191 -12.257 27.698 1.00 85.75 194 CYS A C 1
ATOM 1625 O O . CYS A 1 194 ? -4.968 -12.334 27.553 1.00 85.75 194 CYS A O 1
ATOM 1627 N N . CYS A 1 195 ? -7.044 -13.034 27.039 1.00 88.12 195 CYS A N 1
ATOM 1628 C CA . CYS A 1 195 ? -6.671 -14.146 26.173 1.00 88.12 195 CYS A CA 1
ATOM 1629 C C . CYS A 1 195 ? -6.679 -13.739 24.704 1.00 88.12 195 CYS A C 1
ATOM 1631 O O . CYS A 1 195 ? -5.664 -13.856 24.016 1.00 88.12 195 CYS A O 1
ATOM 1633 N N . VAL A 1 196 ? -7.821 -13.266 24.205 1.00 87.25 196 VAL A N 1
ATOM 1634 C CA . VAL A 1 196 ? -8.041 -13.054 22.770 1.00 87.25 196 VAL A CA 1
ATOM 1635 C C . VAL A 1 196 ? -7.045 -12.041 22.195 1.00 87.25 196 VAL A C 1
ATOM 1637 O O . VAL A 1 196 ? -6.356 -12.394 21.234 1.00 87.25 196 VAL A O 1
ATOM 1640 N N . PRO A 1 197 ? -6.834 -10.849 22.794 1.00 84.00 197 PRO A N 1
ATOM 1641 C CA . PRO A 1 197 ? -5.857 -9.888 22.279 1.00 84.00 197 PRO A CA 1
ATOM 1642 C C . PRO A 1 197 ? -4.416 -10.415 22.318 1.00 84.00 197 PRO A C 1
ATOM 1644 O O . PRO A 1 197 ? -3.616 -10.112 21.430 1.00 84.00 197 PRO A O 1
ATOM 1647 N N . LEU A 1 198 ? -4.082 -11.207 23.344 1.00 89.19 198 LEU A N 1
ATOM 1648 C CA . LEU A 1 198 ? -2.754 -11.785 23.543 1.00 89.19 198 LEU A CA 1
ATOM 1649 C C . LEU A 1 198 ? -2.413 -12.776 22.423 1.00 89.19 198 LEU A C 1
ATOM 1651 O O . LEU A 1 198 ? -1.384 -12.632 21.758 1.00 89.19 198 LEU A O 1
ATOM 1655 N N . PHE A 1 199 ? -3.278 -13.769 22.201 1.00 91.25 199 PHE A N 1
ATOM 1656 C CA . PHE A 1 199 ? -3.062 -14.769 21.157 1.00 91.25 199 PHE A CA 1
ATOM 1657 C C . PHE A 1 199 ? -3.201 -14.167 19.767 1.00 91.25 199 PHE A C 1
ATOM 1659 O O . PHE A 1 199 ? -2.415 -14.512 18.884 1.00 91.25 199 PHE A O 1
ATOM 1666 N N . TYR A 1 200 ? -4.121 -13.215 19.583 1.00 88.38 200 TYR A N 1
ATOM 1667 C CA . TYR A 1 200 ? -4.267 -12.528 18.310 1.00 88.38 200 TYR A CA 1
ATOM 1668 C C . TYR A 1 200 ? -2.951 -11.895 17.856 1.00 88.38 200 TYR A C 1
ATOM 1670 O O . TYR A 1 200 ? -2.452 -12.212 16.776 1.00 88.38 200 TYR A O 1
ATOM 1678 N N . LYS A 1 201 ? -2.345 -11.068 18.715 1.00 85.06 201 LYS A N 1
ATOM 1679 C CA . LYS A 1 201 ? -1.067 -10.405 18.429 1.00 85.06 201 LYS A CA 1
ATOM 1680 C C . LYS A 1 201 ? 0.079 -11.395 18.219 1.00 85.06 201 LYS A C 1
ATOM 1682 O O . LYS A 1 201 ? 0.931 -11.163 17.363 1.00 85.06 201 LYS A O 1
ATOM 1687 N N . TYR A 1 202 ? 0.101 -12.497 18.970 1.00 92.00 202 TYR A N 1
ATOM 1688 C CA . TYR A 1 202 ? 1.109 -13.543 18.804 1.00 92.00 202 TYR A CA 1
ATOM 1689 C C . TYR A 1 202 ? 1.048 -14.205 17.421 1.00 92.00 202 TYR A C 1
ATOM 1691 O O . TYR A 1 202 ? 2.058 -14.259 16.721 1.00 92.00 202 TYR A O 1
ATOM 1699 N N . PHE A 1 203 ? -0.125 -14.681 17.001 1.00 93.12 203 PHE A N 1
ATOM 1700 C CA . PHE A 1 203 ? -0.267 -15.341 15.700 1.00 93.12 203 PHE A CA 1
ATOM 1701 C C . PHE A 1 203 ? -0.102 -14.370 14.543 1.00 93.12 203 PHE A C 1
ATOM 1703 O O . PHE A 1 203 ? 0.547 -14.705 13.554 1.00 93.12 203 PHE A O 1
ATOM 1710 N N . LEU A 1 204 ? -0.582 -13.137 14.697 1.00 88.12 204 LEU A N 1
ATOM 1711 C CA . LEU A 1 204 ? -0.319 -12.076 13.737 1.00 88.12 204 LEU A CA 1
ATOM 1712 C C . LEU A 1 204 ? 1.190 -11.878 13.520 1.00 88.12 204 LEU A C 1
ATOM 1714 O O . LEU A 1 204 ? 1.650 -11.773 12.384 1.00 88.12 204 LEU A O 1
ATOM 1718 N N . LEU A 1 205 ? 1.979 -11.847 14.596 1.00 88.62 205 LEU A N 1
ATOM 1719 C CA . LEU A 1 205 ? 3.432 -11.753 14.494 1.00 88.62 205 LEU A CA 1
ATOM 1720 C C . LEU A 1 205 ? 4.029 -12.951 13.738 1.00 88.62 205 LEU A C 1
ATOM 1722 O O . LEU A 1 205 ? 4.946 -12.756 12.942 1.00 88.62 205 LEU A O 1
ATOM 1726 N N . ILE A 1 206 ? 3.506 -14.166 13.932 1.00 94.06 206 ILE A N 1
ATOM 1727 C CA . ILE A 1 206 ? 3.959 -15.348 13.184 1.00 94.06 206 ILE A CA 1
ATOM 1728 C C . ILE A 1 206 ? 3.646 -15.213 11.690 1.00 94.06 206 ILE A C 1
ATOM 1730 O O . ILE A 1 206 ? 4.549 -15.416 10.881 1.00 94.06 206 ILE A O 1
ATOM 1734 N N . HIS A 1 207 ? 2.426 -14.808 11.318 1.00 93.19 207 HIS A N 1
ATOM 1735 C CA . HIS A 1 207 ? 2.066 -14.538 9.919 1.00 93.19 207 HIS A CA 1
ATOM 1736 C C . HIS A 1 207 ? 3.043 -13.546 9.266 1.00 93.19 207 HIS A C 1
ATOM 1738 O O . HIS A 1 207 ? 3.532 -13.770 8.158 1.00 93.19 207 HIS A O 1
ATOM 1744 N N . ARG A 1 208 ? 3.406 -12.477 9.984 1.00 87.94 208 ARG A N 1
ATOM 1745 C CA . ARG A 1 208 ? 4.359 -11.469 9.493 1.00 87.94 208 ARG A CA 1
ATOM 1746 C C . ARG A 1 208 ? 5.782 -11.996 9.390 1.00 87.94 208 ARG A C 1
ATOM 1748 O O . ARG A 1 208 ? 6.456 -11.695 8.412 1.00 87.94 208 ARG A O 1
ATOM 1755 N N . LEU A 1 209 ? 6.245 -12.764 10.377 1.00 92.12 209 LEU A N 1
ATOM 1756 C CA . LEU A 1 209 ? 7.565 -13.397 10.335 1.00 92.12 209 LEU A CA 1
ATOM 1757 C C . LEU A 1 209 ? 7.676 -14.355 9.150 1.00 92.12 209 LEU A C 1
ATOM 1759 O O . LEU A 1 209 ? 8.696 -14.351 8.472 1.00 92.12 209 LEU A O 1
ATOM 1763 N N . TYR A 1 210 ? 6.622 -15.120 8.879 1.00 94.75 210 TYR A N 1
ATOM 1764 C CA . TYR A 1 210 ? 6.565 -16.050 7.760 1.00 94.75 210 TYR A CA 1
ATOM 1765 C C . TYR A 1 210 ? 6.608 -15.337 6.401 1.00 94.75 210 TYR A C 1
ATOM 1767 O O . TYR A 1 210 ? 7.430 -15.672 5.549 1.00 94.75 210 TYR A O 1
ATOM 1775 N N . ARG A 1 211 ? 5.818 -14.270 6.220 1.00 91.69 211 ARG A N 1
ATOM 1776 C CA . ARG A 1 211 ? 5.910 -13.415 5.025 1.00 91.69 211 ARG A CA 1
ATOM 1777 C C . ARG A 1 211 ? 7.301 -12.784 4.883 1.00 91.69 211 ARG A C 1
ATOM 1779 O O . ARG A 1 211 ? 7.899 -12.831 3.811 1.00 91.69 211 ARG A O 1
ATOM 1786 N N . ALA A 1 212 ? 7.828 -12.202 5.962 1.00 89.00 212 ALA A N 1
ATOM 1787 C CA . ALA A 1 212 ? 9.139 -11.555 5.959 1.00 89.00 212 ALA A CA 1
ATOM 1788 C C . ALA A 1 212 ? 10.271 -12.543 5.649 1.00 89.00 212 ALA A C 1
ATOM 1790 O O . ALA A 1 212 ? 11.244 -12.167 4.999 1.00 89.00 212 ALA A O 1
ATOM 1791 N N . PHE A 1 213 ? 10.143 -13.801 6.081 1.00 93.75 213 PHE A N 1
ATOM 1792 C CA . PHE A 1 213 ? 11.075 -14.867 5.737 1.00 93.75 213 PHE A CA 1
ATOM 1793 C C . PHE A 1 213 ? 11.132 -15.095 4.229 1.00 93.75 213 PHE A C 1
ATOM 1795 O O . PHE A 1 213 ? 12.228 -15.158 3.682 1.00 93.75 213 PHE A O 1
ATOM 1802 N N . TYR A 1 214 ? 9.991 -15.140 3.543 1.00 90.44 214 TYR A N 1
ATOM 1803 C CA . TYR A 1 214 ? 9.992 -15.277 2.090 1.00 90.44 214 TYR A CA 1
ATOM 1804 C C . TYR A 1 214 ? 10.635 -14.080 1.393 1.00 90.44 214 TYR A C 1
ATOM 1806 O O . TYR A 1 214 ? 11.516 -14.284 0.567 1.00 90.44 214 TYR A O 1
ATOM 1814 N N . SER A 1 215 ? 10.306 -12.844 1.783 1.00 86.19 215 SER A N 1
ATOM 1815 C CA . SER A 1 215 ? 10.976 -11.651 1.236 1.00 86.19 215 SER A CA 1
ATOM 1816 C C . SER A 1 215 ? 12.488 -11.636 1.511 1.00 86.19 215 SER A C 1
ATOM 1818 O O . SER A 1 215 ? 13.263 -11.093 0.729 1.00 86.19 215 SER A O 1
ATOM 1820 N N . TYR A 1 216 ? 12.921 -12.229 2.626 1.00 89.00 216 TYR A N 1
ATOM 1821 C CA . TYR A 1 216 ? 14.332 -12.391 2.976 1.00 89.00 216 TYR A CA 1
ATOM 1822 C C . TYR A 1 216 ? 15.023 -13.486 2.144 1.00 89.00 216 TYR A C 1
ATOM 1824 O O . TYR A 1 216 ? 16.154 -13.307 1.690 1.00 89.00 216 TYR A O 1
ATOM 1832 N N . ALA A 1 217 ? 14.356 -14.625 1.951 1.00 90.38 217 ALA A N 1
ATOM 1833 C CA . ALA A 1 217 ? 14.919 -15.825 1.341 1.00 90.38 217 ALA A CA 1
ATOM 1834 C C . ALA A 1 217 ? 14.785 -15.865 -0.190 1.00 90.38 217 ALA A C 1
ATOM 1836 O O . ALA A 1 217 ? 15.548 -16.590 -0.830 1.00 90.38 217 ALA A O 1
ATOM 1837 N N . GLU A 1 218 ? 13.865 -15.089 -0.773 1.00 88.56 218 GLU A N 1
ATOM 1838 C CA . GLU A 1 218 ? 13.462 -15.140 -2.186 1.00 88.56 218 GLU A CA 1
ATOM 1839 C C . GLU A 1 218 ? 14.653 -15.173 -3.141 1.00 88.56 218 GLU A C 1
ATOM 1841 O O . GLU A 1 218 ? 14.766 -16.097 -3.941 1.00 88.56 218 GLU A O 1
ATOM 1846 N N . TYR A 1 219 ? 15.593 -14.234 -3.010 1.00 88.62 219 TYR A N 1
ATOM 1847 C CA . TYR A 1 219 ? 16.772 -14.188 -3.876 1.00 88.62 219 TYR A CA 1
ATOM 1848 C C . TYR A 1 219 ? 17.575 -15.499 -3.841 1.00 88.62 219 TYR A C 1
ATOM 1850 O O . TYR A 1 219 ? 17.934 -16.039 -4.884 1.00 88.62 219 TYR A O 1
ATOM 1858 N N . THR A 1 220 ? 17.815 -16.049 -2.646 1.00 90.81 220 THR A N 1
ATOM 1859 C CA . THR A 1 220 ? 18.586 -17.294 -2.483 1.00 90.81 220 THR A CA 1
ATOM 1860 C C . THR A 1 220 ? 17.823 -18.491 -3.050 1.00 90.81 220 THR A C 1
ATOM 1862 O O . THR A 1 220 ? 18.421 -19.376 -3.660 1.00 90.81 220 THR A O 1
ATOM 1865 N N . LEU A 1 221 ? 16.500 -18.513 -2.865 1.00 89.75 221 LEU A N 1
ATOM 1866 C CA . LEU A 1 221 ? 15.621 -19.561 -3.374 1.00 89.75 221 LEU A CA 1
ATOM 1867 C C . LEU A 1 221 ? 15.546 -19.557 -4.907 1.00 89.75 221 LEU A C 1
ATOM 1869 O O . LEU A 1 221 ? 15.634 -20.617 -5.523 1.00 89.75 221 LEU A O 1
ATOM 1873 N N . MET A 1 222 ? 15.441 -18.377 -5.521 1.00 89.31 222 MET A N 1
ATOM 1874 C CA . MET A 1 222 ? 15.454 -18.225 -6.978 1.00 89.31 222 MET A CA 1
ATOM 1875 C C . MET A 1 222 ? 16.826 -18.582 -7.556 1.00 89.31 222 MET A C 1
ATOM 1877 O O . MET A 1 222 ? 16.914 -19.302 -8.548 1.00 89.31 222 MET A O 1
ATOM 1881 N N . GLN A 1 223 ? 17.909 -18.148 -6.902 1.00 91.31 223 GLN A N 1
ATOM 1882 C CA . GLN A 1 223 ? 19.269 -18.427 -7.358 1.00 91.31 223 GLN A CA 1
ATOM 1883 C C . GLN A 1 223 ? 19.559 -19.934 -7.417 1.00 91.31 223 GLN A C 1
ATOM 1885 O O . GLN A 1 223 ? 20.076 -20.409 -8.424 1.00 91.31 223 GLN A O 1
ATOM 1890 N N . ILE A 1 224 ? 19.207 -20.702 -6.378 1.00 90.19 224 ILE A N 1
ATOM 1891 C CA . ILE A 1 224 ? 19.471 -22.151 -6.377 1.00 90.19 224 ILE A CA 1
ATOM 1892 C C . ILE A 1 224 ? 18.617 -22.896 -7.419 1.00 90.19 224 ILE A C 1
ATOM 1894 O O . ILE A 1 224 ? 19.068 -23.896 -7.980 1.00 90.19 224 ILE A O 1
ATOM 1898 N N . GLY A 1 225 ? 17.409 -22.401 -7.715 1.00 88.88 225 GLY A N 1
ATOM 1899 C CA . GLY A 1 225 ? 16.561 -22.924 -8.791 1.00 88.88 225 GLY A CA 1
ATOM 1900 C C . GLY A 1 225 ? 17.168 -22.706 -10.176 1.00 88.88 225 GLY A C 1
ATOM 1901 O O . GLY A 1 225 ? 17.215 -23.639 -10.981 1.00 88.88 225 GLY A O 1
ATOM 1902 N N . GLU A 1 226 ? 17.711 -21.515 -10.428 1.00 91.19 226 GLU A N 1
ATOM 1903 C CA . GLU A 1 226 ? 18.396 -21.198 -11.683 1.00 91.19 226 GLU A CA 1
ATOM 1904 C C . GLU A 1 226 ? 19.715 -21.973 -11.828 1.00 91.19 226 GLU A C 1
ATOM 1906 O O . GLU A 1 226 ? 19.995 -22.517 -12.895 1.00 91.19 226 GLU A O 1
ATOM 1911 N N . GLU A 1 227 ? 20.493 -22.112 -10.748 1.00 92.38 227 GLU A N 1
ATOM 1912 C CA . GLU A 1 227 ? 21.704 -22.946 -10.730 1.00 92.38 227 GLU A CA 1
ATOM 1913 C C . GLU A 1 227 ? 21.384 -24.407 -11.082 1.00 92.38 227 GLU A C 1
ATOM 1915 O O . GLU A 1 227 ? 22.059 -24.993 -11.931 1.00 92.38 227 GLU A O 1
ATOM 1920 N N . LYS A 1 228 ? 20.321 -24.981 -10.495 1.00 91.81 228 LYS A N 1
ATOM 1921 C CA . LYS A 1 228 ? 19.826 -26.324 -10.844 1.00 91.81 228 LYS A CA 1
ATOM 1922 C C . LYS A 1 228 ? 19.448 -26.406 -12.321 1.00 91.81 228 LYS A C 1
ATOM 1924 O O . LYS A 1 228 ? 19.863 -27.333 -13.013 1.00 91.81 228 LYS A O 1
ATOM 1929 N N . ARG A 1 229 ? 18.636 -25.461 -12.804 1.00 90.25 229 ARG A N 1
ATOM 1930 C CA . ARG A 1 229 ? 18.126 -25.452 -14.181 1.00 90.25 229 ARG A CA 1
ATOM 1931 C C . ARG A 1 229 ? 19.267 -25.395 -15.188 1.00 90.25 229 ARG A C 1
ATOM 1933 O O . ARG A 1 229 ? 19.321 -26.233 -16.083 1.00 90.25 229 ARG A O 1
ATOM 1940 N N . LYS A 1 230 ? 20.188 -24.452 -15.006 1.00 93.44 230 LYS A N 1
ATOM 1941 C CA . LYS A 1 230 ? 21.350 -24.285 -15.872 1.00 93.44 230 LYS A CA 1
ATOM 1942 C C . LYS A 1 230 ? 22.229 -25.534 -15.873 1.00 93.44 230 LYS A C 1
ATOM 1944 O O . LYS A 1 230 ? 22.598 -26.008 -16.938 1.00 93.44 230 LYS A O 1
ATOM 1949 N N . LEU A 1 231 ? 22.487 -26.117 -14.699 1.00 93.75 231 LEU A N 1
ATOM 1950 C CA . LEU A 1 231 ? 23.279 -27.341 -14.586 1.00 93.75 231 LEU A CA 1
ATOM 1951 C C . LEU A 1 231 ? 22.674 -28.499 -15.395 1.00 93.75 231 LEU A C 1
ATOM 1953 O O . LEU A 1 231 ? 23.399 -29.189 -16.102 1.00 93.75 231 LEU A O 1
ATOM 1957 N N . LEU A 1 232 ? 21.356 -28.703 -15.315 1.00 90.88 232 LEU A N 1
ATOM 1958 C CA . LEU A 1 232 ? 20.679 -29.780 -16.048 1.00 90.88 232 LEU A CA 1
ATOM 1959 C C . LEU A 1 232 ? 20.515 -29.483 -17.550 1.00 90.88 232 LEU A C 1
ATOM 1961 O O . LEU A 1 232 ? 20.392 -30.418 -18.336 1.00 90.88 232 LEU A O 1
ATOM 1965 N N . GLN A 1 233 ? 20.530 -28.209 -17.957 1.00 92.00 233 GLN A N 1
ATOM 1966 C CA . GLN A 1 233 ? 20.571 -27.807 -19.370 1.00 92.00 233 GLN A CA 1
ATOM 1967 C C . GLN A 1 233 ? 21.958 -28.014 -19.988 1.00 92.00 233 GLN A C 1
ATOM 1969 O O . GLN A 1 233 ? 22.053 -28.490 -21.118 1.00 92.00 233 GLN A O 1
ATOM 1974 N N . ASP A 1 234 ? 23.014 -27.673 -19.248 1.00 94.44 234 ASP A N 1
ATOM 1975 C CA . ASP A 1 234 ? 24.405 -27.842 -19.676 1.00 94.44 234 ASP A CA 1
ATOM 1976 C C . ASP A 1 234 ? 24.815 -29.329 -19.689 1.00 94.44 234 ASP A C 1
ATOM 1978 O O . ASP A 1 234 ? 25.659 -29.727 -20.492 1.00 94.44 234 ASP A O 1
ATOM 1982 N N . HIS A 1 235 ? 24.184 -30.148 -18.835 1.00 91.62 235 HIS A N 1
ATOM 1983 C CA . HIS A 1 235 ? 24.455 -31.579 -18.672 1.00 91.62 235 HIS A CA 1
ATOM 1984 C C . HIS A 1 235 ? 23.188 -32.447 -18.791 1.00 91.62 235 HIS A C 1
ATOM 1986 O O . HIS A 1 235 ? 22.752 -33.060 -17.806 1.00 91.62 235 HIS A O 1
ATOM 1992 N N . PRO A 1 236 ? 22.578 -32.543 -19.989 1.00 89.88 236 PRO A N 1
ATOM 1993 C CA . PRO A 1 236 ? 21.391 -33.370 -20.201 1.00 89.88 236 PRO A CA 1
ATOM 1994 C C . PRO A 1 236 ? 21.650 -34.862 -19.932 1.00 89.88 236 PRO A C 1
ATOM 1996 O O . PRO A 1 236 ? 20.712 -35.601 -19.646 1.00 89.88 236 PRO A O 1
ATOM 1999 N N . GLU A 1 237 ? 22.908 -35.316 -19.964 1.00 88.31 237 GLU A N 1
ATOM 2000 C CA . GLU A 1 237 ? 23.303 -36.682 -19.610 1.00 88.31 237 GLU A CA 1
ATOM 2001 C C . GLU A 1 237 ? 23.036 -37.049 -18.140 1.00 88.31 237 GLU A C 1
ATOM 2003 O O . GLU A 1 237 ? 22.941 -38.231 -17.815 1.00 88.31 237 GLU A O 1
ATOM 2008 N N . TYR A 1 238 ? 22.875 -36.064 -17.245 1.00 88.19 238 TYR A N 1
ATOM 2009 C CA . TYR A 1 238 ? 22.514 -36.317 -15.844 1.00 88.19 238 TYR A CA 1
ATOM 2010 C C . TYR A 1 238 ? 21.041 -36.689 -15.673 1.00 88.19 238 TYR A C 1
ATOM 2012 O O . TYR A 1 238 ? 20.651 -37.215 -14.628 1.00 88.19 238 TYR A O 1
ATOM 2020 N N . VAL A 1 239 ? 20.214 -36.413 -16.679 1.00 85.94 239 VAL A N 1
ATOM 2021 C CA . VAL A 1 239 ? 18.773 -36.622 -16.629 1.00 85.94 239 VAL A CA 1
ATOM 2022 C C . VAL A 1 239 ? 18.433 -38.035 -17.079 1.00 85.94 239 VAL A C 1
ATOM 2024 O O . VAL A 1 239 ? 18.834 -38.503 -18.142 1.00 85.94 239 VAL A O 1
ATOM 2027 N N . ARG A 1 240 ? 17.621 -38.713 -16.273 1.00 81.75 240 ARG A N 1
ATOM 2028 C CA . ARG A 1 240 ? 17.023 -40.006 -16.587 1.00 81.75 240 ARG A CA 1
ATOM 2029 C C . ARG A 1 240 ? 15.520 -39.848 -16.691 1.00 81.75 240 ARG A C 1
ATOM 2031 O O . ARG A 1 240 ? 14.900 -39.182 -15.868 1.00 81.75 240 ARG A O 1
ATOM 2038 N N . GLN A 1 241 ? 14.935 -40.509 -17.677 1.00 80.50 241 GLN A N 1
ATOM 2039 C CA . GLN A 1 241 ? 13.492 -40.651 -17.731 1.00 80.50 241 GLN A CA 1
ATOM 2040 C C . GLN A 1 241 ? 13.088 -41.785 -16.788 1.00 80.50 241 GLN A C 1
ATOM 2042 O O . GLN A 1 241 ? 13.505 -42.928 -16.990 1.00 80.50 241 GLN A O 1
ATOM 2047 N N . VAL A 1 242 ? 12.308 -41.471 -15.756 1.00 69.44 242 VAL A N 1
ATOM 2048 C CA . VAL A 1 242 ? 11.690 -42.473 -14.884 1.00 69.44 242 VAL A CA 1
ATOM 2049 C C . VAL A 1 242 ? 10.183 -42.285 -14.954 1.00 69.44 242 VAL A C 1
ATOM 2051 O O . VAL A 1 242 ? 9.659 -41.252 -14.545 1.00 69.44 242 VAL A O 1
ATOM 2054 N N . ASP A 1 243 ? 9.499 -43.268 -15.538 1.00 69.75 243 ASP A N 1
ATOM 2055 C CA . ASP A 1 243 ? 8.098 -43.162 -15.952 1.00 69.75 243 ASP A CA 1
ATOM 2056 C C . ASP A 1 243 ? 7.858 -41.904 -16.820 1.00 69.75 243 ASP A C 1
ATOM 2058 O O . ASP A 1 243 ? 8.540 -41.685 -17.827 1.00 69.75 243 ASP A O 1
ATOM 2062 N N . GLU A 1 244 ? 6.906 -41.054 -16.438 1.00 72.00 244 GLU A N 1
ATOM 2063 C CA . GLU A 1 244 ? 6.588 -39.792 -17.118 1.00 72.00 244 GLU A CA 1
ATOM 2064 C C . GLU A 1 244 ? 7.442 -38.608 -16.622 1.00 72.00 244 GLU A C 1
ATOM 2066 O O . GLU A 1 244 ? 7.288 -37.493 -17.113 1.00 72.00 244 GLU A O 1
ATOM 2071 N N . ILE A 1 245 ? 8.375 -38.828 -15.685 1.00 72.56 245 ILE A N 1
ATOM 2072 C CA . ILE A 1 245 ? 9.126 -37.760 -15.017 1.00 72.56 245 ILE A CA 1
ATOM 2073 C C . ILE A 1 245 ? 10.595 -37.772 -15.454 1.00 72.56 245 ILE A C 1
ATOM 2075 O O . ILE A 1 245 ? 11.317 -38.759 -15.301 1.00 72.56 245 ILE A O 1
ATOM 2079 N N . ALA A 1 246 ? 11.066 -36.628 -15.949 1.00 82.69 246 ALA A N 1
ATOM 2080 C CA . ALA A 1 246 ? 12.487 -36.379 -16.158 1.00 82.69 246 ALA A CA 1
ATOM 2081 C C . ALA A 1 246 ? 13.161 -36.077 -14.807 1.00 82.69 246 ALA A C 1
ATOM 2083 O O . ALA A 1 246 ? 12.787 -35.132 -14.107 1.00 82.69 246 ALA A O 1
ATOM 2084 N N . PHE A 1 247 ? 14.153 -36.882 -14.428 1.00 83.00 247 PHE A N 1
ATOM 2085 C CA . PHE A 1 247 ? 14.709 -36.925 -13.077 1.00 83.00 247 PHE A CA 1
ATOM 2086 C C . PHE A 1 247 ? 16.237 -37.035 -13.082 1.00 83.00 247 PHE A C 1
ATOM 2088 O O . PHE A 1 247 ? 16.807 -37.892 -13.753 1.00 83.00 247 PHE A O 1
ATOM 2095 N N . ALA A 1 248 ? 16.912 -36.206 -12.290 1.00 85.88 248 ALA A N 1
ATOM 2096 C CA . ALA A 1 248 ? 18.357 -36.247 -12.098 1.00 85.88 248 ALA A CA 1
ATOM 2097 C C . ALA A 1 248 ? 18.695 -36.886 -10.735 1.00 85.88 248 ALA A C 1
ATOM 2099 O O . ALA A 1 248 ? 18.484 -36.248 -9.695 1.00 85.88 248 ALA A O 1
ATOM 2100 N N . PRO A 1 249 ? 19.203 -38.135 -10.699 1.00 84.31 249 PRO A N 1
ATOM 2101 C CA . PRO A 1 249 ? 19.577 -38.793 -9.454 1.00 84.31 249 PRO A CA 1
ATOM 2102 C C . PRO A 1 249 ? 20.840 -38.153 -8.861 1.00 84.31 249 PRO A C 1
ATOM 2104 O O . PRO A 1 249 ? 21.807 -37.883 -9.567 1.00 84.31 249 PRO A O 1
ATOM 2107 N N . VAL A 1 250 ? 20.842 -37.934 -7.547 1.00 84.38 250 VAL A N 1
ATOM 2108 C CA . VAL A 1 250 ? 21.917 -37.232 -6.827 1.00 84.38 250 VAL A CA 1
ATOM 2109 C C . VAL A 1 250 ? 22.660 -38.176 -5.891 1.00 84.38 250 VAL A C 1
ATOM 2111 O O . VAL A 1 250 ? 23.888 -38.180 -5.868 1.00 84.38 250 VAL A O 1
ATOM 2114 N N . TYR A 1 251 ? 21.939 -38.978 -5.104 1.00 81.19 251 TYR A N 1
ATOM 2115 C CA . TYR A 1 251 ? 22.558 -39.937 -4.191 1.00 81.19 251 TYR A CA 1
ATOM 2116 C C . TYR A 1 251 ? 21.679 -41.145 -3.902 1.00 81.19 251 TYR A C 1
ATOM 2118 O O . TYR A 1 251 ? 20.473 -41.121 -4.126 1.00 81.19 251 TYR A O 1
ATOM 2126 N N . GLN A 1 252 ? 22.305 -42.196 -3.379 1.00 79.88 252 GLN A N 1
ATOM 2127 C CA . GLN A 1 252 ? 21.630 -43.394 -2.897 1.00 79.88 252 GLN A CA 1
ATOM 2128 C C . GLN A 1 252 ? 21.774 -43.479 -1.375 1.00 79.88 252 GLN A C 1
ATOM 2130 O O . GLN A 1 252 ? 22.863 -43.224 -0.854 1.00 79.88 252 GLN A O 1
ATOM 2135 N N . ASP A 1 253 ? 20.691 -43.783 -0.664 1.00 79.19 253 ASP A N 1
ATOM 2136 C CA . ASP A 1 253 ? 20.735 -43.981 0.788 1.00 79.19 253 ASP A CA 1
ATOM 2137 C C . ASP A 1 253 ? 21.141 -45.413 1.186 1.00 79.19 253 ASP A C 1
ATOM 2139 O O . ASP A 1 253 ? 21.347 -46.286 0.341 1.00 79.19 253 ASP A O 1
ATOM 2143 N N . GLU A 1 254 ? 21.272 -45.659 2.494 1.00 79.12 254 GLU A N 1
ATOM 2144 C CA . GLU A 1 254 ? 21.665 -46.965 3.050 1.00 79.12 254 GLU A CA 1
ATOM 2145 C C . GLU A 1 254 ? 20.668 -48.091 2.731 1.00 79.12 254 GLU A C 1
ATOM 2147 O O . GLU A 1 254 ? 21.032 -49.266 2.764 1.00 79.12 254 GLU A O 1
ATOM 2152 N N . LEU A 1 255 ? 19.418 -47.742 2.406 1.00 75.12 255 LEU A N 1
ATOM 2153 C CA . LEU A 1 255 ? 18.363 -48.678 2.017 1.00 75.12 255 LEU A CA 1
ATOM 2154 C C . LEU A 1 255 ? 18.330 -48.912 0.501 1.00 75.12 255 LEU A C 1
ATOM 2156 O O . LEU A 1 255 ? 17.479 -49.650 0.004 1.00 75.12 255 LEU A O 1
ATOM 2160 N N . GLY A 1 256 ? 19.250 -48.296 -0.241 1.00 70.25 256 GLY A N 1
ATOM 2161 C CA . GLY A 1 256 ? 19.337 -48.407 -1.685 1.00 70.25 256 GLY A CA 1
ATOM 2162 C C . GLY A 1 256 ? 18.356 -47.511 -2.442 1.00 70.25 256 GLY A C 1
ATOM 2163 O O . GLY A 1 256 ? 18.248 -47.670 -3.658 1.00 70.25 256 GLY A O 1
ATOM 2164 N N . GLN A 1 257 ? 17.660 -46.576 -1.785 1.00 73.88 257 GLN A N 1
ATOM 2165 C CA . GLN A 1 257 ? 16.729 -45.661 -2.453 1.00 73.88 257 GLN A CA 1
ATOM 2166 C C . GLN A 1 257 ? 17.486 -44.518 -3.127 1.00 73.88 257 GLN A C 1
ATOM 2168 O O . GLN A 1 257 ? 18.420 -43.955 -2.552 1.00 73.88 257 GLN A O 1
ATOM 2173 N N . LEU A 1 258 ? 17.077 -44.169 -4.347 1.00 74.62 258 LEU A N 1
ATOM 2174 C CA . LEU A 1 258 ? 17.646 -43.055 -5.102 1.00 74.62 258 LEU A CA 1
ATOM 2175 C C . LEU A 1 258 ? 16.925 -41.751 -4.755 1.00 74.62 258 LEU A C 1
ATOM 2177 O O . LEU A 1 258 ? 15.706 -41.653 -4.866 1.00 74.62 258 LEU A O 1
ATOM 2181 N N . HIS A 1 259 ? 17.706 -40.742 -4.387 1.00 79.94 259 HIS A N 1
ATOM 2182 C CA . HIS A 1 259 ? 17.263 -39.384 -4.098 1.00 79.94 259 HIS A CA 1
ATOM 2183 C C . HIS A 1 259 ? 17.803 -38.452 -5.172 1.00 79.94 259 HIS A C 1
ATOM 2185 O O . HIS A 1 259 ? 18.973 -38.543 -5.553 1.00 79.94 259 HIS A O 1
ATOM 2191 N N . GLY A 1 260 ? 16.968 -37.544 -5.656 1.00 81.12 260 GLY A N 1
ATOM 2192 C CA . GLY A 1 260 ? 17.334 -36.650 -6.743 1.00 81.12 260 GLY A CA 1
ATOM 2193 C C . GLY A 1 260 ? 16.301 -35.566 -6.978 1.00 81.12 260 GLY A C 1
ATOM 2194 O O . GLY A 1 260 ? 15.383 -35.396 -6.177 1.00 81.12 260 GLY A O 1
ATOM 2195 N N . VAL A 1 261 ? 16.476 -34.822 -8.064 1.00 83.88 261 VAL A N 1
ATOM 2196 C CA . VAL A 1 261 ? 15.644 -33.662 -8.393 1.00 83.88 261 VAL A CA 1
ATOM 2197 C C . VAL A 1 261 ? 14.890 -33.909 -9.692 1.00 83.88 261 VAL A C 1
ATOM 2199 O O . VAL A 1 261 ? 15.443 -34.463 -10.641 1.00 83.88 261 VAL A O 1
ATOM 2202 N N . ALA A 1 262 ? 13.629 -33.490 -9.758 1.00 82.56 262 ALA A N 1
ATOM 2203 C CA . ALA A 1 262 ? 12.915 -33.455 -11.027 1.00 82.56 262 ALA A CA 1
ATOM 2204 C C . ALA A 1 262 ? 13.434 -32.286 -11.885 1.00 82.56 262 ALA A C 1
ATOM 2206 O O . ALA A 1 262 ? 13.807 -31.222 -11.375 1.00 82.56 262 ALA A O 1
ATOM 2207 N N . VAL A 1 263 ? 13.509 -32.500 -13.199 1.00 82.00 263 VAL A N 1
ATOM 2208 C CA . VAL A 1 263 ? 13.975 -31.479 -14.153 1.00 82.00 263 VAL A CA 1
ATOM 2209 C C . VAL A 1 263 ? 12.988 -30.319 -14.190 1.00 82.00 263 VAL A C 1
ATOM 2211 O O . VAL A 1 263 ? 13.392 -29.165 -14.037 1.00 82.00 263 VAL A O 1
ATOM 2214 N N . GLU A 1 264 ? 11.702 -30.641 -14.275 1.00 80.75 264 GLU A N 1
ATOM 2215 C CA . GLU A 1 264 ? 10.587 -29.707 -14.166 1.00 80.75 264 GLU A CA 1
ATOM 2216 C C . GLU A 1 264 ? 9.789 -30.055 -12.908 1.00 80.75 264 GLU A C 1
ATOM 2218 O O . GLU A 1 264 ? 9.131 -31.089 -12.839 1.00 80.75 264 GLU A O 1
ATOM 2223 N N . ASP A 1 265 ? 9.909 -29.222 -11.878 1.00 75.44 265 ASP A N 1
ATOM 2224 C CA . ASP A 1 265 ? 9.314 -29.448 -10.556 1.00 75.44 265 ASP A CA 1
ATOM 2225 C C . ASP A 1 265 ? 8.452 -28.280 -10.069 1.00 75.44 265 ASP A C 1
ATOM 2227 O O . ASP A 1 265 ? 7.995 -28.286 -8.928 1.00 75.44 265 ASP A O 1
ATOM 2231 N N . GLY A 1 266 ? 8.240 -27.268 -10.919 1.00 78.06 266 GLY A N 1
ATOM 2232 C CA . GLY A 1 266 ? 7.412 -26.103 -10.600 1.00 78.06 266 GLY A CA 1
ATOM 2233 C C . GLY A 1 266 ? 7.887 -25.322 -9.372 1.00 78.06 266 GLY A C 1
ATOM 2234 O O . GLY A 1 266 ? 7.118 -24.556 -8.806 1.00 78.06 266 GLY A O 1
ATOM 2235 N N . TYR A 1 267 ? 9.135 -25.499 -8.923 1.00 81.25 267 TYR A N 1
ATOM 2236 C CA . TYR A 1 267 ? 9.587 -24.985 -7.628 1.00 81.25 267 TYR A CA 1
ATOM 2237 C C . TYR A 1 267 ? 9.471 -23.462 -7.497 1.00 81.25 267 TYR A C 1
ATOM 2239 O O . TYR A 1 267 ? 9.042 -22.956 -6.463 1.00 81.25 267 TYR A O 1
ATOM 2247 N N . GLU A 1 268 ? 9.797 -22.721 -8.558 1.00 81.25 268 GLU A N 1
ATOM 2248 C CA . GLU A 1 268 ? 9.627 -21.264 -8.578 1.00 81.25 268 GLU A CA 1
ATOM 2249 C C . GLU A 1 268 ? 8.158 -20.845 -8.510 1.00 81.25 268 GLU A C 1
ATOM 2251 O O . GLU A 1 268 ? 7.828 -19.889 -7.810 1.00 81.25 268 GLU A O 1
ATOM 2256 N N . GLU A 1 269 ? 7.282 -21.549 -9.229 1.00 85.25 269 GLU A N 1
ATOM 2257 C CA . GLU A 1 269 ? 5.840 -21.308 -9.194 1.00 85.25 269 GLU A CA 1
ATOM 2258 C C . GLU A 1 269 ? 5.302 -21.577 -7.790 1.00 85.25 269 GLU A C 1
ATOM 2260 O O . GLU A 1 269 ? 4.672 -20.700 -7.209 1.00 85.25 269 GLU A O 1
ATOM 2265 N N . LYS A 1 270 ? 5.702 -22.694 -7.177 1.00 84.50 270 LYS A N 1
ATOM 2266 C CA . LYS A 1 270 ? 5.367 -23.030 -5.793 1.00 84.50 270 LYS A CA 1
ATOM 2267 C C . LYS A 1 270 ? 5.832 -21.968 -4.793 1.00 84.50 270 LYS A C 1
ATOM 2269 O O . LYS A 1 270 ? 5.092 -21.625 -3.879 1.00 84.50 270 LYS A O 1
ATOM 2274 N N . ILE A 1 271 ? 7.035 -21.408 -4.946 1.00 86.06 271 ILE A N 1
ATOM 2275 C CA . ILE A 1 271 ? 7.490 -20.311 -4.074 1.00 86.06 271 ILE A CA 1
ATOM 2276 C C . ILE A 1 271 ? 6.591 -19.081 -4.240 1.00 86.06 271 ILE A C 1
ATOM 2278 O O . ILE A 1 271 ? 6.215 -18.466 -3.243 1.00 86.06 271 ILE A O 1
ATOM 2282 N N . ARG A 1 272 ? 6.214 -18.724 -5.474 1.00 86.88 272 ARG A N 1
ATOM 2283 C CA . ARG A 1 272 ? 5.290 -17.603 -5.721 1.00 86.88 272 ARG A CA 1
ATOM 2284 C C . ARG A 1 272 ? 3.903 -17.873 -5.139 1.00 86.88 272 ARG A C 1
ATOM 2286 O O . ARG A 1 272 ? 3.318 -16.971 -4.540 1.00 86.88 272 ARG A O 1
ATOM 2293 N N . GLU A 1 273 ? 3.398 -19.097 -5.270 1.00 89.31 273 GLU A N 1
ATOM 2294 C CA . GLU A 1 273 ? 2.150 -19.539 -4.642 1.00 89.31 273 GLU A CA 1
ATOM 2295 C C . GLU A 1 273 ? 2.235 -19.418 -3.119 1.00 89.31 273 GLU A C 1
ATOM 2297 O O . GLU A 1 273 ? 1.347 -18.835 -2.507 1.00 89.31 273 GLU A O 1
ATOM 2302 N N . ASN A 1 274 ? 3.332 -19.864 -2.502 1.00 87.94 274 ASN A N 1
ATOM 2303 C CA . ASN A 1 274 ? 3.546 -19.756 -1.060 1.00 87.94 274 ASN A CA 1
ATOM 2304 C C . ASN A 1 274 ? 3.618 -18.301 -0.578 1.00 87.94 274 ASN A C 1
ATOM 2306 O O . ASN A 1 274 ? 3.066 -17.980 0.473 1.00 87.94 274 ASN A O 1
ATOM 2310 N N . ILE A 1 275 ? 4.278 -17.416 -1.333 1.00 87.06 275 ILE A N 1
ATOM 2311 C CA . ILE A 1 275 ? 4.319 -15.973 -1.046 1.00 87.06 275 ILE A CA 1
ATOM 2312 C C . ILE A 1 275 ? 2.908 -15.389 -1.092 1.00 87.06 275 ILE A C 1
ATOM 2314 O O . ILE A 1 275 ? 2.506 -14.663 -0.182 1.00 87.06 275 ILE A O 1
ATOM 2318 N N . THR A 1 276 ? 2.153 -15.733 -2.136 1.00 90.00 276 THR A N 1
ATOM 2319 C CA . THR A 1 276 ? 0.773 -15.274 -2.323 1.00 90.00 276 THR A CA 1
ATOM 2320 C C . THR A 1 276 ? -0.113 -15.777 -1.186 1.00 90.00 276 THR A C 1
ATOM 2322 O O . THR A 1 276 ? -0.773 -14.982 -0.527 1.00 90.00 276 THR A O 1
ATOM 2325 N N . TYR A 1 277 ? -0.028 -17.066 -0.862 1.00 90.62 277 TYR A N 1
ATOM 2326 C CA . TYR A 1 277 ? -0.746 -17.692 0.243 1.00 90.62 277 TYR A CA 1
ATOM 2327 C C . TYR A 1 277 ? -0.393 -17.073 1.604 1.00 90.62 277 TYR A C 1
ATOM 2329 O O . TYR A 1 277 ? -1.270 -16.839 2.438 1.00 90.62 277 TYR A O 1
ATOM 2337 N N . ALA A 1 278 ? 0.887 -16.771 1.850 1.00 89.56 278 ALA A N 1
ATOM 2338 C CA . ALA A 1 278 ? 1.325 -16.092 3.068 1.00 89.56 278 ALA A CA 1
ATOM 2339 C C . ALA A 1 278 ? 0.694 -14.698 3.197 1.00 89.56 278 ALA A C 1
ATOM 2341 O O . ALA A 1 278 ? 0.234 -14.338 4.284 1.00 89.56 278 ALA A O 1
ATOM 2342 N N . GLU A 1 279 ? 0.651 -13.935 2.100 1.00 86.69 279 GLU A N 1
ATOM 2343 C CA . GLU A 1 279 ? 0.021 -12.616 2.063 1.00 86.69 279 GLU A CA 1
ATOM 2344 C C . GLU A 1 279 ? -1.490 -12.713 2.273 1.00 86.69 279 GLU A C 1
ATOM 2346 O O . GLU A 1 279 ? -2.027 -12.034 3.145 1.00 86.69 279 GLU A O 1
ATOM 2351 N N . GLU A 1 280 ? -2.169 -13.591 1.536 1.00 90.12 280 GLU A N 1
ATOM 2352 C CA . GLU A 1 280 ? -3.610 -13.814 1.654 1.00 90.12 280 GLU A CA 1
ATOM 2353 C C . GLU A 1 280 ? -3.999 -14.165 3.089 1.00 90.12 280 GLU A C 1
ATOM 2355 O O . GLU A 1 280 ? -4.857 -13.501 3.671 1.00 90.12 280 GLU A O 1
ATOM 2360 N N . LYS A 1 281 ? -3.310 -15.129 3.711 1.00 90.69 281 LYS A N 1
ATOM 2361 C CA . LYS A 1 281 ? -3.593 -15.540 5.092 1.00 90.69 281 LYS A CA 1
ATOM 2362 C C . LYS A 1 281 ? -3.284 -14.463 6.121 1.00 90.69 281 LYS A C 1
ATOM 2364 O O . LYS A 1 281 ? -4.024 -14.341 7.094 1.00 90.69 281 LYS A O 1
ATOM 2369 N N . LEU A 1 282 ? -2.243 -13.655 5.916 1.00 87.88 282 LEU A N 1
ATOM 2370 C CA . LEU A 1 282 ? -1.996 -12.488 6.762 1.00 87.88 282 LEU A CA 1
ATOM 2371 C C . LEU A 1 282 ? -3.159 -11.488 6.662 1.00 87.88 282 LEU A C 1
ATOM 2373 O O . LEU A 1 282 ? -3.656 -11.031 7.689 1.00 87.88 282 LEU A O 1
ATOM 2377 N N . GLN A 1 283 ? -3.618 -11.176 5.449 1.00 80.94 283 GLN A N 1
ATOM 2378 C CA . GLN A 1 283 ? -4.720 -10.236 5.236 1.00 80.94 283 GLN A CA 1
ATOM 2379 C C . GLN A 1 283 ? -6.056 -10.773 5.767 1.00 80.94 283 GLN A C 1
ATOM 2381 O O . GLN A 1 283 ? -6.803 -10.029 6.398 1.00 80.94 283 GLN A O 1
ATOM 2386 N N . GLU A 1 284 ? -6.360 -12.055 5.561 1.00 85.00 284 GLU A N 1
ATOM 2387 C CA . GLU A 1 284 ? -7.540 -12.715 6.135 1.00 85.00 284 GLU A CA 1
ATOM 2388 C C . GLU A 1 284 ? -7.528 -12.651 7.662 1.00 85.00 284 GLU A C 1
ATOM 2390 O O . GLU A 1 284 ? -8.542 -12.311 8.271 1.00 85.00 284 GLU A O 1
ATOM 2395 N N . TYR A 1 285 ? -6.374 -12.912 8.283 1.00 85.00 285 TYR A N 1
ATOM 2396 C CA . TYR A 1 285 ? -6.232 -12.859 9.734 1.00 85.00 285 TYR A CA 1
ATOM 2397 C C . TYR A 1 285 ? -6.443 -11.442 10.290 1.00 85.00 285 TYR A C 1
ATOM 2399 O O . TYR A 1 285 ? -7.055 -11.282 11.345 1.00 85.00 285 TYR A O 1
ATOM 2407 N N . ILE A 1 286 ? -5.993 -10.413 9.559 1.00 75.94 286 ILE A N 1
ATOM 2408 C CA . ILE A 1 286 ? -6.230 -9.000 9.897 1.00 75.94 286 ILE A CA 1
ATOM 2409 C C . ILE A 1 286 ? -7.719 -8.651 9.781 1.00 75.94 286 ILE A C 1
ATOM 2411 O O . ILE A 1 286 ? -8.296 -8.083 10.708 1.00 75.94 286 ILE A O 1
ATOM 2415 N N . LYS A 1 287 ? -8.354 -9.025 8.663 1.00 71.25 287 LYS A N 1
ATOM 2416 C CA . LYS A 1 287 ? -9.760 -8.706 8.366 1.00 71.25 287 LYS A CA 1
ATOM 2417 C C . LYS A 1 287 ? -10.754 -9.442 9.255 1.00 71.25 287 LYS A C 1
ATOM 2419 O O . LYS A 1 287 ? -11.794 -8.884 9.598 1.00 71.25 287 LYS A O 1
ATOM 2424 N N . GLY A 1 288 ? -10.456 -10.692 9.614 1.00 64.50 288 GLY A N 1
ATOM 2425 C CA . GLY A 1 288 ? -11.381 -11.615 10.279 1.00 64.50 288 GLY A CA 1
ATOM 2426 C C . GLY A 1 288 ? -11.936 -11.132 11.621 1.00 64.50 288 GLY A C 1
ATOM 2427 O O . GLY A 1 288 ? -12.864 -11.745 12.142 1.00 64.50 288 GLY A O 1
ATOM 2428 N N . ASN A 1 289 ? -11.410 -10.031 12.162 1.00 59.91 289 ASN A N 1
ATOM 2429 C CA . ASN A 1 289 ? -11.791 -9.515 13.466 1.00 59.91 289 ASN A CA 1
ATOM 2430 C C . ASN A 1 289 ? -12.650 -8.251 13.478 1.00 59.91 289 ASN A C 1
ATOM 2432 O O . ASN A 1 289 ? -13.057 -7.890 14.575 1.00 59.91 289 ASN A O 1
ATOM 2436 N N . GLY A 1 290 ? -12.964 -7.630 12.330 1.00 51.53 290 GLY A N 1
ATOM 2437 C CA . GLY A 1 290 ? -14.098 -6.707 12.070 1.00 51.53 290 GLY A CA 1
ATOM 2438 C C . GLY A 1 290 ? -14.431 -5.552 13.042 1.00 51.53 290 GLY A C 1
ATOM 2439 O O . GLY A 1 290 ? -15.379 -4.820 12.793 1.00 51.53 290 GLY A O 1
ATOM 2440 N N . GLN A 1 291 ? -13.713 -5.395 14.151 1.00 51.38 291 GLN A N 1
ATOM 2441 C CA . GLN A 1 291 ? -14.025 -4.512 15.280 1.00 51.38 291 GLN A CA 1
ATOM 2442 C C . GLN A 1 291 ? -12.815 -3.679 15.711 1.00 51.38 291 GLN A C 1
ATOM 2444 O O . GLN A 1 291 ? -12.924 -2.860 16.620 1.00 51.38 291 GLN A O 1
ATOM 2449 N N . ILE A 1 292 ? -11.648 -3.904 15.101 1.00 61.91 292 ILE A N 1
ATOM 2450 C CA . ILE A 1 292 ? -10.410 -3.227 15.473 1.00 61.91 292 ILE A CA 1
ATOM 2451 C C . ILE A 1 292 ? -9.756 -2.666 14.226 1.00 61.91 292 ILE A C 1
ATOM 2453 O O . ILE A 1 292 ? -9.159 -3.398 13.436 1.00 61.91 292 ILE A O 1
ATOM 2457 N N . CYS A 1 293 ? -9.829 -1.344 14.098 1.00 72.81 293 CYS A N 1
ATOM 2458 C CA . CYS A 1 293 ? -8.952 -0.621 13.198 1.00 72.81 293 CYS A CA 1
ATOM 2459 C C . CYS A 1 293 ? -7.508 -0.836 13.669 1.00 72.81 293 CYS A C 1
ATOM 2461 O O . CYS A 1 293 ? -7.211 -0.774 14.862 1.00 72.81 293 CYS A O 1
ATOM 2463 N N . SER A 1 294 ? -6.587 -1.092 12.749 1.00 80.31 294 SER A N 1
ATOM 2464 C CA . SER A 1 294 ? -5.167 -1.227 13.076 1.00 80.31 294 SER A CA 1
ATOM 2465 C C . SER A 1 294 ? -4.357 -0.138 12.385 1.00 80.31 294 SER A C 1
ATOM 2467 O O . SER A 1 294 ? -4.764 0.383 11.357 1.00 80.31 294 SER A O 1
ATOM 2469 N N . LEU A 1 295 ? -3.222 0.244 12.957 1.00 87.00 295 LEU A N 1
ATOM 2470 C CA . LEU A 1 295 ? -2.212 1.090 12.334 1.00 87.00 295 LEU A CA 1
ATOM 2471 C C . LEU A 1 295 ? -1.006 0.217 12.004 1.00 87.00 295 LEU A C 1
ATOM 2473 O O . LEU A 1 295 ? -0.343 -0.284 12.912 1.00 87.00 295 LEU A O 1
ATOM 2477 N N . GLN A 1 296 ? -0.697 0.065 10.721 1.00 86.50 296 GLN A N 1
ATOM 2478 C CA . GLN A 1 296 ? 0.520 -0.568 10.238 1.00 86.50 296 GLN A CA 1
ATOM 2479 C C . GLN A 1 296 ? 1.570 0.493 9.904 1.00 86.50 296 GLN A C 1
ATOM 2481 O O . GLN A 1 296 ? 1.319 1.386 9.100 1.00 86.50 296 GLN A O 1
ATOM 2486 N N . ILE A 1 297 ? 2.766 0.372 10.480 1.00 88.12 297 ILE A N 1
ATOM 2487 C CA . ILE A 1 297 ? 3.885 1.285 10.219 1.00 88.12 297 ILE A CA 1
ATOM 2488 C C . ILE A 1 297 ? 5.000 0.532 9.499 1.00 88.12 297 ILE A C 1
ATOM 2490 O O . ILE A 1 297 ? 5.658 -0.322 10.090 1.00 88.12 297 ILE A O 1
ATOM 2494 N N . ASP A 1 298 ? 5.233 0.883 8.240 1.00 84.81 298 ASP A N 1
ATOM 2495 C CA . ASP A 1 298 ? 6.263 0.324 7.373 1.00 84.81 298 ASP A CA 1
ATOM 2496 C C . ASP A 1 298 ? 7.510 1.204 7.313 1.00 84.81 298 ASP A C 1
ATOM 2498 O O . ASP A 1 298 ? 7.466 2.369 6.918 1.00 84.81 298 ASP A O 1
ATOM 2502 N N . TYR A 1 299 ? 8.657 0.638 7.672 1.00 83.69 299 TYR A N 1
ATOM 2503 C CA . TYR A 1 299 ? 9.927 1.357 7.712 1.00 83.69 299 TYR A CA 1
ATOM 2504 C C . TYR A 1 299 ? 10.692 1.147 6.412 1.00 83.69 299 TYR A C 1
ATOM 2506 O O . TYR A 1 299 ? 11.608 0.338 6.337 1.00 83.69 299 TYR A O 1
ATOM 2514 N N . CYS A 1 300 ? 10.318 1.900 5.379 1.00 71.56 300 CYS A N 1
ATOM 2515 C CA . CYS A 1 300 ? 10.765 1.671 3.999 1.00 71.56 300 CYS A CA 1
ATOM 2516 C C . CYS A 1 300 ? 12.294 1.708 3.806 1.00 71.56 300 CYS A C 1
ATOM 2518 O O . CYS A 1 300 ? 12.805 1.133 2.850 1.00 71.56 300 CYS A O 1
ATOM 2520 N N . LEU A 1 301 ? 13.025 2.386 4.698 1.00 72.44 301 LEU A N 1
ATOM 2521 C CA . LEU A 1 301 ? 14.486 2.521 4.648 1.00 72.44 301 LEU A CA 1
ATOM 2522 C C . LEU A 1 301 ? 15.215 1.698 5.724 1.00 72.44 301 LEU A C 1
ATOM 2524 O O . LEU A 1 301 ? 16.435 1.798 5.850 1.00 72.44 301 LEU A O 1
ATOM 2528 N N . GLU A 1 302 ? 14.498 0.895 6.512 1.00 71.94 302 GLU A N 1
ATOM 2529 C CA . GLU A 1 302 ? 15.077 0.066 7.570 1.00 71.94 302 GLU A CA 1
ATOM 2530 C C . GLU A 1 302 ? 14.730 -1.407 7.348 1.00 71.94 302 GLU A C 1
ATOM 2532 O O . GLU A 1 302 ? 13.595 -1.769 7.061 1.00 71.94 302 GLU A O 1
ATOM 2537 N N . TYR A 1 303 ? 15.703 -2.296 7.551 1.00 62.75 303 TYR A N 1
ATOM 2538 C CA . TYR A 1 303 ? 15.476 -3.738 7.448 1.00 62.75 303 TYR A CA 1
ATOM 2539 C C . TYR A 1 303 ? 14.804 -4.270 8.726 1.00 62.75 303 TYR A C 1
ATOM 2541 O O . TYR A 1 303 ? 15.468 -4.778 9.641 1.00 62.75 303 TYR A O 1
ATOM 2549 N N . ARG A 1 304 ? 13.487 -4.065 8.841 1.00 67.62 304 ARG A N 1
ATOM 2550 C CA . ARG A 1 304 ? 12.675 -4.490 9.990 1.00 67.62 304 ARG A CA 1
ATOM 2551 C C . ARG A 1 304 ? 11.243 -4.843 9.597 1.00 67.62 304 ARG A C 1
ATOM 2553 O O . ARG A 1 304 ? 10.735 -4.387 8.583 1.00 67.62 304 ARG A O 1
ATOM 2560 N N . ILE A 1 305 ? 10.599 -5.638 10.449 1.00 65.31 305 ILE A N 1
ATOM 2561 C CA . ILE A 1 305 ? 9.174 -5.967 10.327 1.00 65.31 305 ILE A CA 1
ATOM 2562 C C . ILE A 1 305 ? 8.371 -4.676 10.531 1.00 65.31 305 ILE A C 1
ATOM 2564 O O . ILE A 1 305 ? 8.700 -3.928 11.465 1.00 65.31 305 ILE A O 1
ATOM 2568 N N . PRO A 1 306 ? 7.336 -4.418 9.710 1.00 70.06 306 PRO A N 1
ATOM 2569 C CA . PRO A 1 306 ? 6.436 -3.315 9.979 1.00 70.06 306 PRO A CA 1
ATOM 2570 C C . PRO A 1 306 ? 5.817 -3.468 11.373 1.00 70.06 306 PRO A C 1
ATOM 2572 O O . PRO A 1 306 ? 5.611 -4.578 11.862 1.00 70.06 306 PRO A O 1
ATOM 2575 N N . GLU A 1 307 ? 5.510 -2.369 12.047 1.00 74.69 307 GLU A N 1
ATOM 2576 C CA . GLU A 1 307 ? 4.794 -2.419 13.323 1.00 74.69 307 GLU A CA 1
ATOM 2577 C C . GLU A 1 307 ? 3.289 -2.519 13.048 1.00 74.69 307 GLU A C 1
ATOM 2579 O O . GLU A 1 307 ? 2.827 -2.146 11.972 1.00 74.69 307 GLU A O 1
ATOM 2584 N N . MET A 1 308 ? 2.522 -3.139 13.948 1.00 73.31 308 MET A N 1
ATOM 2585 C CA . MET A 1 308 ? 1.058 -3.055 13.918 1.00 73.31 308 MET A CA 1
ATOM 2586 C C . MET A 1 308 ? 0.579 -2.703 15.315 1.00 73.31 308 MET A C 1
ATOM 2588 O O . MET A 1 308 ? 0.936 -3.372 16.285 1.00 73.31 308 MET A O 1
ATOM 2592 N N . ILE A 1 309 ? -0.214 -1.648 15.393 1.00 80.44 309 ILE A N 1
ATOM 2593 C CA . ILE A 1 309 ? -0.794 -1.122 16.617 1.00 80.44 309 ILE A CA 1
ATOM 2594 C C . ILE A 1 309 ? -2.307 -1.253 16.472 1.00 80.44 309 ILE A C 1
ATOM 2596 O O . ILE A 1 309 ? -2.861 -0.877 15.445 1.00 80.44 309 ILE A O 1
ATOM 2600 N N . LEU A 1 310 ? -2.969 -1.840 17.464 1.00 78.06 310 LEU A N 1
ATOM 2601 C CA . LEU A 1 310 ? -4.430 -1.879 17.492 1.00 78.06 310 LEU A CA 1
ATOM 2602 C C . LEU A 1 310 ? -4.929 -0.505 17.932 1.00 78.06 310 LEU A C 1
ATOM 2604 O O . LEU A 1 310 ? -4.396 0.027 18.901 1.00 78.06 310 LEU A O 1
ATOM 2608 N N . ILE A 1 311 ? -5.909 0.040 17.214 1.00 80.31 311 ILE A N 1
ATOM 2609 C CA . ILE A 1 311 ? -6.544 1.315 17.533 1.00 80.31 311 ILE A CA 1
ATOM 2610 C C . ILE A 1 311 ? -7.890 1.022 18.192 1.00 80.31 311 ILE A C 1
ATOM 2612 O O . ILE A 1 311 ? -8.764 0.381 17.603 1.00 80.31 311 ILE A O 1
ATOM 2616 N N . HIS A 1 312 ? -8.056 1.512 19.412 1.00 75.19 312 HIS A N 1
ATOM 2617 C CA . HIS A 1 312 ? -9.294 1.433 20.173 1.00 75.19 312 HIS A CA 1
ATOM 2618 C C . HIS A 1 312 ? -10.207 2.634 19.881 1.00 75.19 312 HIS A C 1
ATOM 2620 O O . HIS A 1 312 ? -9.760 3.692 19.440 1.00 75.19 312 HIS A O 1
ATOM 2626 N N . GLU A 1 313 ? -11.509 2.490 20.145 1.00 77.19 313 GLU A N 1
ATOM 2627 C CA . GLU A 1 313 ? -12.515 3.516 19.822 1.00 77.19 313 GLU A CA 1
ATOM 2628 C C . GLU A 1 313 ? -12.210 4.886 20.462 1.00 77.19 313 GLU A C 1
ATOM 2630 O O . GLU A 1 313 ? -12.387 5.934 19.838 1.00 77.19 313 GLU A O 1
ATOM 2635 N N . GLU A 1 314 ? -11.685 4.876 21.687 1.00 82.75 314 GLU A N 1
ATOM 2636 C CA . GLU A 1 314 ? -11.243 6.060 22.433 1.00 82.75 314 GLU A CA 1
ATOM 2637 C C . GLU A 1 314 ? -10.078 6.813 21.767 1.00 82.75 314 GLU A C 1
ATOM 2639 O O . GLU A 1 314 ? -9.991 8.041 21.854 1.00 82.75 314 GLU A O 1
ATOM 2644 N N . GLU A 1 315 ? -9.234 6.102 21.019 1.00 88.31 315 GLU A N 1
ATOM 2645 C CA . GLU A 1 315 ? -8.072 6.659 20.326 1.00 88.31 315 GLU A CA 1
ATOM 2646 C C . GLU A 1 315 ? -8.450 7.284 18.975 1.00 88.31 315 GLU A C 1
ATOM 2648 O O . GLU A 1 315 ? -7.677 8.062 18.420 1.00 88.31 315 GLU A O 1
ATOM 2653 N N . LEU A 1 316 ? -9.661 7.033 18.452 1.00 88.94 316 LEU A N 1
ATOM 2654 C CA . LEU A 1 316 ? -10.105 7.563 17.154 1.00 88.94 316 LEU A CA 1
ATOM 2655 C C . LEU A 1 316 ? -10.103 9.100 17.089 1.00 88.94 316 LEU A C 1
ATOM 2657 O O . LEU A 1 316 ? -10.016 9.679 16.006 1.00 88.94 316 LEU A O 1
ATOM 2661 N N . SER A 1 317 ? -10.208 9.759 18.243 1.00 92.62 317 SER A N 1
ATOM 2662 C CA . SER A 1 317 ? -10.138 11.219 18.370 1.00 92.62 317 SER A CA 1
ATOM 2663 C C . SER A 1 317 ? -8.707 11.776 18.429 1.00 92.62 317 SER A C 1
ATOM 2665 O O . SER A 1 317 ? -8.522 12.989 18.319 1.00 92.62 317 SER A O 1
ATOM 2667 N N . GLU A 1 318 ? -7.685 10.924 18.575 1.00 96.00 318 GLU A N 1
ATOM 2668 C CA . GLU A 1 318 ? -6.287 11.354 18.580 1.00 96.00 318 GLU A CA 1
ATOM 2669 C C . GLU A 1 318 ? -5.844 11.819 17.185 1.00 96.00 318 GLU A C 1
ATOM 2671 O O . GLU A 1 318 ? -6.320 11.354 16.146 1.00 96.00 318 GLU A O 1
ATOM 2676 N N . ASN A 1 319 ? -4.881 12.743 17.152 1.00 97.44 319 ASN A N 1
ATOM 2677 C CA . ASN A 1 319 ? -4.234 13.155 15.912 1.00 97.44 319 ASN A CA 1
ATOM 2678 C C . ASN A 1 319 ? -3.436 11.985 15.311 1.00 97.44 319 ASN A C 1
ATOM 2680 O O . ASN A 1 319 ? -2.521 11.469 15.954 1.00 97.44 319 ASN A O 1
ATOM 2684 N N . LEU A 1 320 ? -3.718 11.624 14.055 1.00 96.38 320 LEU A N 1
ATOM 2685 C CA . LEU A 1 320 ? -3.160 10.425 13.418 1.00 96.38 320 LEU A CA 1
ATOM 2686 C C . LEU A 1 320 ? -1.625 10.437 13.361 1.00 96.38 320 LEU A C 1
ATOM 2688 O O . LEU A 1 320 ? -0.967 9.455 13.698 1.00 96.38 320 LEU A O 1
ATOM 2692 N N . VAL A 1 321 ? -1.029 11.563 12.970 1.00 94.81 321 VAL A N 1
ATOM 2693 C CA . VAL A 1 321 ? 0.432 11.676 12.831 1.00 94.81 321 VAL A CA 1
ATOM 2694 C C . VAL A 1 321 ? 1.134 11.636 14.186 1.00 94.81 321 VAL A C 1
ATOM 2696 O O . VAL A 1 321 ? 2.206 11.039 14.318 1.00 94.81 321 VAL A O 1
ATOM 2699 N N . SER A 1 322 ? 0.536 12.258 15.199 1.00 94.75 322 SER A N 1
ATOM 2700 C CA . SER A 1 322 ? 1.037 12.210 16.574 1.00 94.75 322 SER A CA 1
ATOM 2701 C C . SER A 1 322 ? 0.936 10.797 17.140 1.00 94.75 322 SER A C 1
ATOM 2703 O O . SER A 1 322 ? 1.899 10.327 17.741 1.00 94.75 322 SER A O 1
ATOM 2705 N N . TYR A 1 323 ? -0.165 10.092 16.867 1.00 94.38 323 TYR A N 1
ATOM 2706 C CA . TYR A 1 323 ? -0.354 8.693 17.240 1.00 94.38 323 TYR A CA 1
ATOM 2707 C C . TYR A 1 323 ? 0.712 7.790 16.599 1.00 94.38 323 TYR A C 1
ATOM 2709 O O . TYR A 1 323 ? 1.391 7.040 17.300 1.00 94.38 323 TYR A O 1
ATOM 2717 N N . CYS A 1 324 ? 0.983 7.956 15.298 1.00 93.12 324 CYS A N 1
ATOM 2718 C CA . CYS A 1 324 ? 2.067 7.240 14.615 1.00 93.12 324 CYS A CA 1
ATOM 2719 C C . CYS A 1 324 ? 3.418 7.448 15.313 1.00 93.12 324 CYS A C 1
ATOM 2721 O O . CYS A 1 324 ? 4.133 6.490 15.579 1.00 93.12 324 CYS A O 1
ATOM 2723 N N . LYS A 1 325 ? 3.768 8.694 15.653 1.00 91.88 325 LYS A N 1
ATOM 2724 C CA . LYS A 1 325 ? 5.044 9.017 16.316 1.00 91.88 325 LYS A CA 1
ATOM 2725 C C . LYS A 1 325 ? 5.129 8.536 17.763 1.00 91.88 325 LYS A C 1
ATOM 2727 O O . LYS A 1 325 ? 6.224 8.258 18.237 1.00 91.88 325 LYS A O 1
ATOM 2732 N N . LYS A 1 326 ? 3.999 8.498 18.469 1.00 91.44 326 LYS A N 1
ATOM 2733 C CA . LYS A 1 326 ? 3.887 8.046 19.862 1.00 91.44 326 LYS A CA 1
ATOM 2734 C C . LYS A 1 326 ? 4.123 6.542 19.975 1.00 91.44 326 LYS A C 1
ATOM 2736 O O . LYS A 1 326 ? 4.788 6.107 20.910 1.00 91.44 326 LYS A O 1
ATOM 2741 N N . HIS A 1 327 ? 3.577 5.773 19.037 1.00 85.88 327 HIS A N 1
ATOM 2742 C CA . HIS A 1 327 ? 3.600 4.313 19.091 1.00 85.88 327 HIS A CA 1
ATOM 2743 C C . HIS A 1 327 ? 4.689 3.684 18.216 1.00 85.88 327 HIS A C 1
ATOM 2745 O O . HIS A 1 327 ? 5.132 2.579 18.514 1.00 85.88 327 HIS A O 1
ATOM 2751 N N . GLY A 1 328 ? 5.142 4.391 17.182 1.00 84.19 328 GLY A N 1
ATOM 2752 C CA . GLY A 1 328 ? 6.203 3.947 16.295 1.00 84.19 328 GLY A CA 1
ATOM 2753 C C . GLY A 1 328 ? 7.610 4.244 16.809 1.00 84.19 328 GLY A C 1
ATOM 2754 O O . GLY A 1 328 ? 7.888 5.285 17.403 1.00 84.19 328 GLY A O 1
ATOM 2755 N N . HIS A 1 329 ? 8.547 3.352 16.514 1.00 81.19 329 HIS A N 1
ATOM 2756 C CA . HIS A 1 329 ? 9.970 3.527 16.795 1.00 81.19 329 HIS A CA 1
ATOM 2757 C C . HIS A 1 329 ? 10.633 4.604 15.909 1.00 81.19 329 HIS A C 1
ATOM 2759 O O . HIS A 1 329 ? 10.617 4.486 14.689 1.00 81.19 329 HIS A O 1
ATOM 2765 N N . GLU A 1 330 ? 11.262 5.624 16.508 1.00 85.12 330 GLU A N 1
ATOM 2766 C CA . GLU A 1 330 ? 12.135 6.626 15.846 1.00 85.12 330 GLU A CA 1
ATOM 2767 C C . GLU A 1 330 ? 11.572 7.298 14.570 1.00 85.12 330 GLU A C 1
ATOM 2769 O O . GLU A 1 330 ? 12.300 7.645 13.633 1.00 85.12 330 GLU A O 1
ATOM 2774 N N . ILE A 1 331 ? 10.263 7.544 14.533 1.00 87.06 331 ILE A N 1
ATOM 2775 C CA . ILE A 1 331 ? 9.608 8.157 13.373 1.00 87.06 331 ILE A CA 1
ATOM 2776 C C . ILE A 1 331 ? 9.864 9.668 13.321 1.00 87.06 331 ILE A C 1
ATOM 2778 O O . ILE A 1 331 ? 9.393 10.437 14.163 1.00 87.06 331 ILE A O 1
ATOM 2782 N N . ARG A 1 332 ? 10.545 10.122 12.265 1.00 84.62 332 ARG A N 1
ATOM 2783 C CA . ARG A 1 332 ? 10.742 11.549 11.953 1.00 84.62 332 ARG A CA 1
ATOM 2784 C C . ARG A 1 332 ? 9.687 12.059 10.976 1.00 84.62 332 ARG A C 1
ATOM 2786 O O . ARG A 1 332 ? 9.101 13.125 11.196 1.00 84.62 332 ARG A O 1
ATOM 2793 N N . HIS A 1 333 ? 9.426 11.272 9.935 1.00 84.94 333 HIS A N 1
ATOM 2794 C CA . HIS A 1 333 ? 8.487 11.579 8.858 1.00 84.94 333 HIS A CA 1
ATOM 2795 C C . HIS A 1 333 ? 7.481 10.445 8.683 1.00 84.94 333 HIS A C 1
ATOM 2797 O O . HIS A 1 333 ? 7.826 9.283 8.888 1.00 84.94 333 HIS A O 1
ATOM 2803 N N . VAL A 1 334 ? 6.253 10.799 8.309 1.00 88.69 334 VAL A N 1
ATOM 2804 C CA . VAL A 1 334 ? 5.184 9.850 7.985 1.00 88.69 334 VAL A CA 1
ATOM 2805 C C . VAL A 1 334 ? 4.618 10.185 6.617 1.00 88.69 334 VAL A C 1
ATOM 2807 O O . VAL A 1 334 ? 4.306 11.347 6.343 1.00 88.69 334 VAL A O 1
ATOM 2810 N N . SER A 1 335 ? 4.492 9.163 5.783 1.00 87.25 335 SER A N 1
ATOM 2811 C CA . SER A 1 335 ? 3.870 9.229 4.469 1.00 87.25 335 SER A CA 1
ATOM 2812 C C . SER A 1 335 ? 2.681 8.274 4.415 1.00 87.25 335 SER A C 1
ATOM 2814 O O . SER A 1 335 ? 2.717 7.180 4.978 1.00 87.25 335 SER A O 1
ATOM 2816 N N . PHE A 1 336 ? 1.636 8.702 3.712 1.00 88.44 336 PHE A N 1
ATOM 2817 C CA . PHE A 1 336 ? 0.407 7.945 3.460 1.00 88.44 336 PHE A CA 1
ATOM 2818 C C . PHE A 1 336 ? 0.298 7.583 1.971 1.00 88.44 336 PHE A C 1
ATOM 2820 O O . PHE A 1 336 ? -0.792 7.583 1.406 1.00 88.44 336 PHE A O 1
ATOM 2827 N N . TYR A 1 337 ? 1.445 7.316 1.329 1.00 81.88 337 TYR A N 1
ATOM 2828 C CA . TYR A 1 337 ? 1.580 7.051 -0.111 1.00 81.88 337 TYR A CA 1
ATOM 2829 C C . TYR A 1 337 ? 0.526 6.082 -0.663 1.00 81.88 337 TYR A C 1
ATOM 2831 O O . TYR A 1 337 ? -0.079 6.357 -1.695 1.00 81.88 337 TYR A O 1
ATOM 2839 N N . THR A 1 338 ? 0.232 5.000 0.062 1.00 83.00 338 THR A N 1
ATOM 2840 C CA . THR A 1 338 ? -0.751 3.981 -0.341 1.00 83.00 338 THR A CA 1
ATOM 2841 C C . THR A 1 338 ? -2.143 4.548 -0.643 1.00 83.00 338 THR A C 1
ATOM 2843 O O . THR A 1 338 ? -2.870 3.973 -1.448 1.00 83.00 338 THR A O 1
ATOM 2846 N N . TYR A 1 339 ? -2.510 5.671 -0.023 1.00 86.19 339 TYR A N 1
ATOM 2847 C CA . TYR A 1 339 ? -3.846 6.261 -0.121 1.00 86.19 339 TYR A CA 1
ATOM 2848 C C . TYR A 1 339 ? -3.969 7.379 -1.161 1.00 86.19 339 TYR A C 1
ATOM 2850 O O . TYR A 1 339 ? -5.074 7.641 -1.625 1.00 86.19 339 TYR A O 1
ATOM 2858 N N . TYR A 1 340 ? -2.860 8.030 -1.521 1.00 81.31 340 TYR A N 1
ATOM 2859 C CA . TYR A 1 340 ? -2.854 9.235 -2.367 1.00 81.31 340 TYR A CA 1
ATOM 2860 C C . TYR A 1 340 ? -1.925 9.146 -3.598 1.00 81.31 340 TYR A C 1
ATOM 2862 O O . TYR A 1 340 ? -1.797 10.116 -4.336 1.00 81.31 340 TYR A O 1
ATOM 2870 N N . LYS A 1 341 ? -1.237 8.012 -3.806 1.00 70.12 341 LYS A N 1
ATOM 2871 C CA . LYS A 1 341 ? -0.421 7.695 -4.998 1.00 70.12 341 LYS A CA 1
ATOM 2872 C C . LYS A 1 341 ? 0.599 8.793 -5.393 1.00 70.12 341 LYS A C 1
ATOM 2874 O O . LYS A 1 341 ? 1.212 9.404 -4.517 1.00 70.12 341 LYS A O 1
ATOM 2879 N N . ASP A 1 342 ? 0.873 8.943 -6.696 1.00 57.22 342 ASP A N 1
ATOM 2880 C CA . ASP A 1 342 ? 2.126 9.379 -7.353 1.00 57.22 342 ASP A CA 1
ATOM 2881 C C . ASP A 1 342 ? 2.690 10.789 -7.041 1.00 57.22 342 ASP A C 1
ATOM 2883 O O . ASP A 1 342 ? 3.675 11.183 -7.661 1.00 57.22 342 ASP A O 1
ATOM 2887 N N . ASP A 1 343 ? 2.162 11.539 -6.064 1.00 58.41 343 ASP A N 1
ATOM 2888 C CA . ASP A 1 343 ? 2.649 12.899 -5.737 1.00 58.41 343 ASP A CA 1
ATOM 2889 C C . ASP A 1 343 ? 2.838 13.180 -4.225 1.00 58.41 343 ASP A C 1
ATOM 2891 O O . ASP A 1 343 ? 2.909 14.324 -3.771 1.00 58.41 343 ASP A O 1
ATOM 2895 N N . MET A 1 344 ? 2.945 12.138 -3.390 1.00 68.56 344 MET A N 1
ATOM 2896 C CA . MET A 1 344 ? 3.035 12.300 -1.924 1.00 68.56 344 MET A CA 1
ATOM 2897 C C . MET A 1 344 ? 4.362 12.861 -1.389 1.00 68.56 344 MET A C 1
ATOM 2899 O O . MET A 1 344 ? 4.423 13.267 -0.222 1.00 68.56 344 MET A O 1
ATOM 2903 N N . ASP A 1 345 ? 5.412 12.935 -2.206 1.00 66.50 345 ASP A N 1
ATOM 2904 C CA . ASP A 1 345 ? 6.731 13.429 -1.787 1.00 66.50 345 ASP A CA 1
ATOM 2905 C C . ASP A 1 345 ? 6.678 14.898 -1.346 1.00 66.50 345 ASP A C 1
ATOM 2907 O O . ASP A 1 345 ? 7.191 15.272 -0.282 1.00 66.50 345 ASP A O 1
ATOM 2911 N N . SER A 1 346 ? 5.979 15.730 -2.124 1.00 66.56 346 SER A N 1
ATOM 2912 C CA . SER A 1 346 ? 5.792 17.154 -1.836 1.00 66.56 346 SER A CA 1
ATOM 2913 C C . SER A 1 346 ? 4.978 17.350 -0.550 1.00 66.56 346 SER A C 1
ATOM 2915 O O . SER A 1 346 ? 5.367 18.106 0.344 1.00 66.56 346 SER A O 1
ATOM 2917 N N . TYR A 1 347 ? 3.882 16.609 -0.398 1.00 76.56 347 TYR A N 1
ATOM 2918 C CA . TYR A 1 347 ? 2.958 16.721 0.734 1.00 76.56 347 TYR A CA 1
ATOM 2919 C C . TYR A 1 347 ? 3.556 16.234 2.053 1.00 76.56 347 TYR A C 1
ATOM 2921 O O . TYR A 1 347 ? 3.428 16.902 3.084 1.00 76.56 347 TYR A O 1
ATOM 2929 N N . THR A 1 348 ? 4.312 15.138 2.008 1.00 77.62 348 THR A N 1
ATOM 2930 C CA . THR A 1 348 ? 5.046 14.620 3.168 1.00 77.62 348 THR A CA 1
ATOM 2931 C C . THR A 1 348 ? 6.066 15.644 3.673 1.00 77.62 348 THR A C 1
ATOM 2933 O O . THR A 1 348 ? 6.180 15.873 4.883 1.00 77.62 348 THR A O 1
ATOM 2936 N N . ARG A 1 349 ? 6.759 16.338 2.756 1.00 77.25 349 ARG A N 1
ATOM 2937 C CA . ARG A 1 349 ? 7.713 17.407 3.087 1.00 77.25 349 ARG A CA 1
ATOM 2938 C C . ARG A 1 349 ? 7.031 18.601 3.756 1.00 77.25 349 ARG A C 1
ATOM 2940 O O . ARG A 1 349 ? 7.537 19.101 4.764 1.00 77.25 349 ARG A O 1
ATOM 2947 N N . TYR A 1 350 ? 5.880 19.028 3.239 1.00 79.81 350 TYR A N 1
ATOM 2948 C CA . TYR A 1 350 ? 5.096 20.128 3.810 1.00 79.81 350 TYR A CA 1
ATOM 2949 C C . TYR A 1 350 ? 4.220 19.721 5.007 1.00 79.81 350 TYR A C 1
ATOM 2951 O O . TYR A 1 350 ? 3.607 20.593 5.621 1.00 79.81 350 TYR A O 1
ATOM 2959 N N . LYS A 1 351 ? 4.213 18.434 5.393 1.00 88.06 351 LYS A N 1
ATOM 2960 C CA . LYS A 1 351 ? 3.386 17.869 6.475 1.00 88.06 351 LYS A CA 1
ATOM 2961 C C . LYS A 1 351 ? 1.899 18.156 6.263 1.00 88.06 351 LYS A C 1
ATOM 2963 O O . LYS A 1 351 ? 1.222 18.674 7.155 1.00 88.06 351 LYS A O 1
ATOM 2968 N N . MET A 1 352 ? 1.413 17.854 5.065 1.00 88.38 352 MET A N 1
ATOM 2969 C CA . MET A 1 352 ? 0.021 18.047 4.673 1.00 88.38 352 MET A CA 1
ATOM 2970 C C . MET A 1 352 ? -0.547 16.776 4.050 1.00 88.38 352 MET A C 1
ATOM 2972 O O . MET A 1 352 ? 0.169 16.026 3.402 1.00 88.38 352 MET A O 1
ATOM 2976 N N . PHE A 1 353 ? -1.843 16.557 4.228 1.00 90.38 353 PHE A N 1
ATOM 2977 C CA . PHE A 1 353 ? -2.632 15.606 3.461 1.00 90.38 353 PHE A CA 1
ATOM 2978 C C . PHE A 1 353 ? -3.170 16.300 2.199 1.00 90.38 353 PHE A C 1
ATOM 2980 O O . PHE A 1 353 ? -3.651 17.432 2.317 1.00 90.38 353 PHE A O 1
ATOM 2987 N N . PRO A 1 354 ? -3.138 15.651 1.020 1.00 88.94 354 PRO A N 1
ATOM 2988 C CA . PRO A 1 354 ? -3.740 16.174 -0.210 1.00 88.94 354 PRO A CA 1
ATOM 2989 C C . PRO A 1 354 ? -5.199 16.601 -0.039 1.00 88.94 354 PRO A C 1
ATOM 2991 O O . PRO A 1 354 ? -5.576 17.706 -0.422 1.00 88.94 354 PRO A O 1
ATOM 2994 N N . TYR A 1 355 ? -6.006 15.758 0.605 1.00 91.38 355 TYR A N 1
ATOM 2995 C CA . TYR A 1 355 ? -7.382 16.070 0.976 1.00 91.38 355 TYR A CA 1
ATOM 2996 C C . TYR A 1 355 ? -7.841 15.235 2.164 1.00 91.38 355 TYR A C 1
ATOM 2998 O O . TYR A 1 355 ? -7.352 14.124 2.358 1.00 91.38 355 TYR A O 1
ATOM 3006 N N . ILE A 1 356 ? -8.788 15.753 2.943 1.00 94.69 356 ILE A N 1
ATOM 3007 C CA . ILE A 1 356 ? -9.449 15.035 4.039 1.00 94.69 356 ILE A CA 1
ATOM 3008 C C . ILE A 1 356 ? -10.944 15.327 4.006 1.00 94.69 356 ILE A C 1
ATOM 3010 O O . ILE A 1 356 ? -11.362 16.474 3.835 1.00 94.69 356 ILE A O 1
ATOM 3014 N N . GLN A 1 357 ? -11.739 14.279 4.200 1.00 92.94 357 GLN A N 1
ATOM 3015 C CA . GLN A 1 357 ? -13.175 14.362 4.393 1.00 92.94 357 GLN A CA 1
ATOM 3016 C C . GLN A 1 357 ? -13.508 14.563 5.876 1.00 92.94 357 GLN A C 1
ATOM 3018 O O . GLN A 1 357 ? -13.361 13.670 6.718 1.00 92.94 357 GLN A O 1
ATOM 3023 N N . PHE A 1 358 ? -14.014 15.753 6.180 1.00 93.12 358 PHE A N 1
ATOM 3024 C CA . PHE A 1 358 ? -14.663 16.070 7.447 1.00 93.12 358 PHE A CA 1
ATOM 3025 C C . PHE A 1 358 ? -16.167 15.755 7.356 1.00 93.12 358 PHE A C 1
ATOM 3027 O O . PHE A 1 358 ? -16.645 15.280 6.328 1.00 93.12 358 PHE A O 1
ATOM 3034 N N . GLU A 1 359 ? -16.921 15.957 8.439 1.00 87.25 359 GLU A N 1
ATOM 3035 C CA . GLU A 1 359 ? -18.338 15.552 8.505 1.00 87.25 359 GLU A CA 1
ATOM 3036 C C . GLU A 1 359 ? -19.216 16.212 7.435 1.00 87.25 359 GLU A C 1
ATOM 3038 O O . GLU A 1 359 ? -20.094 15.557 6.879 1.00 87.25 359 GLU A O 1
ATOM 3043 N N . GLU A 1 360 ? -18.951 17.478 7.112 1.00 84.56 360 GLU A N 1
ATOM 3044 C CA . GLU A 1 360 ? -19.803 18.275 6.217 1.00 84.56 360 GLU A CA 1
ATOM 3045 C C . GLU A 1 360 ? -19.116 18.676 4.902 1.00 84.56 360 GLU A C 1
ATOM 3047 O O . GLU A 1 360 ? -19.772 19.160 3.980 1.00 84.56 360 GLU A O 1
ATOM 3052 N N . SER A 1 361 ? -17.799 18.486 4.788 1.00 89.69 361 SER A N 1
ATOM 3053 C CA . SER A 1 361 ? -17.016 19.012 3.667 1.00 89.69 361 SER A CA 1
ATOM 3054 C C . SER A 1 361 ? -15.728 18.237 3.427 1.00 89.69 361 SER A C 1
ATOM 3056 O O . SER A 1 361 ? -15.164 17.632 4.341 1.00 89.69 361 SER A O 1
ATOM 3058 N N . VAL A 1 362 ? -15.197 18.353 2.213 1.00 92.88 362 VAL A N 1
ATOM 3059 C CA . VAL A 1 362 ? -13.821 17.955 1.900 1.00 92.88 362 VAL A CA 1
ATOM 3060 C C . VAL A 1 362 ? -12.936 19.193 1.891 1.00 92.88 362 VAL A C 1
ATOM 3062 O O . VAL A 1 362 ? -13.219 20.169 1.197 1.00 92.88 362 VAL A O 1
ATOM 3065 N N . GLU A 1 363 ? -11.843 19.148 2.648 1.00 92.69 363 GLU A N 1
ATOM 3066 C CA . GLU A 1 363 ? -10.804 20.174 2.596 1.00 92.69 363 GLU A CA 1
ATOM 3067 C C . GLU A 1 363 ? -9.560 19.653 1.873 1.00 92.69 363 GLU A C 1
ATOM 3069 O O . GLU A 1 363 ? -9.178 18.494 2.030 1.00 92.69 363 GLU A O 1
ATOM 3074 N N . TRP A 1 364 ? -8.883 20.544 1.149 1.00 91.38 364 TRP A N 1
ATOM 3075 C CA . TRP A 1 364 ? -7.652 20.253 0.413 1.00 91.38 364 TRP A CA 1
ATOM 3076 C C . TRP A 1 364 ? -6.421 20.811 1.132 1.00 91.38 364 TRP A C 1
ATOM 3078 O O . TRP A 1 364 ? -6.494 21.825 1.844 1.00 91.38 364 TRP A O 1
ATOM 3088 N N . ASN A 1 365 ? -5.275 20.161 0.923 1.00 88.44 365 ASN A N 1
ATOM 3089 C CA . ASN A 1 365 ? -3.967 20.551 1.453 1.00 88.44 365 ASN A CA 1
ATOM 3090 C C . ASN A 1 365 ? -4.045 20.811 2.972 1.00 88.44 365 ASN A C 1
ATOM 3092 O O . ASN A 1 365 ? -3.858 21.931 3.478 1.00 88.44 365 ASN A O 1
ATOM 3096 N N . VAL A 1 366 ? -4.451 19.772 3.704 1.00 91.62 366 VAL A N 1
ATOM 3097 C CA . VAL A 1 366 ? -4.801 19.826 5.127 1.00 91.62 366 VAL A CA 1
ATOM 3098 C C . VAL A 1 366 ? -3.560 19.544 5.976 1.00 91.62 366 VAL A C 1
ATOM 3100 O O . VAL A 1 366 ? -2.976 18.473 5.849 1.00 91.62 366 VAL A O 1
ATOM 3103 N N . PRO A 1 367 ? -3.134 20.462 6.859 1.00 92.75 367 PRO A N 1
ATOM 3104 C CA . PRO A 1 367 ? -2.008 20.226 7.760 1.00 92.75 367 PRO A CA 1
ATOM 3105 C C . PRO A 1 367 ? -2.169 18.964 8.616 1.00 92.75 367 PRO A C 1
ATOM 3107 O O . PRO A 1 367 ? -3.253 18.677 9.123 1.00 92.75 367 PRO A O 1
ATOM 3110 N N . TYR A 1 368 ? -1.070 18.234 8.813 1.00 93.62 368 TYR A N 1
ATOM 3111 C CA . TYR A 1 368 ? -1.036 16.979 9.569 1.00 93.62 368 TYR A CA 1
ATOM 3112 C C . TYR A 1 368 ? -1.571 17.091 11.002 1.00 93.62 368 TYR A C 1
ATOM 3114 O O . TYR A 1 368 ? -2.100 16.118 11.529 1.00 93.62 368 TYR A O 1
ATOM 3122 N N . ASP A 1 369 ? -1.439 18.251 11.640 1.00 94.50 369 ASP A N 1
ATOM 3123 C CA . ASP A 1 369 ? -1.879 18.502 13.018 1.00 94.50 369 ASP A CA 1
ATOM 3124 C C . ASP A 1 369 ? -3.402 18.652 13.173 1.00 94.50 369 ASP A C 1
ATOM 3126 O O . ASP A 1 369 ? -3.907 18.580 14.292 1.00 94.50 369 ASP A O 1
ATOM 3130 N N . ARG A 1 370 ? -4.147 18.800 12.071 1.00 95.19 370 ARG A N 1
ATOM 3131 C CA . ARG A 1 370 ? -5.611 18.945 12.087 1.00 95.19 370 ARG A CA 1
ATOM 3132 C C . ARG A 1 370 ? -6.385 17.640 11.944 1.00 95.19 370 ARG A C 1
ATOM 3134 O O . ARG A 1 370 ? -7.595 17.656 12.124 1.00 95.19 370 ARG A O 1
ATOM 3141 N N . VAL A 1 371 ? -5.724 16.544 11.583 1.00 97.00 371 VAL A N 1
ATOM 3142 C CA . VAL A 1 371 ? -6.404 15.318 11.141 1.00 97.00 371 VAL A CA 1
ATOM 3143 C C . VAL A 1 371 ? -6.397 14.277 12.249 1.00 97.00 371 VAL A C 1
ATOM 3145 O O . VAL A 1 371 ? -5.330 13.842 12.698 1.00 97.00 371 VAL A O 1
ATOM 3148 N N . THR A 1 372 ? -7.585 13.879 12.695 1.00 96.94 372 THR A N 1
ATOM 3149 C CA . THR A 1 372 ? -7.741 12.762 13.632 1.00 96.94 372 THR A CA 1
ATOM 3150 C C . THR A 1 372 ? -7.717 11.421 12.904 1.00 96.94 372 THR A C 1
ATOM 3152 O O . THR A 1 372 ? -7.882 11.357 11.683 1.00 96.94 372 THR A O 1
ATOM 3155 N N . ILE A 1 373 ? -7.532 10.328 13.646 1.00 95.12 373 ILE A N 1
ATOM 3156 C CA . ILE A 1 373 ? -7.684 8.973 13.096 1.00 95.12 373 ILE A CA 1
ATOM 3157 C C . ILE A 1 373 ? -9.085 8.805 12.484 1.00 95.12 373 ILE A C 1
ATOM 3159 O O . ILE A 1 373 ? -9.212 8.302 11.369 1.00 95.12 373 ILE A O 1
ATOM 3163 N N . ARG A 1 374 ? -10.131 9.299 13.158 1.00 93.94 374 ARG A N 1
ATOM 3164 C CA . ARG A 1 374 ? -11.516 9.267 12.665 1.00 93.94 374 ARG A CA 1
ATOM 3165 C C . ARG A 1 374 ? -11.691 10.006 11.341 1.00 93.94 374 ARG A C 1
ATOM 3167 O O . ARG A 1 374 ? -12.377 9.500 10.459 1.00 93.94 374 ARG A O 1
ATOM 3174 N N . ASP A 1 375 ? -11.076 11.176 11.188 1.00 96.50 375 ASP A N 1
ATOM 3175 C CA . ASP A 1 375 ? -11.150 11.932 9.930 1.00 96.50 375 ASP A CA 1
ATOM 3176 C C . ASP A 1 375 ? -10.477 11.183 8.781 1.00 96.50 375 ASP A C 1
ATOM 3178 O O . ASP A 1 375 ? -10.988 11.149 7.659 1.00 96.50 375 ASP A O 1
ATOM 3182 N N . PHE A 1 376 ? -9.356 10.525 9.070 1.00 95.44 376 PHE A N 1
ATOM 3183 C CA . PHE A 1 376 ? -8.667 9.706 8.085 1.00 95.44 376 PHE A CA 1
ATOM 3184 C C . PHE A 1 376 ? -9.498 8.491 7.665 1.00 95.44 376 PHE A C 1
ATOM 3186 O O . PHE A 1 376 ? -9.665 8.264 6.471 1.00 95.44 376 PHE A O 1
ATOM 3193 N N . LEU A 1 377 ? -10.087 7.763 8.617 1.00 92.19 377 LEU A N 1
ATOM 3194 C CA . LEU A 1 377 ? -10.971 6.627 8.326 1.00 92.19 377 LEU A CA 1
ATOM 3195 C C . LEU A 1 377 ? -12.230 7.050 7.564 1.00 92.19 377 LEU A C 1
ATOM 3197 O O . LEU A 1 377 ? -12.642 6.362 6.639 1.00 92.19 377 LEU A O 1
ATOM 3201 N N . ARG A 1 378 ? -12.797 8.225 7.867 1.00 92.38 378 ARG A N 1
ATOM 3202 C CA . ARG A 1 378 ? -13.900 8.794 7.076 1.00 92.38 378 ARG A CA 1
ATOM 3203 C C . ARG A 1 378 ? -13.487 9.049 5.625 1.00 92.38 378 ARG A C 1
ATOM 3205 O O . ARG A 1 378 ? -14.286 8.862 4.716 1.00 92.38 378 ARG A O 1
ATOM 3212 N N . THR A 1 379 ? -12.244 9.481 5.416 1.00 92.44 379 THR A N 1
ATOM 3213 C CA . THR A 1 379 ? -11.683 9.750 4.083 1.00 92.44 379 THR A CA 1
ATOM 3214 C C . THR A 1 379 ? -11.329 8.460 3.334 1.00 92.44 379 THR A C 1
ATOM 3216 O O . THR A 1 379 ? -11.432 8.407 2.107 1.00 92.44 379 THR A O 1
ATOM 3219 N N . PHE A 1 380 ? -10.912 7.420 4.056 1.00 90.44 380 PHE A N 1
ATOM 3220 C CA . PHE A 1 380 ? -10.511 6.116 3.525 1.00 90.44 380 PHE A CA 1
ATOM 3221 C C . PHE A 1 380 ? -11.210 4.990 4.295 1.00 90.44 380 PHE A C 1
ATOM 3223 O O . PHE A 1 380 ? -10.566 4.338 5.121 1.00 90.44 380 PHE A O 1
ATOM 3230 N N . PRO A 1 381 ? -12.507 4.737 4.038 1.00 86.00 381 PRO A N 1
ATOM 3231 C CA . PRO A 1 381 ? -13.250 3.680 4.726 1.00 86.00 381 PRO A CA 1
ATOM 3232 C C . PRO A 1 381 ? -12.604 2.299 4.565 1.00 86.00 381 PRO A C 1
ATOM 3234 O O . PRO A 1 381 ? -12.637 1.472 5.469 1.00 86.00 381 PRO A O 1
ATOM 3237 N N . GLU A 1 382 ? -11.921 2.060 3.443 1.00 82.56 382 GLU A N 1
ATOM 3238 C CA . GLU A 1 382 ? -11.156 0.839 3.199 1.00 82.56 382 GLU A CA 1
ATOM 3239 C C . GLU A 1 382 ? -10.038 0.587 4.230 1.00 82.56 382 GLU A C 1
ATOM 3241 O O . GLU A 1 382 ? -9.593 -0.552 4.382 1.00 82.56 382 GLU A O 1
ATOM 3246 N N . ALA A 1 383 ? -9.570 1.626 4.932 1.00 85.75 383 ALA A N 1
ATOM 3247 C CA . ALA A 1 383 ? -8.570 1.516 5.990 1.00 85.75 383 ALA A CA 1
ATOM 3248 C C . ALA A 1 383 ? -9.154 0.996 7.312 1.00 85.75 383 ALA A C 1
ATOM 3250 O O . ALA A 1 383 ? -8.397 0.522 8.154 1.00 85.75 383 ALA A O 1
ATOM 3251 N N . GLU A 1 384 ? -10.475 1.041 7.497 1.00 77.12 384 GLU A N 1
ATOM 3252 C CA . GLU A 1 384 ? -11.127 0.471 8.678 1.00 77.12 384 GLU A CA 1
ATOM 3253 C C . GLU A 1 384 ? -10.997 -1.060 8.679 1.00 77.12 384 GLU A C 1
ATOM 3255 O O . GLU A 1 384 ? -10.631 -1.652 9.692 1.00 77.12 384 GLU A O 1
ATOM 3260 N N . GLU A 1 385 ? -11.178 -1.692 7.513 1.00 68.38 385 GLU A N 1
ATOM 3261 C CA . GLU A 1 385 ? -11.008 -3.141 7.342 1.00 68.38 385 GLU A CA 1
ATOM 3262 C C . GLU A 1 385 ? -9.545 -3.568 7.176 1.00 68.38 385 GLU A C 1
ATOM 3264 O O . GLU A 1 385 ? -9.131 -4.609 7.686 1.00 68.38 385 GLU A O 1
ATOM 3269 N N . LYS A 1 386 ? -8.756 -2.806 6.406 1.00 73.75 386 LYS A N 1
ATOM 3270 C CA . LYS A 1 386 ? -7.377 -3.190 6.046 1.00 73.75 386 LYS A CA 1
ATOM 3271 C C . LYS A 1 386 ? -6.331 -2.713 7.054 1.00 73.75 386 LYS A C 1
ATOM 3273 O O . LYS A 1 386 ? -5.182 -3.143 6.987 1.00 73.75 386 LYS A O 1
ATOM 3278 N N . GLY A 1 387 ? -6.716 -1.824 7.963 1.00 81.12 387 GLY A N 1
ATOM 3279 C CA . GLY A 1 387 ? -5.795 -1.027 8.759 1.00 81.12 387 GLY A CA 1
ATOM 3280 C C . GLY A 1 387 ? -5.271 0.198 8.003 1.00 81.12 387 GLY A C 1
ATOM 3281 O O . GLY A 1 387 ? -5.207 0.244 6.771 1.00 81.12 387 GLY A O 1
ATOM 3282 N N . ILE A 1 388 ? -4.877 1.210 8.771 1.00 90.06 388 ILE A N 1
ATOM 3283 C CA . ILE A 1 388 ? -4.193 2.411 8.310 1.00 90.06 388 ILE A CA 1
ATOM 3284 C C . ILE A 1 388 ? -2.735 2.055 8.020 1.00 90.06 388 ILE A C 1
ATOM 3286 O O . ILE A 1 388 ? -1.986 1.739 8.939 1.00 90.06 388 ILE A O 1
ATOM 3290 N N . LEU A 1 389 ? -2.311 2.130 6.760 1.00 88.56 389 LEU A N 1
ATOM 3291 C CA . LEU A 1 389 ? -0.932 1.868 6.349 1.00 88.56 389 LEU A CA 1
ATOM 3292 C C . LEU A 1 389 ? -0.114 3.162 6.263 1.00 88.56 389 LEU A C 1
ATOM 3294 O O . LEU A 1 389 ? -0.408 4.064 5.481 1.00 88.56 389 LEU A O 1
ATOM 3298 N N . VAL A 1 390 ? 0.965 3.231 7.032 1.00 90.38 390 VAL A N 1
ATOM 3299 C CA . VAL A 1 390 ? 1.849 4.396 7.112 1.00 90.38 390 VAL A CA 1
ATOM 3300 C C . VAL A 1 390 ? 3.265 3.993 6.772 1.00 90.38 390 VAL A C 1
ATOM 3302 O O . VAL A 1 390 ? 3.773 3.007 7.288 1.00 90.38 390 VAL A O 1
ATOM 3305 N N . GLN A 1 391 ? 3.936 4.790 5.951 1.00 89.25 391 GLN A N 1
ATOM 3306 C CA . GLN A 1 391 ? 5.358 4.638 5.676 1.00 89.25 391 GLN A CA 1
ATOM 3307 C C . GLN A 1 391 ? 6.164 5.602 6.551 1.00 89.25 391 GLN A C 1
ATOM 3309 O O . GLN A 1 391 ? 6.016 6.824 6.464 1.00 89.25 391 GLN A O 1
ATOM 3314 N N . ALA A 1 392 ? 7.026 5.059 7.404 1.00 88.75 392 ALA A N 1
ATOM 3315 C CA . ALA A 1 392 ? 7.917 5.816 8.267 1.00 88.75 392 ALA A CA 1
ATOM 3316 C C . ALA A 1 392 ? 9.221 6.179 7.549 1.00 88.75 392 ALA A C 1
ATOM 3318 O O . ALA A 1 392 ? 9.818 5.368 6.840 1.00 88.75 392 ALA A O 1
ATOM 3319 N N . ASN A 1 393 ? 9.685 7.407 7.789 1.00 84.06 393 ASN A N 1
ATOM 3320 C CA . ASN A 1 393 ? 10.976 7.939 7.340 1.00 84.06 393 ASN A CA 1
ATOM 3321 C C . ASN A 1 393 ? 11.193 7.933 5.813 1.00 84.06 393 ASN A C 1
ATOM 3323 O O . ASN A 1 393 ? 12.310 8.162 5.358 1.00 84.06 393 ASN A O 1
ATOM 3327 N N . ASN A 1 394 ? 10.125 7.755 5.031 1.00 74.69 394 ASN A N 1
ATOM 3328 C CA . ASN A 1 394 ? 10.147 7.891 3.582 1.00 74.69 394 ASN A CA 1
ATOM 3329 C C . ASN A 1 394 ? 9.883 9.355 3.190 1.00 74.69 394 ASN A C 1
ATOM 3331 O O . ASN A 1 394 ? 8.758 9.842 3.280 1.00 74.69 394 ASN A O 1
ATOM 3335 N N . MET A 1 395 ? 10.945 10.065 2.820 1.00 66.00 395 MET A N 1
ATOM 3336 C CA . MET A 1 395 ? 10.901 11.413 2.258 1.00 66.00 395 MET A CA 1
ATOM 3337 C C . MET A 1 395 ? 11.438 11.280 0.839 1.00 66.00 395 MET A C 1
ATOM 3339 O O . MET A 1 395 ? 12.652 11.175 0.676 1.00 66.00 395 MET A O 1
ATOM 3343 N N . GLY A 1 396 ? 10.574 11.201 -0.170 1.00 57.66 396 GLY A N 1
ATOM 3344 C CA . GLY A 1 396 ? 11.047 11.174 -1.549 1.00 57.66 396 GLY A CA 1
ATOM 3345 C C . GLY A 1 396 ? 11.646 12.514 -2.005 1.00 57.66 396 GLY A C 1
ATOM 3346 O O . GLY A 1 396 ? 12.088 13.337 -1.192 1.00 57.66 396 GLY A O 1
ATOM 3347 N N . GLY A 1 397 ? 11.744 12.697 -3.322 1.00 54.06 397 GLY A N 1
ATOM 3348 C CA . GLY A 1 397 ? 12.634 13.666 -3.976 1.00 54.06 397 GLY A CA 1
ATOM 3349 C C . GLY A 1 397 ? 12.343 15.151 -3.709 1.00 54.06 397 GLY A C 1
ATOM 3350 O O . GLY A 1 397 ? 11.485 15.534 -2.912 1.00 54.06 397 GLY A O 1
ATOM 3351 N N . ASP A 1 398 ? 13.098 16.035 -4.370 1.00 53.25 398 ASP A N 1
ATOM 3352 C CA . ASP A 1 398 ? 12.873 17.484 -4.307 1.00 53.25 398 ASP A CA 1
ATOM 3353 C C . ASP A 1 398 ? 11.557 17.876 -4.993 1.00 53.25 398 ASP A C 1
ATOM 3355 O O . ASP A 1 398 ? 11.499 18.088 -6.200 1.00 53.25 398 ASP A O 1
ATOM 3359 N N . GLY A 1 399 ? 10.490 17.937 -4.191 1.00 55.25 399 GLY A N 1
ATOM 3360 C CA . GLY A 1 399 ? 9.147 18.319 -4.619 1.00 55.25 399 GLY A CA 1
ATOM 3361 C C . GLY A 1 399 ? 9.016 19.793 -5.019 1.00 55.25 399 GLY A C 1
ATOM 3362 O O . GLY A 1 399 ? 9.720 20.672 -4.511 1.00 55.25 399 GLY A O 1
ATOM 3363 N N . ILE A 1 400 ? 8.079 20.056 -5.929 1.00 60.59 400 ILE A N 1
ATOM 3364 C CA . ILE A 1 400 ? 7.696 21.393 -6.406 1.00 60.59 400 ILE A CA 1
ATOM 3365 C C . ILE A 1 400 ? 6.823 22.087 -5.341 1.00 60.59 400 ILE A C 1
ATOM 3367 O O . ILE A 1 400 ? 6.140 21.440 -4.549 1.00 60.59 400 ILE A O 1
ATOM 3371 N N . GLN A 1 401 ? 6.825 23.425 -5.295 1.00 76.19 401 GLN A N 1
ATOM 3372 C CA . GLN A 1 401 ? 5.917 24.171 -4.413 1.00 76.19 401 GLN A CA 1
ATOM 3373 C C . GLN A 1 401 ? 4.449 23.928 -4.807 1.00 76.19 401 GLN A C 1
ATOM 3375 O O . GLN A 1 401 ? 4.079 24.162 -5.956 1.00 76.19 401 GLN A O 1
ATOM 3380 N N . ILE A 1 402 ? 3.597 23.558 -3.841 1.00 75.62 402 ILE A N 1
ATOM 3381 C CA . ILE A 1 402 ? 2.176 23.206 -4.059 1.00 75.62 402 ILE A CA 1
ATOM 3382 C C . ILE A 1 402 ? 1.435 24.261 -4.897 1.00 75.62 402 ILE A C 1
ATOM 3384 O O . ILE A 1 402 ? 0.781 23.925 -5.876 1.00 75.62 402 ILE A O 1
ATOM 3388 N N . ALA A 1 403 ? 1.592 25.552 -4.583 1.00 79.12 403 ALA A N 1
ATOM 3389 C CA . ALA A 1 403 ? 0.922 26.626 -5.323 1.00 79.12 403 ALA A CA 1
ATOM 3390 C C . ALA A 1 403 ? 1.311 26.676 -6.814 1.00 79.12 403 ALA A C 1
ATOM 3392 O O . ALA A 1 403 ? 0.473 26.971 -7.665 1.00 79.12 403 ALA A O 1
ATOM 3393 N N . GLN A 1 404 ? 2.573 26.376 -7.141 1.00 77.81 404 GLN A N 1
ATOM 3394 C CA . GLN A 1 404 ? 3.035 26.320 -8.529 1.00 77.81 404 GLN A CA 1
ATOM 3395 C C . GLN A 1 404 ? 2.454 25.101 -9.252 1.00 77.81 404 GLN A C 1
ATOM 3397 O O . GLN A 1 404 ? 2.017 25.238 -10.392 1.00 77.81 404 GLN A O 1
ATOM 3402 N N . ALA A 1 405 ? 2.396 23.947 -8.578 1.00 80.25 405 ALA A N 1
ATOM 3403 C CA . ALA A 1 405 ? 1.793 22.730 -9.120 1.00 80.25 405 ALA A CA 1
ATOM 3404 C C . ALA A 1 405 ? 0.297 22.925 -9.422 1.00 80.25 405 ALA A C 1
ATOM 3406 O O . ALA A 1 405 ? -0.142 22.645 -10.534 1.00 80.25 405 ALA A O 1
ATOM 3407 N N . VAL A 1 406 ? -0.460 23.510 -8.483 1.00 84.62 406 VAL A N 1
ATOM 3408 C CA . VAL A 1 406 ? -1.888 23.829 -8.661 1.00 84.62 406 VAL A CA 1
ATOM 3409 C C . VAL A 1 406 ? -2.093 24.720 -9.885 1.00 84.62 406 VAL A C 1
ATOM 3411 O O . VAL A 1 406 ? -2.866 24.379 -10.779 1.00 84.62 406 VAL A O 1
ATOM 3414 N N . LEU A 1 407 ? -1.386 25.851 -9.961 1.00 82.25 407 LEU A N 1
ATOM 3415 C CA . LEU A 1 407 ? -1.562 26.791 -11.068 1.00 82.25 407 LEU A CA 1
ATOM 3416 C C . LEU A 1 407 ? -1.195 26.165 -12.416 1.00 82.25 407 LEU A C 1
ATOM 3418 O O . LEU A 1 407 ? -1.929 26.347 -13.385 1.00 82.25 407 LEU A O 1
ATOM 3422 N N . GLN A 1 408 ? -0.085 25.431 -12.494 1.00 82.62 408 GLN A N 1
ATOM 3423 C CA . GLN A 1 408 ? 0.352 24.836 -13.754 1.00 82.62 408 GLN A CA 1
ATOM 3424 C C . GLN A 1 408 ? -0.580 23.710 -14.219 1.00 82.62 408 GLN A C 1
ATOM 3426 O O . GLN A 1 408 ? -0.915 23.656 -15.406 1.00 82.62 408 GLN A O 1
ATOM 3431 N N . GLY A 1 409 ? -1.037 22.857 -13.297 1.00 86.88 409 GLY A N 1
ATOM 3432 C CA . GLY A 1 409 ? -1.979 21.776 -13.591 1.00 86.88 409 GLY A CA 1
ATOM 3433 C C . GLY A 1 409 ? -3.301 22.315 -14.132 1.00 86.88 409 GLY A C 1
ATOM 3434 O O . GLY A 1 409 ? -3.724 21.940 -15.224 1.00 86.88 409 GLY A O 1
ATOM 3435 N N . TRP A 1 410 ? -3.904 23.294 -13.447 1.00 89.75 410 TRP A N 1
ATOM 3436 C CA . TRP A 1 410 ? -5.167 23.895 -13.891 1.00 89.75 410 TRP A CA 1
ATOM 3437 C C . TRP A 1 410 ? -5.052 24.642 -15.222 1.00 89.75 410 TRP A C 1
ATOM 3439 O O . TRP A 1 410 ? -5.941 24.514 -16.061 1.00 89.75 410 TRP A O 1
ATOM 3449 N N . LYS A 1 411 ? -3.964 25.386 -15.467 1.00 88.44 411 LYS A N 1
ATOM 3450 C CA . LYS A 1 411 ? -3.738 26.038 -16.772 1.00 88.44 411 LYS A CA 1
ATOM 3451 C C . LYS A 1 411 ? -3.703 25.021 -17.909 1.00 88.44 411 LYS A C 1
ATOM 3453 O O . LYS A 1 411 ? -4.345 25.222 -18.937 1.00 88.44 411 LYS A O 1
ATOM 3458 N N . THR A 1 412 ? -2.974 23.929 -17.700 1.00 87.62 412 THR A N 1
ATOM 3459 C CA . THR A 1 412 ? -2.818 22.851 -18.682 1.00 87.62 412 THR A CA 1
ATOM 3460 C C . THR A 1 412 ? -4.149 22.135 -18.922 1.00 87.62 412 THR A C 1
ATOM 3462 O O . THR A 1 412 ? -4.555 21.955 -20.069 1.00 87.62 412 THR A O 1
ATOM 3465 N N . PHE A 1 413 ? -4.880 21.813 -17.852 1.00 88.44 413 PHE A N 1
ATOM 3466 C CA . PHE A 1 413 ? -6.207 21.201 -17.928 1.00 88.44 413 PHE A CA 1
ATOM 3467 C C . PHE A 1 413 ? -7.200 22.058 -18.719 1.00 88.44 413 PHE A C 1
ATOM 3469 O O . PHE A 1 413 ? -7.839 21.566 -19.649 1.00 88.44 413 PHE A O 1
ATOM 3476 N N . LEU A 1 414 ? -7.307 23.350 -18.396 1.00 86.00 414 LEU A N 1
ATOM 3477 C CA . LEU A 1 414 ? -8.230 24.261 -19.077 1.00 86.00 414 LEU A CA 1
ATOM 3478 C C . LEU A 1 414 ? -7.847 24.470 -20.545 1.00 86.00 414 LEU A C 1
ATOM 3480 O O . LEU A 1 414 ? -8.726 24.516 -21.408 1.00 86.00 414 LEU A O 1
ATOM 3484 N N . TYR A 1 415 ? -6.545 24.546 -20.839 1.00 83.62 415 TYR A N 1
ATOM 3485 C CA . TYR A 1 415 ? -6.042 24.606 -22.208 1.00 83.62 415 TYR A CA 1
ATOM 3486 C C . TYR A 1 415 ? -6.499 23.386 -23.016 1.00 83.62 415 TYR A C 1
ATOM 3488 O O . TYR A 1 415 ? -7.103 23.553 -24.074 1.00 83.62 415 TYR A O 1
ATOM 3496 N N . HIS A 1 416 ? -6.306 22.170 -22.502 1.00 79.25 416 HIS A N 1
ATOM 3497 C CA . HIS A 1 416 ? -6.726 20.955 -23.205 1.00 79.25 416 HIS A CA 1
ATOM 3498 C C . HIS A 1 416 ? -8.245 20.793 -23.275 1.00 79.25 416 HIS A C 1
ATOM 3500 O O . HIS A 1 416 ? -8.757 20.443 -24.335 1.00 79.25 416 HIS A O 1
ATOM 3506 N N . SER A 1 417 ? -8.971 21.121 -22.206 1.00 75.94 417 SER A N 1
ATOM 3507 C CA . SER A 1 417 ? -10.441 21.102 -22.198 1.00 75.94 417 SER A CA 1
ATOM 3508 C C . SER A 1 417 ? -11.010 22.011 -23.292 1.00 75.94 417 SER A C 1
ATOM 3510 O O . SER A 1 417 ? -11.940 21.633 -24.001 1.00 75.94 417 SER A O 1
ATOM 3512 N N . SER A 1 418 ? -10.398 23.186 -23.504 1.00 71.06 418 SER A N 1
ATOM 3513 C CA . SER A 1 418 ? -10.799 24.095 -24.586 1.00 71.06 418 SER A CA 1
ATOM 3514 C C . SER A 1 418 ? -10.590 23.495 -25.983 1.00 71.06 418 SER A C 1
ATOM 3516 O O . SER A 1 418 ? -11.391 23.756 -26.870 1.00 71.06 418 SER A O 1
ATOM 3518 N N . GLN A 1 419 ? -9.563 22.656 -26.171 1.00 65.69 419 GLN A N 1
ATOM 3519 C CA . GLN A 1 419 ? -9.278 21.973 -27.441 1.00 65.69 419 GLN A CA 1
ATOM 3520 C C . GLN A 1 419 ? -10.178 20.748 -27.672 1.00 65.69 419 GLN A C 1
ATOM 3522 O O . GLN A 1 419 ? -10.426 20.354 -28.807 1.00 65.69 419 GLN A O 1
ATOM 3527 N N . ILE A 1 420 ? -10.662 20.112 -26.605 1.00 59.59 420 ILE A N 1
ATOM 3528 C CA . ILE A 1 420 ? -11.525 18.926 -26.679 1.00 59.59 420 ILE A CA 1
ATOM 3529 C C . ILE A 1 420 ? -12.928 19.270 -27.172 1.00 59.59 420 ILE A C 1
ATOM 3531 O O . ILE A 1 420 ? -13.521 18.498 -27.930 1.00 59.59 420 ILE A O 1
ATOM 3535 N N . LEU A 1 421 ? -13.452 20.431 -26.776 1.00 55.97 421 LEU A N 1
ATOM 3536 C CA . LEU A 1 421 ? -14.762 20.910 -27.221 1.00 55.97 421 LEU A CA 1
ATOM 3537 C C . LEU A 1 421 ? -14.845 21.042 -28.755 1.00 55.97 421 LEU A C 1
ATOM 3539 O O . LEU A 1 421 ? -15.919 20.823 -29.315 1.00 55.97 421 LEU A O 1
ATOM 3543 N N . ASP A 1 422 ? -13.713 21.245 -29.439 1.00 49.59 422 ASP A N 1
ATOM 3544 C CA . ASP A 1 422 ? -13.616 21.230 -30.908 1.00 49.59 422 ASP A CA 1
ATOM 3545 C C . ASP A 1 422 ? -13.887 19.847 -31.529 1.00 49.59 422 ASP A C 1
ATOM 3547 O O . ASP A 1 422 ? -14.254 19.744 -32.700 1.00 49.59 422 ASP A O 1
ATOM 3551 N N . THR A 1 423 ? -13.696 18.768 -30.766 1.00 47.31 423 THR A N 1
ATOM 3552 C CA . THR A 1 423 ? -13.638 17.389 -31.286 1.00 47.31 423 THR A CA 1
ATOM 3553 C C . THR A 1 423 ? -14.960 16.627 -31.105 1.00 47.31 423 THR A C 1
ATOM 3555 O O . THR A 1 423 ? -15.214 15.656 -31.814 1.00 47.31 423 THR A O 1
ATOM 3558 N N . LEU A 1 424 ? -15.833 17.070 -30.191 1.00 40.31 424 LEU A N 1
ATOM 3559 C CA . LEU A 1 424 ? -17.031 16.321 -29.764 1.00 40.31 424 LEU A CA 1
ATOM 3560 C C . LEU A 1 424 ? -18.357 16.778 -30.380 1.00 40.31 424 LEU A C 1
ATOM 3562 O O . LEU A 1 424 ? -19.385 16.165 -30.105 1.00 40.31 424 LEU A O 1
ATOM 3566 N N . GLY A 1 425 ? -18.379 17.842 -31.187 1.00 48.38 425 GLY A N 1
ATOM 3567 C CA . GLY A 1 425 ? -19.597 18.269 -31.892 1.00 48.38 425 GLY A CA 1
ATOM 3568 C C . GLY A 1 425 ? -20.801 18.567 -30.981 1.00 48.38 425 GLY A C 1
ATOM 3569 O O . GLY A 1 425 ? -21.947 18.395 -31.399 1.00 48.38 425 GLY A O 1
ATOM 3570 N N . ILE A 1 426 ? -20.566 18.990 -29.733 1.00 41.34 426 ILE A N 1
ATOM 3571 C CA . ILE A 1 426 ? -21.632 19.363 -28.797 1.00 41.34 426 ILE A CA 1
ATOM 3572 C C . ILE A 1 426 ? -22.187 20.737 -29.216 1.00 41.34 426 ILE A C 1
ATOM 3574 O O . ILE A 1 426 ? -21.516 21.761 -29.116 1.00 41.34 426 ILE A O 1
ATOM 3578 N N . ASN A 1 427 ? -23.424 20.734 -29.723 1.00 40.97 427 ASN A N 1
ATOM 3579 C CA . ASN A 1 427 ? -24.217 21.903 -30.133 1.00 40.97 427 ASN A CA 1
ATOM 3580 C C . ASN A 1 427 ? -24.405 22.871 -28.939 1.00 40.97 427 ASN A C 1
ATOM 3582 O O . ASN A 1 427 ? -24.873 22.433 -27.896 1.00 40.97 427 ASN A O 1
ATOM 3586 N N . SER A 1 428 ? -24.125 24.176 -28.968 1.00 40.72 428 SER A N 1
ATOM 3587 C CA . SER A 1 428 ? -24.002 25.141 -30.058 1.00 40.72 428 SER A CA 1
ATOM 3588 C C . SER A 1 428 ? -22.748 26.009 -29.909 1.00 40.72 428 SER A C 1
ATOM 3590 O O . SER A 1 428 ? -22.625 26.716 -28.915 1.00 40.72 428 SER A O 1
ATOM 3592 N N . LEU A 1 429 ? -21.889 26.034 -30.923 1.00 36.00 429 LEU A N 1
ATOM 3593 C CA . LEU A 1 429 ? -21.058 27.180 -31.306 1.00 36.00 429 LEU A CA 1
ATOM 3594 C C . LEU A 1 429 ? -20.295 26.750 -32.556 1.00 36.00 429 LEU A C 1
ATOM 3596 O O . LEU A 1 429 ? -19.273 26.077 -32.484 1.00 36.00 429 LEU A O 1
ATOM 3600 N N . ALA A 1 430 ? -20.773 27.184 -33.718 1.00 39.06 430 ALA A N 1
ATOM 3601 C CA . ALA A 1 430 ? -19.962 27.184 -34.933 1.00 39.06 430 ALA A CA 1
ATOM 3602 C C . ALA A 1 430 ? -18.685 28.057 -34.784 1.00 39.06 430 ALA A C 1
ATOM 3604 O O . ALA A 1 430 ? -17.867 28.085 -35.697 1.00 39.06 430 ALA A O 1
ATOM 3605 N N . ASP A 1 431 ? -18.492 28.705 -33.623 1.00 44.12 431 ASP A N 1
ATOM 3606 C CA . ASP A 1 431 ? -17.383 29.602 -33.295 1.00 44.12 431 ASP A CA 1
ATOM 3607 C C . ASP A 1 431 ? -16.337 28.996 -32.328 1.00 44.12 431 ASP A C 1
ATOM 3609 O O . ASP A 1 431 ? -15.456 29.723 -31.872 1.00 44.12 431 ASP A O 1
ATOM 3613 N N . ALA A 1 432 ? -16.389 27.695 -31.993 1.00 46.25 432 ALA A N 1
ATOM 3614 C CA . ALA A 1 432 ? -15.386 27.061 -31.109 1.00 46.25 432 ALA A CA 1
ATOM 3615 C C . ALA A 1 432 ? -13.965 27.019 -31.721 1.00 46.25 432 ALA A C 1
ATOM 3617 O O . ALA A 1 432 ? -12.977 26.971 -30.998 1.00 46.25 432 ALA A O 1
ATOM 3618 N N . ILE A 1 433 ? -13.860 27.176 -33.046 1.00 49.91 433 ILE A N 1
ATOM 3619 C CA . ILE A 1 433 ? -12.583 27.254 -33.770 1.00 49.91 433 ILE A CA 1
ATOM 3620 C C . ILE A 1 433 ? -11.889 28.623 -33.577 1.00 49.91 433 ILE A C 1
ATOM 3622 O O . ILE A 1 433 ? -10.676 28.713 -33.760 1.00 49.91 433 ILE A O 1
ATOM 3626 N N . ASP A 1 434 ? -12.621 29.686 -33.204 1.00 65.50 434 ASP A N 1
ATOM 3627 C CA . ASP A 1 434 ? -12.074 31.049 -33.105 1.00 65.50 434 ASP A CA 1
ATOM 3628 C C . ASP A 1 434 ? -11.384 31.308 -31.752 1.00 65.50 434 ASP A C 1
ATOM 3630 O O . ASP A 1 434 ? -11.922 31.028 -30.675 1.00 65.50 434 ASP A O 1
ATOM 3634 N N . TRP A 1 435 ? -10.189 31.901 -31.803 1.00 72.81 435 TRP A N 1
ATOM 3635 C CA . TRP A 1 435 ? -9.355 32.242 -30.645 1.00 72.81 435 TRP A CA 1
ATOM 3636 C C . TRP A 1 435 ? -10.120 32.991 -29.543 1.00 72.81 435 TRP A C 1
ATOM 3638 O O . TRP A 1 435 ? -9.961 32.698 -28.354 1.00 72.81 435 TRP A O 1
ATOM 3648 N N . ALA A 1 436 ? -11.001 33.922 -29.920 1.00 72.81 436 ALA A N 1
ATOM 3649 C CA . ALA A 1 436 ? -11.782 34.707 -28.969 1.00 72.81 436 ALA A CA 1
ATOM 3650 C C . ALA A 1 436 ? -12.692 33.835 -28.084 1.00 72.81 436 ALA A C 1
ATOM 3652 O O . ALA A 1 436 ? -12.813 34.094 -26.884 1.00 72.81 436 ALA A O 1
ATOM 3653 N N . SER A 1 437 ? -13.286 32.779 -28.644 1.00 70.31 437 SER A N 1
ATOM 3654 C CA . SER A 1 437 ? -14.149 31.845 -27.914 1.00 70.31 437 SER A CA 1
ATOM 3655 C C . SER A 1 437 ? -13.362 31.047 -26.873 1.00 70.31 437 SER A C 1
ATOM 3657 O O . SER A 1 437 ? -13.811 30.911 -25.734 1.00 70.31 437 SER A O 1
ATOM 3659 N N . ARG A 1 438 ? -12.149 30.591 -27.219 1.00 75.19 438 ARG A N 1
ATOM 3660 C CA . ARG A 1 438 ? -11.246 29.879 -26.292 1.00 75.19 438 ARG A CA 1
ATOM 3661 C C . ARG A 1 438 ? -10.830 30.763 -25.117 1.00 75.19 438 ARG A C 1
ATOM 3663 O O . ARG A 1 438 ? -10.849 30.316 -23.970 1.00 75.19 438 ARG A O 1
ATOM 3670 N N . VAL A 1 439 ? -10.516 32.031 -25.391 1.00 76.62 439 VAL A N 1
ATOM 3671 C CA . VAL A 1 439 ? -10.197 33.031 -24.359 1.00 76.62 439 VAL A CA 1
ATOM 3672 C C . VAL A 1 439 ? -11.388 33.248 -23.420 1.00 76.62 439 VAL A C 1
ATOM 3674 O O . VAL A 1 439 ? -11.211 33.272 -22.203 1.00 76.62 439 VAL A O 1
ATOM 3677 N N . VAL A 1 440 ? -12.610 33.383 -23.952 1.00 76.56 440 VAL A N 1
ATOM 3678 C CA . VAL A 1 440 ? -13.826 33.550 -23.132 1.00 76.56 440 VAL A CA 1
ATOM 3679 C C . VAL A 1 440 ? -14.095 32.314 -22.272 1.00 76.56 440 VAL A C 1
ATOM 3681 O O . VAL A 1 440 ? -14.380 32.456 -21.083 1.00 76.56 440 VAL A O 1
ATOM 3684 N N . PHE A 1 441 ? -13.962 31.114 -22.839 1.00 80.00 441 PHE A N 1
ATOM 3685 C CA . PHE A 1 441 ? -14.149 29.856 -22.114 1.00 80.00 441 PHE A CA 1
ATOM 3686 C C . PHE A 1 441 ? -13.173 29.719 -20.936 1.00 80.00 441 PHE A C 1
ATOM 3688 O O . PHE A 1 441 ? -13.582 29.424 -19.809 1.00 80.00 441 PHE A O 1
ATOM 3695 N N . ILE A 1 442 ? -11.884 29.978 -21.170 1.00 82.56 442 ILE A N 1
ATOM 3696 C CA . ILE A 1 442 ? -10.862 29.893 -20.121 1.00 82.56 442 ILE A CA 1
ATOM 3697 C C . ILE A 1 442 ? -11.076 30.977 -19.071 1.00 82.56 442 ILE A C 1
ATOM 3699 O O . ILE A 1 442 ? -11.004 30.681 -17.882 1.00 82.56 442 ILE A O 1
ATOM 3703 N N . TYR A 1 443 ? -11.417 32.200 -19.480 1.00 81.88 443 TYR A N 1
ATOM 3704 C CA . TYR A 1 443 ? -11.771 33.273 -18.553 1.00 81.88 443 TYR A CA 1
ATOM 3705 C C . TYR A 1 443 ? -12.923 32.875 -17.611 1.00 81.88 443 TYR A C 1
ATOM 3707 O O . TYR A 1 443 ? -12.794 32.994 -16.390 1.00 81.88 443 TYR A O 1
ATOM 3715 N N . GLN A 1 444 ? -14.022 32.336 -18.150 1.00 82.19 444 GLN A N 1
ATOM 3716 C CA . GLN A 1 444 ? -15.151 31.854 -17.344 1.00 82.19 444 GLN A CA 1
ATOM 3717 C C . GLN A 1 444 ? -14.731 30.723 -16.397 1.00 82.19 444 GLN A C 1
ATOM 3719 O O . GLN A 1 444 ? -15.056 30.760 -15.207 1.00 82.19 444 GLN A O 1
ATOM 3724 N N . SER A 1 445 ? -13.940 29.774 -16.898 1.00 85.44 445 SER A N 1
ATOM 3725 C CA . SER A 1 445 ? -13.447 28.633 -16.122 1.00 85.44 445 SER A CA 1
ATOM 3726 C C . SER A 1 445 ? -12.532 29.050 -14.968 1.00 85.44 445 SER A C 1
ATOM 3728 O O . SER A 1 445 ? -12.662 28.538 -13.856 1.00 85.44 445 SER A O 1
ATOM 3730 N N . ILE A 1 446 ? -11.658 30.039 -15.185 1.00 85.69 446 ILE A N 1
ATOM 3731 C CA . ILE A 1 446 ? -10.849 30.659 -14.125 1.00 85.69 446 ILE A CA 1
ATOM 3732 C C . ILE A 1 446 ? -11.760 31.315 -13.082 1.00 85.69 446 ILE A C 1
ATOM 3734 O O . ILE A 1 446 ? -11.530 31.163 -11.882 1.00 85.69 446 ILE A O 1
ATOM 3738 N N . GLY A 1 447 ? -12.818 32.007 -13.513 1.00 85.62 447 GLY A N 1
ATOM 3739 C CA . GLY A 1 447 ? -13.813 32.598 -12.618 1.00 85.62 447 GLY A CA 1
ATOM 3740 C C . GLY A 1 447 ? -14.506 31.560 -11.726 1.00 85.62 447 GLY A C 1
ATOM 3741 O O . GLY A 1 447 ? -14.696 31.798 -10.530 1.00 85.62 447 GLY A O 1
ATOM 3742 N N . TRP A 1 448 ? -14.840 30.390 -12.274 1.00 90.69 448 TRP A N 1
ATOM 3743 C CA . TRP A 1 448 ? -15.374 29.267 -11.500 1.00 90.69 448 TRP A CA 1
ATOM 3744 C C . TRP A 1 448 ? -14.336 28.693 -10.533 1.00 90.69 448 TRP A C 1
ATOM 3746 O O . TRP A 1 448 ? -14.644 28.489 -9.357 1.00 90.69 448 TRP A O 1
ATOM 3756 N N . LEU A 1 449 ? -13.087 28.515 -10.973 1.00 90.12 449 LEU A N 1
ATOM 3757 C CA . LEU A 1 449 ? -11.991 28.044 -10.124 1.00 90.12 449 LEU A CA 1
ATOM 3758 C C . LEU A 1 449 ? -11.714 29.000 -8.956 1.00 90.12 449 LEU A C 1
ATOM 3760 O O . LEU A 1 449 ? -11.559 28.543 -7.823 1.00 90.12 449 LEU A O 1
ATOM 3764 N N . LYS A 1 450 ? -11.714 30.322 -9.182 1.00 86.31 450 LYS A N 1
ATOM 3765 C CA . LYS A 1 450 ? -11.553 31.348 -8.132 1.00 86.31 450 LYS A CA 1
ATOM 3766 C C . LYS A 1 450 ? -12.603 31.189 -7.024 1.00 86.31 450 LYS A C 1
ATOM 3768 O O . LYS A 1 450 ? -12.256 31.274 -5.848 1.00 86.31 450 LYS A O 1
ATOM 3773 N N . LYS A 1 451 ? -13.853 30.879 -7.389 1.00 89.25 451 LYS A N 1
ATOM 3774 C CA . LYS A 1 451 ? -14.983 30.675 -6.460 1.00 89.25 451 LYS A CA 1
ATOM 3775 C C . LYS A 1 451 ? -15.009 29.298 -5.779 1.00 89.25 451 LYS A C 1
ATOM 3777 O O . LYS A 1 451 ? -15.812 29.113 -4.872 1.00 89.25 451 LYS A O 1
ATOM 3782 N N . SER A 1 452 ? -14.156 28.363 -6.201 1.00 91.31 452 SER A N 1
ATOM 3783 C CA . SER A 1 452 ? -14.191 26.954 -5.781 1.00 91.31 452 SER A CA 1
ATOM 3784 C C . SER A 1 452 ? -13.088 26.586 -4.781 1.00 91.31 452 SER A C 1
ATOM 3786 O O . SER A 1 452 ? -12.019 27.201 -4.788 1.00 91.31 452 SER A O 1
ATOM 3788 N N . PHE A 1 453 ? -13.323 25.558 -3.957 1.00 90.75 453 PHE A N 1
ATOM 3789 C CA . PHE A 1 453 ? -12.371 24.877 -3.050 1.00 90.75 453 PHE A CA 1
ATOM 3790 C C . PHE A 1 453 ? -11.795 25.713 -1.889 1.00 90.75 453 PHE A C 1
ATOM 3792 O O . PHE A 1 453 ? -11.165 25.179 -0.981 1.00 90.75 453 PHE A O 1
ATOM 3799 N N . GLY A 1 454 ? -12.001 27.030 -1.904 1.00 84.56 454 GLY A N 1
ATOM 3800 C CA . GLY A 1 454 ? -11.445 27.980 -0.945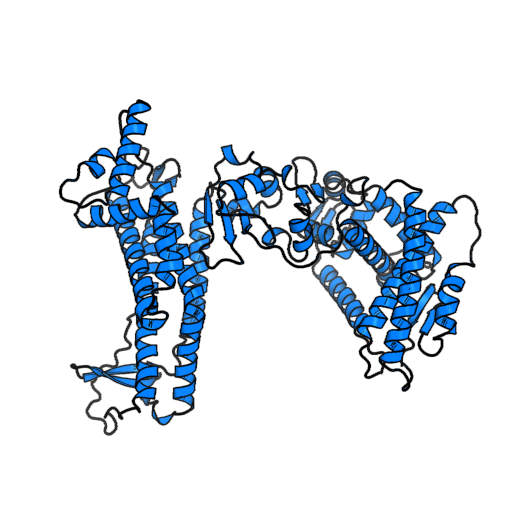 1.00 84.56 454 GLY A CA 1
ATOM 3801 C C . GLY A 1 454 ? -10.872 29.211 -1.642 1.00 84.56 454 GLY A C 1
ATOM 3802 O O . GLY A 1 454 ? -10.669 29.219 -2.854 1.00 84.56 454 GLY A O 1
ATOM 3803 N N . LYS A 1 455 ? -10.621 30.280 -0.877 1.00 81.94 455 LYS A N 1
ATOM 3804 C CA . LYS A 1 455 ? -10.101 31.542 -1.436 1.00 81.94 455 LYS A CA 1
ATOM 3805 C C . LYS A 1 455 ? -8.648 31.375 -1.900 1.00 81.94 455 LYS A C 1
ATOM 3807 O O . LYS A 1 455 ? -8.378 31.458 -3.091 1.00 81.94 455 LYS A O 1
ATOM 3812 N N . ARG A 1 456 ? -7.777 30.987 -0.961 1.00 82.31 456 ARG A N 1
ATOM 3813 C CA . ARG A 1 456 ? -6.322 30.877 -1.143 1.00 82.31 456 ARG A CA 1
ATOM 3814 C C . ARG A 1 456 ? -5.917 29.776 -2.117 1.00 82.31 456 ARG A C 1
ATOM 3816 O O . ARG A 1 456 ? -6.439 28.665 -2.036 1.00 82.31 456 ARG A O 1
ATOM 3823 N N . ILE A 1 457 ? -4.915 30.048 -2.954 1.00 80.12 457 ILE A N 1
ATOM 3824 C CA . ILE A 1 457 ? -4.377 29.083 -3.926 1.00 80.12 457 ILE A CA 1
ATOM 3825 C C . ILE A 1 457 ? -3.817 27.821 -3.258 1.00 80.12 457 ILE A C 1
ATOM 3827 O O . ILE A 1 457 ? -4.008 26.725 -3.771 1.00 80.12 457 ILE A O 1
ATOM 3831 N N . GLU A 1 458 ? -3.218 27.938 -2.068 1.00 79.25 458 GLU A N 1
ATOM 3832 C CA . GLU A 1 458 ? -2.687 26.791 -1.321 1.00 79.25 458 GLU A CA 1
ATOM 3833 C C . GLU A 1 458 ? -3.789 25.885 -0.762 1.00 79.25 458 GLU A C 1
ATOM 3835 O O . GLU A 1 458 ? -3.494 24.815 -0.240 1.00 79.25 458 GLU A O 1
ATOM 3840 N N . LYS A 1 459 ? -5.057 26.303 -0.839 1.00 83.25 459 LYS A N 1
ATOM 3841 C CA . LYS A 1 459 ? -6.231 25.513 -0.447 1.00 83.25 459 LYS A CA 1
ATOM 3842 C C . LYS A 1 459 ? -6.990 24.927 -1.630 1.00 83.25 459 LYS A C 1
ATOM 3844 O O . LYS A 1 459 ? -7.987 24.252 -1.412 1.00 83.25 459 LYS A O 1
ATOM 3849 N N . LYS A 1 460 ? -6.537 25.167 -2.860 1.00 90.62 460 LYS A N 1
ATOM 3850 C CA . LYS A 1 460 ? -7.129 24.565 -4.055 1.00 90.62 460 LYS A CA 1
ATOM 3851 C C . LYS A 1 460 ? -6.407 23.245 -4.383 1.00 90.62 460 LYS A C 1
ATOM 3853 O O . LYS A 1 460 ? -5.193 23.172 -4.178 1.00 90.62 460 LYS A O 1
ATOM 3858 N N . PRO A 1 461 ? -7.121 22.219 -4.875 1.00 91.06 461 PRO A N 1
ATOM 3859 C CA . PRO A 1 461 ? -6.503 20.973 -5.318 1.00 91.06 461 PRO A CA 1
ATOM 3860 C C . PRO A 1 461 ? -5.671 21.182 -6.578 1.00 91.06 461 PRO A C 1
ATOM 3862 O O . PRO A 1 461 ? -5.981 22.066 -7.381 1.00 91.06 461 PRO A O 1
ATOM 3865 N N . THR A 1 462 ? -4.669 20.335 -6.805 1.00 89.31 462 THR A N 1
ATOM 3866 C CA . THR A 1 462 ? -4.185 20.114 -8.174 1.00 89.31 462 THR A CA 1
ATOM 3867 C C . THR A 1 462 ? -5.268 19.389 -8.976 1.00 89.31 462 THR A C 1
ATOM 3869 O O . THR A 1 462 ? -6.172 18.772 -8.405 1.00 89.31 462 THR A O 1
ATOM 3872 N N . ILE A 1 463 ? -5.220 19.475 -10.306 1.00 89.19 463 ILE A N 1
ATOM 3873 C CA . ILE A 1 463 ? -6.234 18.801 -11.122 1.00 89.19 463 ILE A CA 1
ATOM 3874 C C . ILE A 1 463 ? -6.173 17.282 -10.920 1.00 89.19 463 ILE A C 1
ATOM 3876 O O . ILE A 1 463 ? -7.206 16.643 -10.757 1.00 89.19 463 ILE A O 1
ATOM 3880 N N . GLU A 1 464 ? -4.970 16.725 -10.795 1.00 86.25 464 GLU A N 1
ATOM 3881 C CA . GLU A 1 464 ? -4.734 15.298 -10.588 1.00 86.25 464 GLU A CA 1
ATOM 3882 C C . GLU A 1 464 ? -5.399 14.799 -9.296 1.00 86.25 464 GLU A C 1
ATOM 3884 O O . GLU A 1 464 ? -6.065 13.764 -9.303 1.00 86.25 464 GLU A O 1
ATOM 3889 N N . GLN A 1 465 ? -5.296 15.571 -8.206 1.00 86.94 465 GLN A N 1
ATOM 3890 C CA . GLN A 1 465 ? -5.946 15.256 -6.929 1.00 86.94 465 GLN A CA 1
ATOM 3891 C C . GLN A 1 465 ? -7.469 15.249 -7.037 1.00 86.94 465 GLN A C 1
ATOM 3893 O O . GLN A 1 465 ? -8.136 14.381 -6.471 1.00 86.94 465 GLN A O 1
ATOM 3898 N N . LEU A 1 466 ? -8.029 16.236 -7.739 1.00 91.75 466 LEU A N 1
ATOM 3899 C CA . LEU A 1 466 ? -9.471 16.338 -7.916 1.00 91.75 466 LEU A CA 1
ATOM 3900 C C . LEU A 1 466 ? -10.004 15.177 -8.758 1.00 91.75 466 LEU A C 1
ATOM 3902 O O . LEU A 1 466 ? -11.017 14.575 -8.403 1.00 91.75 466 LEU A O 1
ATOM 3906 N N . GLU A 1 467 ? -9.317 14.838 -9.847 1.00 89.62 467 GLU A N 1
ATOM 3907 C CA . GLU A 1 467 ? -9.694 13.696 -10.670 1.00 89.62 467 GLU A CA 1
ATOM 3908 C C . GLU A 1 467 ? -9.571 12.371 -9.906 1.00 89.62 467 GLU A C 1
ATOM 3910 O O . GLU A 1 467 ? -10.433 11.504 -10.044 1.00 89.62 467 GLU A O 1
ATOM 3915 N N . GLU A 1 468 ? -8.522 12.194 -9.095 1.00 87.38 468 GLU A N 1
ATOM 3916 C CA . GLU A 1 468 ? -8.375 11.012 -8.243 1.00 87.38 468 GLU A CA 1
ATOM 3917 C C . GLU A 1 468 ? -9.534 10.896 -7.250 1.00 87.38 468 GLU A C 1
ATOM 3919 O O . GLU A 1 468 ? -10.129 9.824 -7.150 1.00 87.38 468 GLU A O 1
ATOM 3924 N N . TYR A 1 469 ? -9.903 11.991 -6.576 1.00 89.69 469 TYR A N 1
ATOM 3925 C CA . TYR A 1 469 ? -11.055 12.021 -5.675 1.00 89.69 469 TYR A CA 1
ATOM 3926 C C . TYR A 1 469 ? -12.355 11.635 -6.397 1.00 89.69 469 TYR A C 1
ATOM 3928 O O . TYR A 1 469 ? -13.096 10.773 -5.923 1.00 89.69 469 TYR A O 1
ATOM 3936 N N . ILE A 1 470 ? -12.614 12.226 -7.568 1.00 91.88 470 ILE A N 1
ATOM 3937 C CA . ILE A 1 470 ? -13.821 11.962 -8.363 1.00 91.88 470 ILE A CA 1
ATOM 3938 C C . ILE A 1 470 ? -13.914 10.483 -8.767 1.00 91.88 470 ILE A C 1
ATOM 3940 O O . ILE A 1 470 ? -14.990 9.897 -8.672 1.00 91.88 470 ILE A O 1
ATOM 3944 N N . ARG A 1 471 ? -12.800 9.845 -9.149 1.00 88.81 471 ARG A N 1
ATOM 3945 C CA . ARG A 1 471 ? -12.772 8.433 -9.581 1.00 88.81 471 ARG A CA 1
ATOM 3946 C C . ARG A 1 471 ? -13.126 7.424 -8.480 1.00 88.81 471 ARG A C 1
ATOM 3948 O O . ARG A 1 471 ? -13.277 6.244 -8.784 1.00 88.81 471 ARG A O 1
ATOM 3955 N N . ARG A 1 472 ? -13.260 7.842 -7.214 1.00 85.88 472 ARG A N 1
ATOM 3956 C CA . ARG A 1 472 ? -13.565 6.939 -6.086 1.00 85.88 472 ARG A CA 1
ATOM 3957 C C . ARG A 1 472 ? -15.026 6.487 -6.034 1.00 85.88 472 ARG A C 1
ATOM 3959 O O . ARG A 1 472 ? -15.325 5.544 -5.307 1.00 85.88 472 ARG A O 1
ATOM 3966 N N . ALA A 1 473 ? -15.922 7.118 -6.791 1.00 88.25 473 ALA A N 1
ATOM 3967 C CA . ALA A 1 473 ? -17.326 6.724 -6.868 1.00 88.25 473 ALA A CA 1
ATOM 3968 C C . ALA A 1 473 ? -17.783 6.553 -8.319 1.00 88.25 473 ALA A C 1
ATOM 3970 O O . ALA A 1 473 ? -17.456 7.359 -9.185 1.00 88.25 473 ALA A O 1
ATOM 3971 N N . GLU A 1 474 ? -18.604 5.538 -8.586 1.00 89.81 474 GLU A N 1
ATOM 3972 C CA . GLU A 1 474 ? -19.161 5.282 -9.926 1.00 89.81 474 GLU A CA 1
ATOM 3973 C C . GLU A 1 474 ? -20.202 6.325 -10.359 1.00 89.81 474 GLU A C 1
ATOM 3975 O O . GLU A 1 474 ? -20.508 6.456 -11.544 1.00 89.81 474 GLU A O 1
ATOM 3980 N N . ARG A 1 475 ? -20.759 7.074 -9.401 1.00 94.00 475 ARG A N 1
ATOM 3981 C CA . ARG A 1 475 ? -21.795 8.078 -9.639 1.00 94.00 475 ARG A CA 1
ATOM 3982 C C . ARG A 1 475 ? -21.644 9.278 -8.716 1.00 94.00 475 ARG A C 1
ATOM 3984 O O . ARG A 1 475 ? -21.268 9.121 -7.556 1.00 94.00 475 ARG A O 1
ATOM 3991 N N . TRP A 1 476 ? -22.039 10.441 -9.217 1.00 95.69 476 TRP A N 1
ATOM 3992 C CA . TRP A 1 476 ? -22.066 11.696 -8.477 1.00 95.69 476 TRP A CA 1
ATOM 3993 C C . TRP A 1 476 ? -23.363 12.449 -8.746 1.00 95.69 476 TRP A C 1
ATOM 3995 O O . TRP A 1 476 ? -23.748 12.635 -9.898 1.00 95.69 476 TRP A O 1
ATOM 4005 N N . GLU A 1 477 ? -24.012 12.917 -7.683 1.00 95.50 477 GLU A N 1
ATOM 4006 C CA . GLU A 1 477 ? -25.024 13.965 -7.791 1.00 95.50 477 GLU A CA 1
ATOM 4007 C C . GLU A 1 477 ? -24.317 15.320 -7.713 1.00 95.50 477 GLU A C 1
ATOM 4009 O O . GLU A 1 477 ? -23.599 15.608 -6.750 1.00 95.50 477 GLU A O 1
ATOM 4014 N N . LEU A 1 478 ? -24.481 16.147 -8.743 1.00 94.44 478 LEU A N 1
ATOM 4015 C CA . LEU A 1 478 ? -23.728 17.385 -8.897 1.00 94.44 478 LEU A CA 1
ATOM 4016 C C . LEU A 1 478 ? -24.000 18.379 -7.767 1.00 94.44 478 LEU A C 1
ATOM 4018 O O . LEU A 1 478 ? -23.064 19.011 -7.277 1.00 94.44 478 LEU A O 1
ATOM 4022 N N . SER A 1 479 ? -25.261 18.510 -7.354 1.00 93.44 479 SER A N 1
ATOM 4023 C CA . SER A 1 479 ? -25.682 19.388 -6.259 1.00 93.44 479 SER A CA 1
ATOM 4024 C C . SER A 1 479 ? -24.945 19.040 -4.953 1.00 93.44 479 SER A C 1
ATOM 4026 O O . SER A 1 479 ? -24.359 19.912 -4.302 1.00 93.44 479 SER A O 1
ATOM 4028 N N . GLN A 1 480 ? -24.888 17.746 -4.626 1.00 92.88 480 GLN A N 1
ATOM 4029 C CA . GLN A 1 480 ? -24.206 17.213 -3.456 1.00 92.88 480 GLN A CA 1
ATOM 4030 C C . GLN A 1 480 ? -22.694 17.410 -3.572 1.00 92.88 480 GLN A C 1
ATOM 4032 O O . GLN A 1 480 ? -22.081 17.958 -2.660 1.00 92.88 480 GLN A O 1
ATOM 4037 N N . LEU A 1 481 ? -22.097 17.034 -4.707 1.00 94.06 481 LEU A N 1
ATOM 4038 C CA . LEU A 1 481 ? -20.658 17.164 -4.938 1.00 94.06 481 LEU A CA 1
ATOM 4039 C C . LEU A 1 481 ? -20.200 18.629 -4.872 1.00 94.06 481 LEU A C 1
ATOM 4041 O O . LEU A 1 481 ? -19.193 18.940 -4.238 1.00 94.06 481 LEU A O 1
ATOM 4045 N N . SER A 1 482 ? -20.963 19.540 -5.480 1.00 94.44 482 SER A N 1
ATOM 4046 C CA . SER A 1 482 ? -20.725 20.987 -5.436 1.00 94.44 482 SER A CA 1
ATOM 4047 C C . SER A 1 482 ? -20.755 21.518 -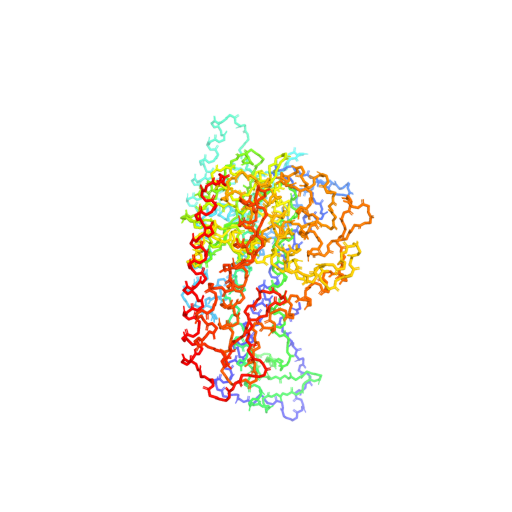4.006 1.00 94.44 482 SER A C 1
ATOM 4049 O O . SER A 1 482 ? -19.847 22.255 -3.610 1.00 94.44 482 SER A O 1
ATOM 4051 N N . SER A 1 483 ? -21.748 21.100 -3.216 1.00 93.06 483 SER A N 1
ATOM 4052 C CA . SER A 1 483 ? -21.852 21.468 -1.805 1.00 93.06 483 SER A CA 1
ATOM 4053 C C . SER A 1 483 ? -20.668 20.933 -0.996 1.00 93.06 483 SER A C 1
ATOM 4055 O O . SER A 1 483 ? -20.033 21.700 -0.276 1.00 93.06 483 SER A O 1
ATOM 4057 N N . THR A 1 484 ? -20.337 19.648 -1.145 1.00 92.81 484 THR A N 1
ATOM 4058 C CA . THR A 1 484 ? -19.279 18.964 -0.385 1.00 92.81 484 THR A CA 1
ATOM 4059 C C . THR A 1 484 ? -17.878 19.488 -0.701 1.00 92.81 484 THR A C 1
ATOM 4061 O O . THR A 1 484 ? -17.053 19.612 0.205 1.00 92.81 484 THR A O 1
ATOM 4064 N N . LEU A 1 485 ? -17.594 19.801 -1.969 1.00 93.69 485 LEU A N 1
ATOM 4065 C CA . LEU A 1 485 ? -16.294 20.326 -2.403 1.00 93.69 485 LEU A CA 1
ATOM 4066 C C . LEU A 1 485 ? -16.199 21.855 -2.331 1.00 93.69 485 LEU A C 1
ATOM 4068 O O . LEU A 1 485 ? -15.134 22.416 -2.604 1.00 93.69 485 LEU A O 1
ATOM 4072 N N . HIS A 1 486 ? -17.308 22.534 -2.018 1.00 93.44 486 HIS A N 1
ATOM 4073 C CA . HIS A 1 486 ? -17.454 23.984 -2.133 1.00 93.44 486 HIS A CA 1
ATOM 4074 C C . HIS A 1 486 ? -16.984 24.499 -3.501 1.00 93.44 486 HIS A C 1
ATOM 4076 O O . HIS A 1 486 ? -16.169 25.421 -3.591 1.00 93.44 486 HIS A O 1
ATOM 4082 N N . ALA A 1 487 ? -17.453 23.861 -4.572 1.00 94.50 487 ALA A N 1
ATOM 4083 C CA . ALA A 1 487 ? -17.008 24.122 -5.935 1.00 94.50 487 ALA A CA 1
ATOM 4084 C C . ALA A 1 487 ? -18.167 24.514 -6.849 1.00 94.50 487 ALA A C 1
ATOM 4086 O O . ALA A 1 487 ? -19.289 24.037 -6.692 1.00 94.50 487 ALA A O 1
ATOM 4087 N N . ALA A 1 488 ? -17.888 25.381 -7.819 1.00 93.88 488 ALA A N 1
ATOM 4088 C CA . ALA A 1 488 ? -18.856 25.794 -8.823 1.00 93.88 488 ALA A CA 1
ATOM 4089 C C . ALA A 1 488 ? -19.329 24.572 -9.640 1.00 93.88 488 ALA A C 1
ATOM 4091 O O . ALA A 1 488 ? -18.477 23.836 -10.156 1.00 93.88 488 ALA A O 1
ATOM 4092 N N . PRO A 1 489 ? -20.650 24.353 -9.791 1.00 91.44 489 PRO A N 1
ATOM 4093 C CA . PRO A 1 489 ? -21.185 23.221 -10.546 1.00 91.44 489 PRO A CA 1
ATOM 4094 C C . PRO A 1 489 ? -20.631 23.141 -11.972 1.00 91.44 489 PRO A C 1
ATOM 4096 O O . PRO A 1 489 ? -20.330 22.056 -12.456 1.00 91.44 489 PRO A O 1
ATOM 4099 N N . GLU A 1 490 ? -20.439 24.280 -12.637 1.00 89.19 490 GLU A N 1
ATOM 4100 C CA . GLU A 1 490 ? -19.933 24.356 -14.009 1.00 89.19 490 GLU A CA 1
ATOM 4101 C C . GLU A 1 490 ? -18.507 23.811 -14.132 1.00 89.19 490 GLU A C 1
ATOM 4103 O O . GLU A 1 490 ? -18.209 23.062 -15.060 1.00 89.19 490 GLU A O 1
ATOM 4108 N N . LEU A 1 491 ? -17.644 24.123 -13.160 1.00 90.75 491 LEU A N 1
ATOM 4109 C CA . LEU A 1 491 ? -16.284 23.590 -13.119 1.00 90.75 491 LEU A CA 1
ATOM 4110 C C . LEU A 1 491 ? -16.296 22.074 -12.908 1.00 90.75 491 LEU A C 1
ATOM 4112 O O . LEU A 1 491 ? -15.564 21.354 -13.580 1.00 90.75 491 LEU A O 1
ATOM 4116 N N . LEU A 1 492 ? -17.146 21.584 -12.003 1.00 93.19 492 LEU A N 1
ATOM 4117 C CA . LEU A 1 492 ? -17.257 20.152 -11.731 1.00 93.19 492 LEU A CA 1
ATOM 4118 C C . LEU A 1 492 ? -17.804 19.377 -12.932 1.00 93.19 492 LEU A C 1
ATOM 4120 O O . LEU A 1 492 ? -17.300 18.294 -13.212 1.00 93.19 492 LEU A O 1
ATOM 4124 N N . LYS A 1 493 ? -18.764 19.935 -13.683 1.00 89.38 493 LYS A N 1
ATOM 4125 C CA . LYS A 1 493 ? -19.252 19.335 -14.937 1.00 89.38 493 LYS A CA 1
ATOM 4126 C C . LYS A 1 493 ? -18.117 19.122 -15.939 1.00 89.38 493 LYS A C 1
ATOM 4128 O O . LYS A 1 493 ? -18.065 18.061 -16.560 1.00 89.38 493 LYS A O 1
ATOM 4133 N N . LEU A 1 494 ? -17.212 20.097 -16.079 1.00 86.56 494 LEU A N 1
ATOM 4134 C CA . LEU A 1 494 ? -16.043 19.968 -16.956 1.00 86.56 494 LEU A CA 1
ATOM 4135 C C . LEU A 1 494 ? -15.148 18.813 -16.508 1.00 86.56 494 LEU A C 1
ATOM 4137 O O . LEU A 1 494 ? -14.874 17.914 -17.296 1.00 86.56 494 LEU A O 1
ATOM 4141 N N . VAL A 1 495 ? -14.752 18.797 -15.234 1.00 90.88 495 VAL A N 1
ATOM 4142 C CA . VAL A 1 495 ? -13.849 17.763 -14.706 1.00 90.88 495 VAL A CA 1
ATOM 4143 C C . VAL A 1 495 ? -14.482 16.370 -14.794 1.00 90.88 495 VAL A C 1
ATOM 4145 O O . VAL A 1 495 ? -13.841 15.435 -15.261 1.00 90.88 495 VAL A O 1
ATOM 4148 N N . LEU A 1 496 ? -15.756 16.225 -14.421 1.00 91.25 496 LEU A N 1
ATOM 4149 C CA . LEU A 1 496 ? -16.493 14.962 -14.538 1.00 91.25 496 LEU A CA 1
ATOM 4150 C C . LEU A 1 496 ? -16.505 14.449 -15.987 1.00 91.25 496 LEU A C 1
ATOM 4152 O O . LEU A 1 496 ? -16.210 13.279 -16.229 1.00 91.25 496 LEU A O 1
ATOM 4156 N N . SER A 1 497 ? -16.777 15.332 -16.949 1.00 85.44 497 SER A N 1
ATOM 4157 C CA . SER A 1 497 ? -16.827 14.978 -18.375 1.00 85.44 497 SER A CA 1
ATOM 4158 C C . SER A 1 497 ? -15.458 14.582 -18.941 1.00 85.44 497 SER A C 1
ATOM 4160 O O . SER A 1 497 ? -15.371 13.693 -19.791 1.00 85.44 497 SER A O 1
ATOM 4162 N N . GLU A 1 498 ? -14.383 15.218 -18.473 1.00 82.88 498 GLU A N 1
ATOM 4163 C CA . GLU A 1 498 ? -13.003 14.894 -18.858 1.00 82.88 498 GLU A CA 1
ATOM 4164 C C . GLU A 1 498 ? -12.551 13.538 -18.307 1.00 82.88 498 GLU A C 1
ATOM 4166 O O . GLU A 1 498 ? -11.898 12.760 -19.001 1.00 82.88 498 GLU A O 1
ATOM 4171 N N . VAL A 1 499 ? -12.970 13.200 -17.087 1.00 87.50 499 VAL A N 1
ATOM 4172 C CA . VAL A 1 499 ? -12.648 11.911 -16.458 1.00 87.50 499 VAL A CA 1
ATOM 4173 C C . VAL A 1 499 ? -13.450 10.745 -17.064 1.00 87.50 499 VAL A C 1
ATOM 4175 O O . VAL A 1 499 ? -13.037 9.588 -16.943 1.00 87.50 499 VAL A O 1
ATOM 4178 N N . GLY A 1 500 ? -14.560 11.038 -17.750 1.00 88.12 500 GLY A N 1
ATOM 4179 C CA . GLY A 1 500 ? -15.394 10.053 -18.445 1.00 88.12 500 GLY A CA 1
ATOM 4180 C C . GLY A 1 500 ? -16.764 9.805 -17.812 1.00 88.12 500 GLY A C 1
ATOM 4181 O O . GLY A 1 500 ? -17.360 8.758 -18.046 1.00 88.12 500 GLY A O 1
ATOM 4182 N N . TYR A 1 501 ? -17.275 10.739 -17.010 1.00 90.94 501 TYR A N 1
ATOM 4183 C CA . TYR A 1 501 ? -18.647 10.688 -16.509 1.00 90.94 501 TYR A CA 1
ATOM 4184 C C . TYR A 1 501 ? -19.606 11.368 -17.485 1.00 90.94 501 TYR A C 1
ATOM 4186 O O . TYR A 1 501 ? -19.313 12.435 -18.024 1.00 90.94 501 TYR A O 1
ATOM 4194 N N . ILE A 1 502 ? -20.789 10.785 -17.656 1.00 88.38 502 ILE A N 1
ATOM 4195 C CA . ILE A 1 502 ? -21.855 11.312 -18.512 1.00 88.38 502 ILE A CA 1
ATOM 4196 C C . ILE A 1 502 ? -23.114 11.605 -17.700 1.00 88.38 502 ILE A C 1
ATOM 4198 O O . ILE A 1 502 ? -23.389 10.948 -16.698 1.00 88.38 502 ILE A O 1
ATOM 4202 N N . SER A 1 503 ? -23.900 12.578 -18.154 1.00 86.56 503 SER A N 1
ATOM 4203 C CA . SER A 1 503 ? -25.187 12.931 -17.557 1.00 86.56 503 SER A CA 1
ATOM 4204 C C . SER A 1 503 ? -26.217 13.225 -18.645 1.00 86.56 503 SER A C 1
ATOM 4206 O O . SER A 1 503 ? -25.892 13.852 -19.653 1.00 86.56 503 SER A O 1
ATOM 4208 N N . GLN A 1 504 ? -27.457 12.768 -18.444 1.00 78.31 504 GLN A N 1
ATOM 4209 C CA . GLN A 1 504 ? -28.587 13.052 -19.342 1.00 78.31 504 GLN A CA 1
ATOM 4210 C C . GLN A 1 504 ? -29.444 14.228 -18.857 1.00 78.31 504 GLN A C 1
ATOM 4212 O O . GLN A 1 504 ? -30.048 14.922 -19.671 1.00 78.31 504 GLN A O 1
ATOM 4217 N N . ASP A 1 505 ? -29.502 14.449 -17.545 1.00 84.62 505 ASP A N 1
ATOM 4218 C CA . ASP A 1 505 ? -30.311 15.479 -16.885 1.00 84.62 505 ASP A CA 1
ATOM 4219 C C . ASP A 1 505 ? -29.481 16.685 -16.411 1.00 84.62 505 ASP A C 1
ATOM 4221 O O . ASP A 1 505 ? -30.037 17.714 -16.032 1.00 84.62 505 ASP A O 1
ATOM 4225 N N . GLY A 1 506 ? -28.152 16.583 -16.480 1.00 81.50 506 GLY A N 1
ATOM 4226 C CA . GLY A 1 506 ? -27.213 17.606 -16.038 1.00 81.50 506 GLY A CA 1
ATOM 4227 C C . GLY A 1 506 ? -26.963 17.627 -14.529 1.00 81.50 506 GLY A C 1
ATOM 4228 O O . GLY A 1 506 ? -26.210 18.501 -14.091 1.00 81.50 506 GLY A O 1
ATOM 4229 N N . GLU A 1 507 ? -27.549 16.694 -13.772 1.00 89.44 507 GLU A N 1
ATOM 4230 C CA . GLU A 1 507 ? -27.475 16.609 -12.308 1.00 89.44 507 GLU A CA 1
ATOM 4231 C C . GLU A 1 507 ? -26.863 15.286 -11.838 1.00 89.44 507 GLU A C 1
ATOM 4233 O O . GLU A 1 507 ? -25.966 15.297 -10.996 1.00 89.44 507 GLU A O 1
ATOM 4238 N N . LEU A 1 508 ? -27.277 14.149 -12.404 1.00 93.69 508 LEU A N 1
ATOM 4239 C CA . LEU A 1 508 ? -26.696 12.848 -12.087 1.00 93.69 508 LEU A CA 1
ATOM 4240 C C . LEU A 1 508 ? -25.632 12.478 -13.123 1.00 93.69 508 LEU A C 1
ATOM 4242 O O . LEU A 1 508 ? -25.929 12.325 -14.308 1.00 93.69 508 LEU A O 1
ATOM 4246 N N . PHE A 1 509 ? -24.397 12.300 -12.663 1.00 94.56 509 PHE A N 1
ATOM 4247 C CA . PHE A 1 509 ? -23.255 11.882 -13.470 1.00 94.56 509 PHE A CA 1
ATOM 4248 C C . PHE A 1 509 ? -22.884 10.435 -13.152 1.00 94.56 509 PHE A C 1
ATOM 4250 O O . PHE A 1 509 ? -22.704 10.086 -11.986 1.00 94.56 509 PHE A O 1
ATOM 4257 N N . VAL A 1 510 ? -22.743 9.598 -14.179 1.00 93.81 510 VAL A N 1
ATOM 4258 C CA . VAL A 1 510 ? -22.378 8.177 -14.052 1.00 93.81 510 VAL A CA 1
ATOM 4259 C C . VAL A 1 510 ? -21.146 7.894 -14.900 1.00 93.81 510 VAL A C 1
ATOM 4261 O O . VAL A 1 510 ? -21.036 8.400 -16.017 1.00 93.81 510 VAL A O 1
ATOM 4264 N N . TYR A 1 511 ? -20.213 7.117 -14.356 1.00 94.19 511 TYR A N 1
ATOM 4265 C CA . TYR A 1 511 ? -18.994 6.729 -15.055 1.00 94.19 511 TYR A CA 1
ATOM 4266 C C . TYR A 1 511 ? -19.311 5.868 -16.285 1.00 94.19 511 TYR A C 1
ATOM 4268 O O . TYR A 1 511 ? -20.026 4.871 -16.178 1.00 94.19 511 TYR A O 1
ATOM 4276 N N . ASP A 1 512 ? -18.754 6.233 -17.440 1.00 91.12 512 ASP A N 1
ATOM 4277 C CA . ASP A 1 512 ? -18.880 5.485 -18.688 1.00 91.12 512 ASP A CA 1
ATOM 4278 C C . ASP A 1 512 ? -17.493 5.049 -19.180 1.00 91.12 512 ASP A C 1
ATOM 4280 O O . ASP A 1 512 ? -16.644 5.863 -19.553 1.00 91.12 512 ASP A O 1
ATOM 4284 N N . GLU A 1 513 ? -17.254 3.737 -19.180 1.00 90.12 513 GLU A N 1
ATOM 4285 C CA . GLU A 1 513 ? -15.961 3.156 -19.553 1.00 90.12 513 GLU A CA 1
ATOM 4286 C C . GLU A 1 513 ? -15.596 3.414 -21.024 1.00 90.12 513 GLU A C 1
ATOM 4288 O O . GLU A 1 513 ? -14.416 3.578 -21.353 1.00 90.12 513 GLU A O 1
ATOM 4293 N N . VAL A 1 514 ? -16.586 3.492 -21.921 1.00 87.25 514 VAL A N 1
ATOM 4294 C CA . VAL A 1 514 ? -16.357 3.740 -23.350 1.00 87.25 514 VAL A CA 1
ATOM 4295 C C . VAL A 1 514 ? -15.858 5.165 -23.542 1.00 87.25 514 VAL A C 1
ATOM 4297 O O . VAL A 1 514 ? -14.830 5.370 -24.193 1.00 87.25 514 VAL A O 1
ATOM 4300 N N . ILE A 1 515 ? -16.530 6.140 -22.930 1.00 83.06 515 ILE A N 1
ATOM 4301 C CA . ILE A 1 515 ? -16.104 7.542 -22.967 1.00 83.06 515 ILE A CA 1
ATOM 4302 C C . ILE A 1 515 ? -14.749 7.705 -22.279 1.00 83.06 515 ILE A C 1
ATOM 4304 O O . ILE A 1 515 ? -13.840 8.298 -22.858 1.00 83.06 515 ILE A O 1
ATOM 4308 N N . ALA A 1 516 ? -14.549 7.117 -21.098 1.00 85.31 516 ALA A N 1
ATOM 4309 C CA . ALA A 1 516 ? -13.265 7.179 -20.403 1.00 85.31 516 ALA A CA 1
ATOM 4310 C C . ALA A 1 516 ? -12.115 6.586 -21.240 1.00 85.31 516 ALA A C 1
ATOM 4312 O O . ALA A 1 516 ? -10.995 7.102 -21.232 1.00 85.31 516 ALA A O 1
ATOM 4313 N N . THR A 1 517 ? -12.375 5.521 -22.002 1.00 84.94 517 THR A N 1
ATOM 4314 C CA . THR A 1 517 ? -11.387 4.930 -22.916 1.00 84.94 517 THR A CA 1
ATOM 4315 C C . THR A 1 517 ? -11.081 5.854 -24.091 1.00 84.94 517 THR A C 1
ATOM 4317 O O . THR A 1 517 ? -9.912 6.016 -24.447 1.00 84.94 517 THR A O 1
ATOM 4320 N N . GLN A 1 518 ? -12.097 6.508 -24.662 1.00 82.38 518 GLN A N 1
ATOM 4321 C CA . GLN A 1 518 ? -11.903 7.522 -25.703 1.00 82.38 518 GLN A CA 1
ATOM 4322 C C . GLN A 1 518 ? -11.042 8.686 -25.194 1.00 82.38 518 GLN A C 1
ATOM 4324 O O . GLN A 1 518 ? -10.091 9.075 -25.869 1.00 82.38 518 GLN A O 1
ATOM 4329 N N . ARG A 1 519 ? -11.291 9.167 -23.969 1.00 80.12 519 ARG A N 1
ATOM 4330 C CA . ARG A 1 519 ? -10.485 10.215 -23.317 1.00 80.12 519 ARG A CA 1
ATOM 4331 C C . ARG A 1 519 ? -9.034 9.815 -23.115 1.00 80.12 519 ARG A C 1
ATOM 4333 O O . ARG A 1 519 ? -8.132 10.568 -23.471 1.00 80.12 519 ARG A O 1
ATOM 4340 N N . LYS A 1 520 ? -8.795 8.598 -22.624 1.00 82.50 520 LYS A N 1
ATOM 4341 C CA . LYS A 1 520 ? -7.433 8.058 -22.493 1.00 82.50 520 LYS A CA 1
ATOM 4342 C C . LYS A 1 520 ? -6.715 7.986 -23.838 1.00 82.50 520 LYS A C 1
ATOM 4344 O O . LYS A 1 520 ? -5.512 8.222 -23.904 1.00 82.50 520 LYS A O 1
ATOM 4349 N N . GLU A 1 521 ? -7.424 7.659 -24.914 1.00 82.12 521 GLU A N 1
ATOM 4350 C CA . GLU A 1 521 ? -6.835 7.624 -26.253 1.00 82.12 521 GLU A CA 1
ATOM 4351 C C . GLU A 1 521 ? -6.500 9.030 -26.778 1.00 82.12 521 GLU A C 1
ATOM 4353 O O . GLU A 1 521 ? -5.450 9.232 -27.385 1.00 82.12 521 GLU A O 1
ATOM 4358 N N . GLU A 1 522 ? -7.337 10.029 -26.495 1.00 76.88 522 GLU A N 1
ATOM 4359 C CA . GLU A 1 522 ? -7.027 11.437 -26.777 1.00 76.88 522 GLU A CA 1
ATOM 4360 C C . GLU A 1 522 ? -5.791 11.914 -26.002 1.00 76.88 522 GLU A C 1
ATOM 4362 O O . GLU A 1 522 ? -4.908 12.561 -26.570 1.00 76.88 522 GLU A O 1
ATOM 4367 N N . GLU A 1 523 ? -5.675 11.545 -24.727 1.00 78.62 523 GLU A N 1
ATOM 4368 C CA . GLU A 1 523 ? -4.504 11.849 -23.904 1.00 78.62 523 GLU A CA 1
ATOM 4369 C C . GLU A 1 523 ? -3.230 11.179 -24.451 1.00 78.62 523 GLU A C 1
ATOM 4371 O O . GLU A 1 523 ? -2.178 11.820 -24.560 1.00 78.62 523 GLU A O 1
ATOM 4376 N N . ARG A 1 524 ? -3.322 9.916 -24.893 1.00 81.69 524 ARG A N 1
ATOM 4377 C CA . ARG A 1 524 ? -2.214 9.217 -25.567 1.00 81.69 524 ARG A CA 1
ATOM 4378 C C . ARG A 1 524 ? -1.787 9.914 -26.852 1.00 81.69 524 ARG A C 1
ATOM 4380 O O . ARG A 1 524 ? -0.586 10.048 -27.077 1.00 81.69 524 ARG A O 1
ATOM 4387 N N . LYS A 1 525 ? -2.730 10.393 -27.670 1.00 81.56 525 LYS A N 1
ATOM 4388 C CA . LYS A 1 525 ? -2.412 11.162 -28.886 1.00 81.56 525 LYS A CA 1
ATOM 4389 C C . LYS A 1 525 ? -1.636 12.437 -28.557 1.00 81.56 525 LYS A C 1
ATOM 4391 O O . LYS A 1 525 ? -0.605 12.685 -29.174 1.00 81.56 525 LYS A O 1
ATOM 4396 N N . ARG A 1 526 ? -2.042 13.187 -27.527 1.00 77.75 526 ARG A N 1
ATOM 4397 C CA . ARG A 1 526 ? -1.298 14.377 -27.059 1.00 77.75 526 ARG A CA 1
ATOM 4398 C C . ARG A 1 526 ? 0.101 14.026 -26.566 1.00 77.75 526 ARG A C 1
ATOM 4400 O O . ARG A 1 526 ? 1.060 14.755 -26.811 1.00 77.75 526 ARG A O 1
ATOM 4407 N N . LYS A 1 527 ? 0.247 12.892 -25.878 1.00 81.12 527 LYS A N 1
ATOM 4408 C CA . LYS A 1 527 ? 1.564 12.402 -25.460 1.00 81.12 527 LYS A CA 1
ATOM 4409 C C . LYS A 1 527 ? 2.435 12.028 -26.665 1.00 81.12 527 LYS A C 1
ATOM 4411 O O . LYS A 1 527 ? 3.611 12.376 -26.679 1.00 81.12 527 LYS A O 1
ATOM 4416 N N . ALA A 1 528 ? 1.861 11.413 -27.697 1.00 82.25 528 ALA A N 1
ATOM 4417 C CA . ALA A 1 528 ? 2.566 11.108 -28.940 1.00 82.25 528 ALA A CA 1
ATOM 4418 C C . ALA A 1 528 ? 3.005 12.379 -29.692 1.00 82.25 528 ALA A C 1
ATOM 4420 O O . ALA A 1 528 ? 4.111 12.420 -30.223 1.00 82.25 528 ALA A O 1
ATOM 4421 N N . GLU A 1 529 ? 2.207 13.452 -29.677 1.00 79.75 529 GLU A N 1
ATOM 4422 C CA . GLU A 1 529 ? 2.613 14.757 -30.228 1.00 79.75 529 GLU A CA 1
ATOM 4423 C C . GLU A 1 529 ? 3.843 15.330 -29.510 1.00 79.75 529 GLU A C 1
ATOM 4425 O O . GLU A 1 529 ? 4.728 15.901 -30.150 1.00 79.75 529 GLU A O 1
ATOM 4430 N N . LYS A 1 530 ? 3.958 15.123 -28.191 1.00 82.12 530 LYS A N 1
ATOM 4431 C CA . LYS A 1 530 ? 5.159 15.498 -27.424 1.00 82.12 530 LYS A CA 1
ATOM 4432 C C . LYS A 1 530 ? 6.373 14.691 -27.858 1.00 82.12 530 LYS A C 1
ATOM 4434 O O . LYS A 1 530 ? 7.475 15.230 -27.870 1.00 82.12 530 LYS A O 1
ATOM 4439 N N . GLU A 1 531 ? 6.180 13.438 -28.243 1.00 85.06 531 GLU A N 1
ATOM 4440 C CA . GLU A 1 531 ? 7.228 12.530 -28.718 1.00 85.06 531 GLU A CA 1
ATOM 4441 C C . GLU A 1 531 ? 7.557 12.694 -30.210 1.00 85.06 531 GLU A C 1
ATOM 4443 O O . GLU A 1 531 ? 8.547 12.131 -30.676 1.00 85.06 531 GLU A O 1
ATOM 4448 N N . ASN A 1 532 ? 6.790 13.506 -30.949 1.00 84.75 532 ASN A N 1
ATOM 4449 C CA . ASN A 1 532 ? 6.991 13.721 -32.377 1.00 84.75 532 ASN A CA 1
ATOM 4450 C C . ASN A 1 532 ? 8.377 14.323 -32.661 1.00 84.75 532 ASN A C 1
ATOM 4452 O O . ASN A 1 532 ? 8.734 15.391 -32.151 1.00 84.75 532 ASN A O 1
ATOM 4456 N N . SER A 1 533 ? 9.148 13.641 -33.508 1.00 86.81 533 SER A N 1
ATOM 4457 C CA . SER A 1 533 ? 10.460 14.097 -33.959 1.00 86.81 533 SER A CA 1
ATOM 4458 C C . SER A 1 533 ? 10.397 15.005 -35.190 1.00 86.81 533 SER A C 1
ATOM 4460 O O . SER A 1 533 ? 11.444 15.408 -35.677 1.00 86.81 533 SER A O 1
ATOM 4462 N N . HIS A 1 534 ? 9.209 15.328 -35.714 1.00 90.25 534 HIS A N 1
ATOM 4463 C CA . HIS A 1 534 ? 8.976 16.206 -36.874 1.00 90.25 534 HIS A CA 1
ATOM 4464 C C . HIS A 1 534 ? 9.855 15.844 -38.081 1.00 90.25 534 HIS A C 1
ATOM 4466 O O . HIS A 1 534 ? 10.444 16.705 -38.736 1.00 90.25 534 HIS A O 1
ATOM 4472 N N . GLY A 1 535 ? 10.029 14.542 -38.323 1.00 86.06 535 GLY A N 1
ATOM 4473 C CA . GLY A 1 535 ? 10.823 14.020 -39.437 1.00 86.06 535 GLY A CA 1
ATOM 4474 C C . GLY A 1 535 ? 12.348 14.105 -39.274 1.00 86.06 535 GLY A C 1
ATOM 4475 O O . GLY A 1 535 ? 13.058 13.839 -40.241 1.00 86.06 535 GLY A O 1
ATOM 4476 N N . THR A 1 536 ? 12.876 14.439 -38.087 1.00 87.56 536 THR A N 1
ATOM 4477 C CA . THR A 1 536 ? 14.326 14.448 -37.801 1.00 87.56 536 THR A CA 1
ATOM 4478 C C . THR A 1 536 ? 14.759 13.328 -36.841 1.00 87.56 536 THR A C 1
ATOM 4480 O O . THR A 1 536 ? 13.940 12.690 -36.180 1.00 87.56 536 THR A O 1
ATOM 4483 N N . GLN A 1 537 ? 16.072 13.075 -36.787 1.00 87.06 537 GLN A N 1
ATOM 4484 C CA . GLN A 1 537 ? 16.736 12.164 -35.840 1.00 87.06 537 GLN A CA 1
ATOM 4485 C C . GLN A 1 537 ? 16.992 12.815 -34.469 1.00 87.06 537 GLN A C 1
ATOM 4487 O O . GLN A 1 537 ? 17.409 12.145 -33.528 1.00 87.06 537 GLN A O 1
ATOM 4492 N N . VAL A 1 538 ? 16.777 14.129 -34.350 1.00 88.25 538 VAL A N 1
ATOM 4493 C CA . VAL A 1 538 ? 16.934 14.869 -33.092 1.00 88.25 538 VAL A CA 1
ATOM 4494 C C . VAL A 1 538 ? 15.722 14.621 -32.189 1.00 88.25 538 VAL A C 1
ATOM 4496 O O . VAL A 1 538 ? 14.584 14.831 -32.608 1.00 88.25 538 VAL A O 1
ATOM 4499 N N . ASP A 1 539 ? 15.958 14.244 -30.928 1.00 89.75 539 ASP A N 1
ATOM 4500 C CA . ASP A 1 539 ? 14.896 14.109 -29.920 1.00 89.75 539 ASP A CA 1
ATOM 4501 C C . ASP A 1 539 ? 14.267 15.476 -29.616 1.00 89.75 539 ASP A C 1
ATOM 4503 O O . ASP A 1 539 ? 14.869 16.305 -28.932 1.00 89.75 539 ASP A O 1
ATOM 4507 N N . CYS A 1 540 ? 13.057 15.711 -30.128 1.00 90.62 540 CYS A N 1
ATOM 4508 C CA . CYS A 1 540 ? 12.342 16.983 -30.010 1.00 90.62 540 CYS A CA 1
ATOM 4509 C C . CYS A 1 540 ? 11.442 17.081 -28.768 1.00 90.62 540 CYS A C 1
ATOM 4511 O O . CYS A 1 540 ? 10.792 18.113 -28.581 1.00 90.62 540 CYS A O 1
ATOM 4513 N N . ARG A 1 541 ? 11.416 16.069 -27.882 1.00 90.88 541 ARG A N 1
ATOM 4514 C CA . ARG A 1 541 ? 10.502 16.028 -26.721 1.00 90.88 541 ARG A CA 1
ATOM 4515 C C . ARG A 1 541 ? 10.571 17.272 -25.852 1.00 90.88 541 ARG A C 1
ATOM 4517 O O . ARG A 1 541 ? 9.552 17.820 -25.430 1.00 90.88 541 ARG A O 1
ATOM 4524 N N . LYS A 1 542 ? 11.790 17.747 -25.601 1.00 91.06 542 LYS A N 1
ATOM 4525 C CA . LYS A 1 542 ? 12.027 18.938 -24.784 1.00 91.06 542 LYS A CA 1
ATOM 4526 C C . LYS A 1 542 ? 11.492 20.203 -25.455 1.00 91.06 542 LYS A C 1
ATOM 4528 O O . LYS A 1 542 ? 10.890 21.028 -24.772 1.00 91.06 542 LYS A O 1
ATOM 4533 N N . MET A 1 543 ? 11.708 20.357 -26.760 1.00 93.94 543 MET A N 1
ATOM 4534 C CA . MET A 1 543 ? 11.215 21.502 -27.525 1.00 93.94 543 MET A CA 1
ATOM 4535 C C . MET A 1 543 ? 9.690 21.512 -27.613 1.00 93.94 543 MET A C 1
ATOM 4537 O O . MET A 1 543 ? 9.089 22.548 -27.339 1.00 93.94 543 MET A O 1
ATOM 4541 N N . ASN A 1 544 ? 9.076 20.366 -27.916 1.00 92.31 544 ASN A N 1
ATOM 4542 C CA . ASN A 1 544 ? 7.621 20.225 -27.997 1.00 92.31 544 ASN A CA 1
ATOM 4543 C C . ASN A 1 544 ? 6.956 20.627 -26.675 1.00 92.31 544 ASN A C 1
ATOM 4545 O O . ASN A 1 544 ? 6.043 21.448 -26.671 1.00 92.31 544 ASN A O 1
ATOM 4549 N N . LYS A 1 545 ? 7.485 20.126 -25.550 1.00 90.44 545 LYS A N 1
ATOM 4550 C CA . LYS A 1 545 ? 7.006 20.477 -24.206 1.00 90.44 545 LYS A CA 1
ATOM 4551 C C . LYS A 1 545 ? 7.103 21.979 -23.921 1.00 90.44 545 LYS A C 1
ATOM 4553 O O . LYS A 1 545 ? 6.146 22.580 -23.458 1.00 90.44 545 LYS A O 1
ATOM 4558 N N . VAL A 1 546 ? 8.244 22.595 -24.222 1.00 91.56 546 VAL A N 1
ATOM 4559 C CA . VAL A 1 546 ? 8.469 24.027 -23.961 1.00 91.56 546 VAL A CA 1
ATOM 4560 C C . VAL A 1 546 ? 7.564 24.924 -24.818 1.00 91.56 546 VAL A C 1
ATOM 4562 O O . VAL A 1 546 ? 7.127 25.976 -24.361 1.00 91.56 546 VAL A O 1
ATOM 4565 N N . ILE A 1 547 ? 7.268 24.522 -26.056 1.00 91.94 547 ILE A N 1
ATOM 4566 C CA . ILE A 1 547 ? 6.343 25.251 -26.937 1.00 91.94 547 ILE A CA 1
ATOM 4567 C C . ILE A 1 547 ? 4.898 25.124 -26.444 1.00 91.94 547 ILE A C 1
ATOM 4569 O O . ILE A 1 547 ? 4.168 26.112 -26.438 1.00 91.94 547 ILE A O 1
ATOM 4573 N N . GLU A 1 548 ? 4.485 23.934 -26.008 1.00 90.25 548 GLU A N 1
ATOM 4574 C CA . GLU A 1 548 ? 3.172 23.721 -25.394 1.00 90.25 548 GLU A CA 1
ATOM 4575 C C . GLU A 1 548 ? 3.007 24.567 -24.124 1.00 90.25 548 GLU A C 1
ATOM 4577 O O . GLU A 1 548 ? 2.022 25.291 -24.010 1.00 90.25 548 GLU A O 1
ATOM 4582 N N . GLU A 1 549 ? 3.990 24.546 -23.217 1.00 90.06 549 GLU A N 1
ATOM 4583 C CA . GLU A 1 549 ? 4.004 25.375 -22.002 1.00 90.06 549 GLU A CA 1
ATOM 4584 C C . GLU A 1 549 ? 3.852 26.869 -22.337 1.00 90.06 549 GLU A C 1
ATOM 4586 O O . GLU A 1 549 ? 3.043 27.563 -21.718 1.00 90.06 549 GLU A O 1
ATOM 4591 N N . LEU A 1 550 ? 4.555 27.359 -23.368 1.00 91.00 550 LEU A N 1
ATOM 4592 C CA . LEU A 1 550 ? 4.388 28.732 -23.842 1.00 91.00 550 LEU A CA 1
ATOM 4593 C C . LEU A 1 550 ? 2.962 28.995 -24.358 1.00 91.00 550 LEU A C 1
ATOM 4595 O O . LEU A 1 550 ? 2.379 30.016 -23.999 1.00 91.00 550 LEU A O 1
ATOM 4599 N N . ASN A 1 551 ? 2.390 28.110 -25.181 1.00 89.56 551 ASN A N 1
ATOM 4600 C CA . ASN A 1 551 ? 1.037 28.282 -25.729 1.00 89.56 551 ASN A CA 1
ATOM 4601 C C . ASN A 1 551 ? -0.035 28.296 -24.625 1.00 89.56 551 ASN A C 1
ATOM 4603 O O . ASN A 1 551 ? -0.939 29.134 -24.652 1.00 89.56 551 ASN A O 1
ATOM 4607 N N . VAL A 1 552 ? 0.108 27.432 -23.614 1.00 89.44 552 VAL A N 1
ATOM 4608 C CA . VAL A 1 552 ? -0.725 27.438 -22.401 1.00 89.44 552 VAL A CA 1
ATOM 4609 C C . VAL A 1 552 ? -0.631 28.797 -21.698 1.00 89.44 552 VAL A C 1
ATOM 4611 O O . VAL A 1 552 ? -1.654 29.419 -21.399 1.00 89.44 552 VAL A O 1
ATOM 4614 N N . THR A 1 553 ? 0.588 29.302 -21.478 1.00 88.31 553 THR A N 1
ATOM 4615 C CA . THR A 1 553 ? 0.821 30.599 -20.825 1.00 88.31 553 THR A CA 1
ATOM 4616 C C . THR A 1 553 ? 0.286 31.774 -21.653 1.00 88.31 553 THR A C 1
ATOM 4618 O O . THR A 1 553 ? -0.281 32.705 -21.081 1.00 88.31 553 THR A O 1
ATOM 4621 N N . ILE A 1 554 ? 0.399 31.737 -22.984 1.00 87.69 554 ILE A N 1
ATOM 4622 C CA . ILE A 1 554 ? -0.142 32.760 -23.894 1.00 87.69 554 ILE A CA 1
ATOM 4623 C C . ILE A 1 554 ? -1.666 32.855 -23.766 1.00 87.69 554 ILE A C 1
ATOM 4625 O O . ILE A 1 554 ? -2.199 33.947 -23.548 1.00 87.69 554 ILE A O 1
ATOM 4629 N N . LEU A 1 555 ? -2.365 31.723 -23.861 1.00 84.25 555 LEU A N 1
ATOM 4630 C CA . LEU A 1 555 ? -3.824 31.685 -23.795 1.00 84.25 555 LEU A CA 1
ATOM 4631 C C . LEU A 1 555 ? -4.344 32.083 -22.406 1.00 84.25 555 LEU A C 1
ATOM 4633 O O . LEU A 1 555 ? -5.315 32.836 -22.281 1.00 84.25 555 LEU A O 1
ATOM 4637 N N . TYR A 1 556 ? -3.646 31.663 -21.351 1.00 86.75 556 TYR A N 1
ATOM 4638 C CA . TYR A 1 556 ? -3.939 32.101 -19.990 1.00 86.75 556 TYR A CA 1
ATOM 4639 C C . TYR A 1 556 ? -3.736 33.615 -19.810 1.00 86.75 556 TYR A C 1
ATOM 4641 O O . TYR A 1 556 ? -4.612 34.307 -19.288 1.00 86.75 556 TYR A O 1
ATOM 4649 N N . TYR A 1 557 ? -2.622 34.161 -20.306 1.00 85.44 557 TYR A N 1
ATOM 4650 C CA . TYR A 1 557 ? -2.339 35.596 -20.263 1.00 85.44 557 TYR A CA 1
ATOM 4651 C C . TYR A 1 557 ? -3.403 36.421 -20.999 1.00 85.44 557 TYR A C 1
ATOM 4653 O O . TYR A 1 557 ? -3.864 37.439 -20.478 1.00 85.44 557 TYR A O 1
ATOM 4661 N N . ALA A 1 558 ? -3.827 35.970 -22.184 1.00 81.44 558 ALA A N 1
ATOM 4662 C CA . ALA A 1 558 ? -4.906 36.592 -22.950 1.00 81.44 558 ALA A CA 1
ATOM 4663 C C . ALA A 1 558 ? -6.217 36.644 -22.152 1.00 81.44 558 ALA A C 1
ATOM 4665 O O . ALA A 1 558 ? -6.891 37.676 -22.110 1.00 81.44 558 ALA A O 1
ATOM 4666 N N . SER A 1 559 ? -6.536 35.549 -21.459 1.00 80.88 559 SER A N 1
ATOM 4667 C CA . SER A 1 559 ? -7.735 35.420 -20.626 1.00 80.88 559 SER A CA 1
ATOM 4668 C C . SER A 1 559 ? -7.724 36.403 -19.451 1.00 80.88 559 SER A C 1
ATOM 4670 O O . SER A 1 559 ? -8.712 37.103 -19.228 1.00 80.88 559 SER A O 1
ATOM 4672 N N . LEU A 1 560 ? -6.583 36.558 -18.768 1.00 78.06 560 LEU A N 1
ATOM 4673 C CA . LEU A 1 560 ? -6.414 37.552 -17.696 1.00 78.06 560 LEU A CA 1
ATOM 4674 C C . LEU A 1 560 ? -6.464 39.005 -18.200 1.00 78.06 560 LEU A C 1
ATOM 4676 O O . LEU A 1 560 ? -6.882 39.909 -17.479 1.00 78.06 560 LEU A O 1
ATOM 4680 N N . GLN A 1 561 ? -6.029 39.273 -19.434 1.00 75.56 561 GLN A N 1
ATOM 4681 C CA . GLN A 1 561 ? -6.176 40.608 -20.023 1.00 75.56 561 GLN A CA 1
ATOM 4682 C C . GLN A 1 561 ? -7.637 40.949 -20.327 1.00 75.56 561 GLN A C 1
ATOM 4684 O O . GLN A 1 561 ? -8.019 42.114 -20.203 1.00 75.56 561 GLN A O 1
ATOM 4689 N N . ASN A 1 562 ? -8.437 39.956 -20.722 1.00 67.94 562 ASN A N 1
ATOM 4690 C CA . ASN A 1 562 ? -9.858 40.131 -21.005 1.00 67.94 562 ASN A CA 1
ATOM 4691 C C . ASN A 1 562 ? -10.649 40.461 -19.723 1.00 67.94 562 ASN A C 1
ATOM 4693 O O . ASN A 1 562 ? -11.491 41.355 -19.742 1.00 67.94 562 ASN A O 1
ATOM 4697 N N . GLU A 1 563 ? -10.276 39.857 -18.585 1.00 57.09 563 GLU A N 1
ATOM 4698 C CA . GLU A 1 563 ? -10.797 40.187 -17.243 1.00 57.09 563 GLU A CA 1
ATOM 4699 C C . GLU A 1 563 ? -10.685 41.688 -16.917 1.00 57.09 563 GLU A C 1
ATOM 4701 O O . GLU A 1 563 ? -11.615 42.280 -16.376 1.00 57.09 563 GLU A O 1
ATOM 4706 N N . LYS A 1 564 ? -9.586 42.340 -17.325 1.00 56.72 564 LYS A N 1
ATOM 4707 C CA . LYS A 1 564 ? -9.358 43.779 -17.097 1.00 56.72 564 LYS A CA 1
ATOM 4708 C C . LYS A 1 564 ? -9.964 44.706 -18.154 1.00 56.72 564 LYS A C 1
ATOM 4710 O O . LYS A 1 564 ? -9.976 45.915 -17.944 1.00 56.72 564 LYS A O 1
ATOM 4715 N N . LYS A 1 565 ? -10.406 44.180 -19.300 1.00 55.00 565 LYS A N 1
ATOM 4716 C CA . LYS A 1 565 ? -10.857 44.963 -20.469 1.00 55.00 565 LYS A CA 1
ATOM 4717 C C . LYS A 1 565 ? -12.355 44.867 -20.758 1.00 55.00 565 LYS A C 1
ATOM 4719 O O . LYS A 1 565 ? -12.807 45.445 -21.743 1.00 55.00 565 LYS A O 1
ATOM 4724 N N . ALA A 1 566 ? -13.139 44.236 -19.885 1.00 46.56 566 ALA A N 1
ATOM 4725 C CA . ALA A 1 566 ? -14.599 44.246 -19.983 1.00 46.56 566 ALA A CA 1
ATOM 4726 C C . ALA A 1 566 ? -15.228 45.664 -19.910 1.00 46.56 566 ALA A C 1
ATOM 4728 O O . ALA A 1 566 ? -16.413 45.803 -20.198 1.00 46.56 566 ALA A O 1
ATOM 4729 N N . GLU A 1 567 ? -14.454 46.718 -19.606 1.00 42.66 567 GLU A N 1
ATOM 4730 C CA . GLU A 1 567 ? -14.897 48.122 -19.703 1.00 42.66 567 GLU A CA 1
ATOM 4731 C C . GLU A 1 567 ? -14.489 48.856 -20.999 1.00 42.66 567 GLU A C 1
ATOM 4733 O O . GLU A 1 567 ? -15.114 49.859 -21.327 1.00 42.66 567 GLU A O 1
ATOM 4738 N N . GLU A 1 568 ? -13.532 48.373 -21.804 1.00 39.34 568 GLU A N 1
ATOM 4739 C CA . GLU A 1 568 ? -13.130 49.062 -23.045 1.00 39.34 568 GLU A CA 1
ATOM 4740 C C . GLU A 1 568 ? -12.774 48.071 -24.164 1.00 39.34 568 GLU A C 1
ATOM 4742 O O . GLU A 1 568 ? -11.705 47.455 -24.207 1.00 39.34 568 GLU A O 1
ATOM 4747 N N . CYS A 1 569 ? -13.705 47.931 -25.109 1.00 35.06 569 CYS A N 1
ATOM 4748 C CA . CYS A 1 569 ? -13.568 47.084 -26.286 1.00 35.06 569 CYS A CA 1
ATOM 4749 C C . CYS A 1 569 ? -12.477 47.625 -27.232 1.00 35.06 569 CYS A C 1
ATOM 4751 O O . CYS A 1 569 ? -12.587 48.728 -27.765 1.00 35.06 569 CYS A O 1
ATOM 4753 N N . GLY A 1 570 ? -11.442 46.817 -27.473 1.00 42.12 570 GLY A N 1
ATOM 4754 C CA . GLY A 1 570 ? -10.385 47.075 -28.451 1.00 42.12 570 GLY A CA 1
ATOM 4755 C C . GLY A 1 570 ? -9.536 45.822 -28.666 1.00 42.12 570 GLY A C 1
ATOM 4756 O O . GLY A 1 570 ? -8.597 45.565 -27.905 1.00 42.12 570 GLY A O 1
ATOM 4757 N N . LYS A 1 571 ? -9.923 45.028 -29.674 1.00 45.38 571 LYS A N 1
ATOM 4758 C CA . LYS A 1 571 ? -9.218 43.836 -30.172 1.00 45.38 571 LYS A CA 1
ATOM 4759 C C . LYS A 1 571 ? -7.821 44.194 -30.711 1.00 45.38 571 LYS A C 1
ATOM 4761 O O . LYS A 1 571 ? -7.617 45.295 -31.207 1.00 45.38 571 LYS A O 1
ATOM 4766 N N . GLU A 1 572 ? -6.922 43.207 -30.633 1.00 47.66 572 GLU A N 1
ATOM 4767 C CA . GLU A 1 572 ? -5.655 43.063 -31.378 1.00 47.66 572 GLU A CA 1
ATOM 4768 C C . GLU A 1 572 ? -4.518 44.068 -31.106 1.00 47.66 572 GLU A C 1
ATOM 4770 O O . GLU A 1 572 ? -4.669 45.268 -31.301 1.00 47.66 572 GLU A O 1
ATOM 4775 N N . THR A 1 573 ? -3.342 43.552 -30.685 1.00 47.19 573 THR A N 1
ATOM 4776 C CA . THR A 1 573 ? -1.971 43.945 -31.146 1.00 47.19 573 THR A CA 1
ATOM 4777 C C . THR A 1 573 ? -0.801 43.534 -30.225 1.00 47.19 573 THR A C 1
ATOM 4779 O O . THR A 1 573 ? 0.341 43.857 -30.556 1.00 47.19 573 THR A O 1
ATOM 4782 N N . ARG A 1 574 ? -0.985 42.846 -29.081 1.00 57.69 574 ARG A N 1
ATOM 4783 C CA . ARG A 1 574 ? 0.152 42.574 -28.158 1.00 57.69 574 ARG A CA 1
ATOM 4784 C C . ARG A 1 574 ? 0.728 41.155 -28.154 1.00 57.69 574 ARG A C 1
ATOM 4786 O O . ARG A 1 574 ? 1.945 41.054 -28.069 1.00 57.69 574 ARG A O 1
ATOM 4793 N N . ILE A 1 575 ? -0.068 40.093 -28.275 1.00 65.00 575 ILE A N 1
ATOM 4794 C CA . ILE A 1 575 ? 0.453 38.716 -28.135 1.00 65.00 575 ILE A CA 1
ATOM 4795 C C . ILE A 1 575 ? 1.348 38.339 -29.318 1.00 65.00 575 ILE A C 1
ATOM 4797 O O . ILE A 1 575 ? 2.499 37.973 -29.096 1.00 65.00 575 ILE A O 1
ATOM 4801 N N . GLY A 1 576 ? 0.891 38.572 -30.555 1.00 63.09 576 GLY A N 1
ATOM 4802 C CA . GLY A 1 576 ? 1.708 38.381 -31.761 1.00 63.09 576 GLY A CA 1
ATOM 4803 C C . GLY A 1 576 ? 3.065 39.098 -31.693 1.00 63.09 576 GLY A C 1
ATOM 4804 O O . GLY A 1 576 ? 4.083 38.500 -32.021 1.00 63.09 576 GLY A O 1
ATOM 4805 N N . LYS A 1 577 ? 3.117 40.324 -31.143 1.00 66.88 577 LYS A N 1
ATOM 4806 C CA . LYS A 1 577 ? 4.371 41.080 -30.929 1.00 66.88 577 LYS A CA 1
ATOM 4807 C C . LYS A 1 577 ? 5.293 40.463 -29.872 1.00 66.88 577 LYS A C 1
ATOM 4809 O O . LYS A 1 577 ? 6.507 40.626 -29.961 1.00 66.88 577 LYS A O 1
ATOM 4814 N N . CYS A 1 578 ? 4.746 39.783 -28.862 1.00 70.44 578 CYS A N 1
ATOM 4815 C CA . CYS A 1 578 ? 5.541 39.099 -27.838 1.00 70.44 578 CYS A CA 1
ATOM 4816 C C . CYS A 1 578 ? 6.269 37.874 -28.412 1.00 70.44 578 CYS A C 1
ATOM 4818 O O . CYS A 1 578 ? 7.430 37.648 -28.084 1.00 70.44 578 CYS A O 1
ATOM 4820 N N . VAL A 1 579 ? 5.624 37.122 -29.309 1.00 80.38 579 VAL A N 1
ATOM 4821 C CA . VAL A 1 579 ? 6.221 35.950 -29.980 1.00 80.38 579 VAL A CA 1
ATOM 4822 C C . VAL A 1 579 ? 7.003 36.307 -31.251 1.00 80.38 579 VAL A C 1
ATOM 4824 O O . VAL A 1 579 ? 7.854 35.526 -31.679 1.00 80.38 579 VAL A O 1
ATOM 4827 N N . GLU A 1 580 ? 6.783 37.492 -31.831 1.00 82.81 580 GLU A N 1
ATOM 4828 C CA . GLU A 1 580 ? 7.403 37.958 -33.083 1.00 82.81 580 GLU A CA 1
ATOM 4829 C C . GLU A 1 580 ? 8.932 37.851 -33.070 1.00 82.81 580 GLU A C 1
ATOM 4831 O O . GLU A 1 580 ? 9.529 37.426 -34.059 1.00 82.81 580 GLU A O 1
ATOM 4836 N N . GLN A 1 581 ? 9.578 38.161 -31.942 1.00 82.50 581 GLN A N 1
ATOM 4837 C CA . GLN A 1 581 ? 11.035 38.058 -31.814 1.00 82.50 581 GLN A CA 1
ATOM 4838 C C . GLN A 1 581 ? 11.532 36.612 -31.963 1.00 82.50 581 GLN A C 1
ATOM 4840 O O . GLN A 1 581 ? 12.519 36.363 -32.661 1.00 82.50 581 GLN A O 1
ATOM 4845 N N . VAL A 1 582 ? 10.832 35.653 -31.348 1.00 87.56 582 VAL A N 1
ATOM 4846 C CA . VAL A 1 582 ? 11.149 34.219 -31.431 1.00 87.56 582 VAL A CA 1
ATOM 4847 C C . VAL A 1 582 ? 10.873 33.704 -32.844 1.00 87.56 582 VAL A C 1
ATOM 4849 O O . VAL A 1 582 ? 11.722 33.032 -33.431 1.00 87.56 582 VAL A O 1
ATOM 4852 N N . ILE A 1 583 ? 9.735 34.080 -33.435 1.00 87.00 583 ILE A N 1
ATOM 4853 C CA . ILE A 1 583 ? 9.357 33.676 -34.796 1.00 87.00 583 ILE A CA 1
ATOM 4854 C C . ILE A 1 583 ? 10.353 34.224 -35.821 1.00 87.00 583 ILE A C 1
ATOM 4856 O O . ILE A 1 583 ? 10.845 33.469 -36.652 1.00 87.00 583 ILE A O 1
ATOM 4860 N N . CYS A 1 584 ? 10.721 35.506 -35.753 1.00 88.00 584 CYS A N 1
ATOM 4861 C CA . CYS A 1 584 ? 11.678 36.107 -36.686 1.00 88.00 584 CYS A CA 1
ATOM 4862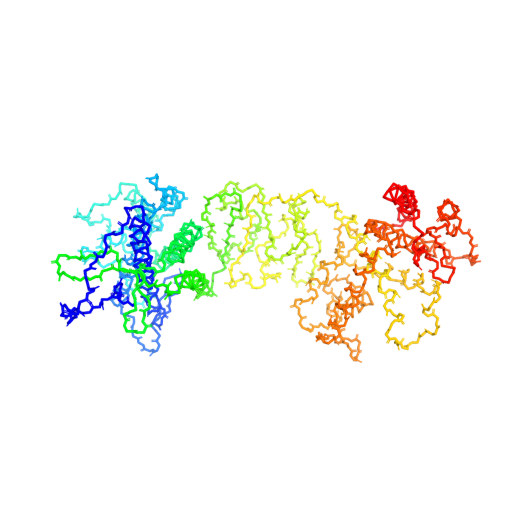 C C . CYS A 1 584 ? 13.044 35.415 -36.631 1.00 88.00 584 CYS A C 1
ATOM 4864 O O . CYS A 1 584 ? 13.664 35.181 -37.671 1.00 88.00 584 CYS A O 1
ATOM 4866 N N . LYS A 1 585 ? 13.495 35.062 -35.423 1.00 91.31 585 LYS A N 1
ATOM 4867 C CA . LYS A 1 585 ? 14.775 34.388 -35.191 1.00 91.31 585 LYS A CA 1
ATOM 4868 C C . LYS A 1 585 ? 14.774 32.932 -35.671 1.00 91.31 585 LYS A C 1
ATOM 4870 O O . LYS A 1 585 ? 15.805 32.458 -36.141 1.00 91.31 585 LYS A O 1
ATOM 4875 N N . TYR A 1 586 ? 13.633 32.241 -35.591 1.00 94.00 586 TYR A N 1
ATOM 4876 C CA . TYR A 1 586 ? 13.517 30.800 -35.853 1.00 94.00 586 TYR A CA 1
ATOM 4877 C C . TYR A 1 586 ? 12.489 30.429 -36.936 1.00 94.00 586 TYR A C 1
ATOM 4879 O O . TYR A 1 586 ? 12.006 29.300 -36.957 1.00 94.00 586 TYR A O 1
ATOM 4887 N N . ARG A 1 587 ? 12.188 31.336 -37.874 1.00 91.44 587 ARG A N 1
ATOM 4888 C CA . ARG A 1 587 ? 11.143 31.191 -38.918 1.00 91.44 587 ARG A CA 1
ATOM 4889 C C . ARG A 1 587 ? 11.231 29.931 -39.789 1.00 91.44 587 ARG A C 1
ATOM 4891 O O . ARG A 1 587 ? 10.258 29.541 -40.430 1.00 91.44 587 ARG A O 1
ATOM 4898 N N . GLU A 1 588 ? 12.421 29.339 -39.866 1.00 90.56 588 GLU A N 1
ATOM 4899 C CA . GLU A 1 588 ? 12.691 28.109 -40.618 1.00 90.56 588 GLU A CA 1
ATOM 4900 C C . GLU A 1 588 ? 12.252 26.844 -39.866 1.00 90.56 588 GLU A C 1
ATOM 4902 O O . GLU A 1 588 ? 12.083 25.800 -40.486 1.00 90.56 588 GLU A O 1
ATOM 4907 N N . PHE A 1 589 ? 12.063 26.939 -38.547 1.00 93.38 589 PHE A N 1
ATOM 4908 C CA . PHE A 1 589 ? 11.739 25.826 -37.648 1.00 93.38 589 PHE A CA 1
ATOM 4909 C C . PHE A 1 589 ? 10.387 26.008 -36.958 1.00 93.38 589 PHE A C 1
ATOM 4911 O O . PHE A 1 589 ? 9.727 25.025 -36.637 1.00 93.38 589 PHE A O 1
ATOM 4918 N N . LEU A 1 590 ? 9.971 27.257 -36.745 1.00 93.44 590 LEU A N 1
ATOM 4919 C CA . LEU A 1 590 ? 8.737 27.628 -36.063 1.00 93.44 590 LEU A CA 1
ATOM 4920 C C . LEU A 1 590 ? 7.879 28.528 -36.949 1.00 93.44 590 LEU A C 1
ATOM 4922 O O . LEU A 1 590 ? 8.388 29.277 -37.787 1.00 93.44 590 LEU A O 1
ATOM 4926 N N . TRP A 1 591 ? 6.571 28.480 -36.741 1.00 91.19 591 TRP A N 1
ATOM 4927 C CA . TRP A 1 591 ? 5.618 29.390 -37.362 1.00 91.19 591 TRP A CA 1
ATOM 4928 C C . TRP A 1 591 ? 4.473 29.708 -36.402 1.00 91.19 591 TRP A C 1
ATOM 4930 O O . TRP A 1 591 ? 4.248 28.988 -35.430 1.00 91.19 591 TRP A O 1
ATOM 4940 N N . TRP A 1 592 ? 3.794 30.821 -36.658 1.00 89.62 592 TRP A N 1
ATOM 4941 C CA . TRP A 1 592 ? 2.641 31.262 -35.884 1.00 89.62 592 TRP A CA 1
ATOM 4942 C C . TRP A 1 592 ? 1.362 30.931 -36.630 1.00 89.62 592 TRP A C 1
ATOM 4944 O O . TRP A 1 592 ? 1.195 31.346 -37.778 1.00 89.62 592 TRP A O 1
ATOM 4954 N N . ASP A 1 593 ? 0.485 30.181 -35.979 1.00 85.50 593 ASP A N 1
ATOM 4955 C CA . ASP A 1 593 ? -0.864 29.929 -36.457 1.00 85.50 593 ASP A CA 1
ATOM 4956 C C . ASP A 1 593 ? -1.743 31.129 -36.103 1.00 85.50 593 ASP A C 1
ATOM 4958 O O . ASP A 1 593 ? -2.116 31.308 -34.948 1.00 85.50 593 ASP A O 1
ATOM 4962 N N . GLU A 1 594 ? -2.044 31.975 -37.092 1.00 76.31 594 GLU A N 1
ATOM 4963 C CA . GLU A 1 594 ? -2.872 33.176 -36.906 1.00 76.31 594 GLU A CA 1
ATOM 4964 C C . GLU A 1 594 ? -4.331 32.854 -36.568 1.00 76.31 594 GLU A C 1
ATOM 4966 O O . GLU A 1 594 ? -5.005 33.685 -35.971 1.00 76.31 594 GLU A O 1
ATOM 4971 N N . VAL A 1 595 ? -4.817 31.659 -36.922 1.00 72.44 595 VAL A N 1
ATOM 4972 C CA . VAL A 1 595 ? -6.198 31.246 -36.638 1.00 72.44 595 VAL A CA 1
ATOM 4973 C C . VAL A 1 595 ? -6.315 30.773 -35.195 1.00 72.44 595 VAL A C 1
ATOM 4975 O O . VAL A 1 595 ? -7.265 31.116 -34.497 1.00 72.44 595 VAL A O 1
ATOM 4978 N N . ARG A 1 596 ? -5.338 29.984 -34.734 1.00 73.75 596 ARG A N 1
ATOM 4979 C CA . ARG A 1 596 ? -5.340 29.423 -33.374 1.00 73.75 596 ARG A CA 1
ATOM 4980 C C . ARG A 1 596 ? -4.611 30.281 -32.343 1.00 73.75 596 ARG A C 1
ATOM 4982 O O . ARG A 1 596 ? -4.711 29.970 -31.160 1.00 73.75 596 ARG A O 1
ATOM 4989 N N . GLU A 1 597 ? -3.893 31.309 -32.792 1.00 80.25 597 GLU A N 1
ATOM 4990 C CA . GLU A 1 597 ? -2.926 32.090 -32.011 1.00 80.25 597 GLU A CA 1
ATOM 4991 C C . GLU A 1 597 ? -1.958 31.188 -31.218 1.00 80.25 597 GLU A C 1
ATOM 4993 O O . GLU A 1 597 ? -1.769 31.326 -30.008 1.00 80.25 597 GLU A O 1
ATOM 4998 N N . GLU A 1 598 ? -1.336 30.233 -31.919 1.00 85.88 598 GLU A N 1
ATOM 4999 C CA . GLU A 1 598 ? -0.413 29.250 -31.337 1.00 85.88 598 GLU A CA 1
ATOM 5000 C C . GLU A 1 598 ? 0.931 29.214 -32.069 1.00 85.88 598 GLU A C 1
ATOM 5002 O O . GLU A 1 598 ? 1.013 29.266 -33.299 1.00 85.88 598 GLU A O 1
ATOM 5007 N N . LEU A 1 599 ? 2.011 29.032 -31.308 1.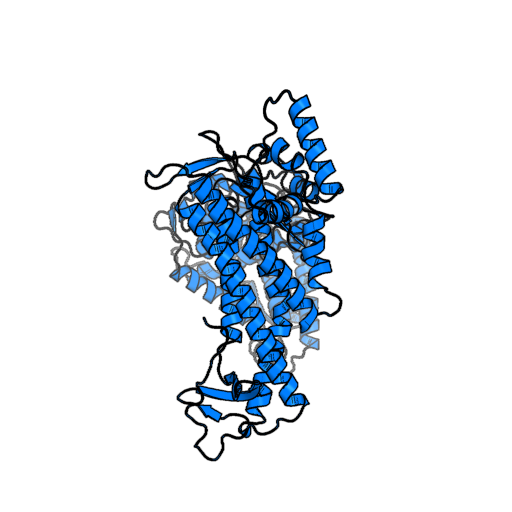00 90.25 599 LEU A N 1
ATOM 5008 C CA . LEU A 1 599 ? 3.326 28.732 -31.855 1.00 90.25 599 LEU A CA 1
ATOM 5009 C C . LEU A 1 599 ? 3.397 27.245 -32.223 1.00 90.25 599 LEU A C 1
ATOM 5011 O O . LEU A 1 599 ? 3.144 26.374 -31.386 1.00 90.25 599 LEU A O 1
ATOM 5015 N N . LYS A 1 600 ? 3.768 26.948 -33.469 1.00 90.50 600 LYS A N 1
ATOM 5016 C CA . LYS A 1 600 ? 3.862 25.587 -34.008 1.00 90.50 600 LYS A CA 1
ATOM 5017 C C . LYS A 1 600 ? 5.259 25.290 -34.537 1.00 90.50 600 LYS A C 1
ATOM 5019 O O . LYS A 1 600 ? 5.953 26.164 -35.062 1.00 90.50 600 LYS A O 1
ATOM 5024 N N . VAL A 1 601 ? 5.651 24.024 -34.425 1.00 92.12 601 VAL A N 1
ATOM 5025 C CA . VAL A 1 601 ? 6.849 23.485 -35.077 1.00 92.12 601 VAL A CA 1
ATOM 5026 C C . VAL A 1 601 ? 6.526 23.224 -36.551 1.00 92.12 601 VAL A C 1
ATOM 5028 O O . VAL A 1 601 ? 5.398 22.873 -36.902 1.00 92.12 601 VAL A O 1
ATOM 5031 N N . ARG A 1 602 ? 7.492 23.462 -37.437 1.00 91.06 602 ARG A N 1
ATOM 5032 C CA . ARG A 1 602 ? 7.403 23.066 -38.846 1.00 91.06 602 ARG A CA 1
ATOM 5033 C C . ARG A 1 602 ? 7.535 21.547 -38.942 1.00 91.06 602 ARG A C 1
ATOM 5035 O O . ARG A 1 602 ? 8.498 21.000 -38.422 1.00 91.06 602 ARG A O 1
ATOM 5042 N N . ASP A 1 603 ? 6.613 20.904 -39.647 1.00 88.50 603 ASP A N 1
ATOM 5043 C CA . ASP A 1 603 ? 6.651 19.466 -39.912 1.00 88.50 603 ASP A CA 1
ATOM 5044 C C . ASP A 1 603 ? 6.585 19.234 -41.440 1.00 88.50 603 ASP A C 1
ATOM 5046 O O . ASP A 1 603 ? 5.594 19.641 -42.060 1.00 88.50 603 ASP A O 1
ATOM 5050 N N . PRO A 1 604 ? 7.636 18.683 -42.085 1.00 90.44 604 PRO A N 1
ATOM 5051 C CA . PRO A 1 604 ? 8.893 18.221 -41.487 1.00 90.44 604 PRO A CA 1
ATOM 5052 C C . PRO A 1 604 ? 9.872 19.362 -41.159 1.00 90.44 604 PRO A C 1
ATOM 5054 O O . PRO A 1 604 ? 9.872 20.422 -41.796 1.00 90.44 604 PRO A O 1
ATOM 5057 N N . LEU A 1 605 ? 10.765 19.121 -40.195 1.00 92.94 605 LEU A N 1
ATOM 5058 C CA . LEU A 1 605 ? 11.890 20.004 -39.892 1.00 92.94 605 LEU A CA 1
ATOM 5059 C C . LEU A 1 605 ? 12.994 19.900 -40.968 1.00 92.94 605 LEU A C 1
ATOM 5061 O O . LEU A 1 605 ? 13.255 18.816 -41.490 1.00 92.94 605 LEU A O 1
ATOM 5065 N N . PRO A 1 606 ? 13.700 21.003 -41.292 1.00 90.50 606 PRO A N 1
ATOM 5066 C CA . PRO A 1 606 ? 14.816 20.976 -42.240 1.00 90.50 606 PRO A CA 1
ATOM 5067 C C . PRO A 1 606 ? 15.986 20.093 -41.771 1.00 90.50 606 PRO A C 1
ATOM 5069 O O . PRO A 1 606 ? 16.326 20.105 -40.591 1.00 90.50 606 PRO A O 1
ATOM 5072 N N . GLU A 1 607 ? 16.707 19.457 -42.705 1.00 87.38 607 GLU A N 1
ATOM 5073 C CA . GLU A 1 607 ? 17.881 18.598 -42.418 1.00 87.38 607 GLU A CA 1
ATOM 5074 C C . GLU A 1 607 ? 18.977 19.283 -41.583 1.00 87.38 607 GLU A C 1
ATOM 5076 O O . GLU A 1 607 ? 19.714 18.636 -40.847 1.00 87.38 607 GLU A O 1
ATOM 5081 N N . LYS A 1 608 ? 19.074 20.615 -41.666 1.00 89.75 608 LYS A N 1
ATOM 5082 C CA . LYS A 1 608 ? 20.020 21.427 -40.886 1.00 89.75 608 LYS A CA 1
ATOM 5083 C C . LYS A 1 608 ? 19.655 21.580 -39.403 1.00 89.75 608 LYS A C 1
ATOM 5085 O O . LYS A 1 608 ? 20.376 22.274 -38.689 1.00 89.75 608 LYS A O 1
ATOM 5090 N N . PHE A 1 609 ? 18.533 21.028 -38.942 1.00 93.88 609 PHE A N 1
ATOM 5091 C CA . PHE A 1 609 ? 18.118 21.092 -37.542 1.00 93.88 609 PHE A CA 1
ATOM 5092 C C . PHE A 1 609 ? 18.984 20.175 -36.666 1.00 93.88 609 PHE A C 1
ATOM 5094 O O . PHE A 1 609 ? 19.123 18.987 -36.940 1.00 93.88 609 PHE A O 1
ATOM 5101 N N . THR A 1 610 ? 19.558 20.724 -35.593 1.00 93.69 610 THR A N 1
ATOM 5102 C CA . THR A 1 610 ? 20.492 20.022 -34.696 1.00 93.69 610 THR A CA 1
ATOM 5103 C C . THR A 1 610 ? 20.091 20.180 -33.229 1.00 93.69 610 THR A C 1
ATOM 5105 O O . THR A 1 610 ? 19.322 21.077 -32.876 1.00 93.69 610 THR A O 1
ATOM 5108 N N . GLU A 1 611 ? 20.665 19.362 -32.342 1.00 92.69 611 GLU A N 1
ATOM 5109 C CA . GLU A 1 611 ? 20.489 19.501 -30.886 1.00 92.69 611 GLU A CA 1
ATOM 5110 C C . GLU A 1 611 ? 20.888 20.891 -30.365 1.00 92.69 611 GLU A C 1
ATOM 5112 O O . GLU A 1 611 ? 20.235 21.439 -29.476 1.00 92.69 611 GLU A O 1
ATOM 5117 N N . GLU A 1 612 ? 21.919 21.511 -30.949 1.00 94.19 612 GLU A N 1
ATOM 5118 C CA . GLU A 1 612 ? 22.349 22.862 -30.575 1.00 94.19 612 GLU A CA 1
ATOM 5119 C C . GLU A 1 612 ? 21.278 23.911 -30.919 1.00 94.19 612 GLU A C 1
ATOM 5121 O O . GLU A 1 612 ? 20.998 24.810 -30.118 1.00 94.19 612 GLU A O 1
ATOM 5126 N N . ILE A 1 613 ? 20.650 23.790 -32.095 1.00 94.12 613 ILE A N 1
ATOM 5127 C CA . ILE A 1 613 ? 19.544 24.660 -32.519 1.00 94.12 613 ILE A CA 1
ATOM 5128 C C . ILE A 1 613 ? 18.334 24.437 -31.613 1.00 94.12 613 ILE A C 1
ATOM 5130 O O . ILE A 1 613 ? 17.783 25.413 -31.100 1.00 94.12 613 ILE A O 1
ATOM 5134 N N . GLN A 1 614 ? 17.979 23.178 -31.334 1.00 94.75 614 GLN A N 1
ATOM 5135 C CA . GLN A 1 614 ? 16.913 22.839 -30.392 1.00 94.75 614 GLN A CA 1
ATOM 5136 C C . GLN A 1 614 ? 17.158 23.486 -29.019 1.00 94.75 614 GLN A C 1
ATOM 5138 O O . GLN A 1 614 ? 16.260 24.103 -28.445 1.00 94.75 614 GLN A O 1
ATOM 5143 N N . GLY A 1 615 ? 18.388 23.404 -28.500 1.00 94.06 615 GLY A N 1
ATOM 5144 C CA . GLY A 1 615 ? 18.767 24.000 -27.220 1.00 94.06 615 GLY A CA 1
ATOM 5145 C C . GLY A 1 615 ? 18.689 25.531 -27.206 1.00 94.06 615 GLY A C 1
ATOM 5146 O O . GLY A 1 615 ? 18.354 26.118 -26.176 1.00 94.06 615 GLY A O 1
ATOM 5147 N N . LYS A 1 616 ? 18.969 26.201 -28.332 1.00 94.94 616 LYS A N 1
ATOM 5148 C CA . LYS A 1 616 ? 18.786 27.657 -28.484 1.00 94.94 616 LYS A CA 1
ATOM 5149 C C . LYS A 1 616 ? 17.304 28.034 -28.512 1.00 94.94 616 LYS A C 1
ATOM 5151 O O . LYS A 1 616 ? 16.909 28.903 -27.740 1.00 94.94 616 LYS A O 1
ATOM 5156 N N . ILE A 1 617 ? 16.493 27.326 -29.302 1.00 94.62 617 ILE A N 1
ATOM 5157 C CA . ILE A 1 617 ? 15.037 27.520 -29.357 1.00 94.62 617 ILE A CA 1
ATOM 5158 C C . ILE A 1 617 ? 14.424 27.333 -27.967 1.00 94.62 617 ILE A C 1
ATOM 5160 O O . ILE A 1 617 ? 13.753 28.231 -27.473 1.00 94.62 617 ILE A O 1
ATOM 5164 N N . CYS A 1 618 ? 14.714 26.216 -27.293 1.00 95.00 618 CYS A N 1
ATOM 5165 C CA . CYS A 1 618 ? 14.167 25.932 -25.965 1.00 95.00 618 CYS A CA 1
ATOM 5166 C C . CYS A 1 618 ? 14.501 27.025 -24.943 1.00 95.00 618 CYS A C 1
ATOM 5168 O O . CYS A 1 618 ? 13.670 27.333 -24.097 1.00 95.00 618 CYS A O 1
ATOM 5170 N N . ARG A 1 619 ? 15.715 27.592 -24.980 1.00 94.62 619 ARG A N 1
ATOM 5171 C CA . ARG A 1 619 ? 16.107 28.668 -24.054 1.00 94.62 619 ARG A CA 1
ATOM 5172 C C . ARG A 1 619 ? 15.328 29.952 -24.311 1.00 94.62 619 ARG A C 1
ATOM 5174 O O . ARG A 1 619 ? 14.822 30.533 -23.361 1.00 94.62 619 ARG A O 1
ATOM 5181 N N . ASP A 1 620 ? 15.216 30.364 -25.568 1.00 93.62 620 ASP A N 1
ATOM 5182 C CA . ASP A 1 620 ? 14.532 31.610 -25.918 1.00 93.62 620 ASP A CA 1
ATOM 5183 C C . ASP A 1 620 ? 13.014 31.506 -25.710 1.00 93.62 620 ASP A C 1
ATOM 5185 O O . ASP A 1 620 ? 12.396 32.446 -25.218 1.00 93.62 620 ASP A O 1
ATOM 5189 N N . VAL A 1 621 ? 12.420 30.350 -26.024 1.00 94.06 621 VAL A N 1
ATOM 5190 C CA . VAL A 1 621 ? 10.995 30.083 -25.769 1.00 94.06 621 VAL A CA 1
ATOM 5191 C C . VAL A 1 621 ? 10.710 30.059 -24.264 1.00 94.06 621 VAL A C 1
ATOM 5193 O O . VAL A 1 621 ? 9.738 30.670 -23.835 1.00 94.06 621 VAL A O 1
ATOM 5196 N N . ARG A 1 622 ? 11.579 29.444 -23.445 1.00 93.12 622 ARG A N 1
ATOM 5197 C CA . ARG A 1 622 ? 11.456 29.495 -21.975 1.00 93.12 622 ARG A CA 1
ATOM 5198 C C . ARG A 1 622 ? 11.588 30.903 -21.422 1.00 93.12 622 ARG A C 1
ATOM 5200 O O . ARG A 1 622 ? 10.813 31.270 -20.557 1.00 93.12 622 ARG A O 1
ATOM 5207 N N . ALA A 1 623 ? 12.532 31.697 -21.922 1.00 90.56 623 ALA A N 1
ATOM 5208 C CA . ALA A 1 623 ? 12.682 33.080 -21.474 1.00 90.56 623 ALA A CA 1
ATOM 5209 C C . ALA A 1 623 ? 11.412 33.904 -21.750 1.00 90.56 623 ALA A C 1
ATOM 5211 O O . ALA A 1 623 ? 10.993 34.697 -20.909 1.00 90.56 623 ALA A O 1
ATOM 5212 N N . LEU A 1 624 ? 10.771 33.682 -22.904 1.00 90.56 624 LEU A N 1
ATOM 5213 C CA . LEU A 1 624 ? 9.493 34.310 -23.230 1.00 90.56 624 LEU A CA 1
ATOM 5214 C C . LEU A 1 624 ? 8.348 33.798 -22.343 1.00 90.56 624 LEU A C 1
ATOM 5216 O O . LEU A 1 624 ? 7.532 34.593 -21.878 1.00 90.56 624 LEU A O 1
ATOM 5220 N N . GLU A 1 625 ? 8.285 32.489 -22.097 1.00 90.94 625 GLU A N 1
ATOM 5221 C CA . GLU A 1 625 ? 7.315 31.890 -21.174 1.00 90.94 625 GLU A CA 1
ATOM 5222 C C . GLU A 1 625 ? 7.466 32.492 -19.770 1.00 90.94 625 GLU A C 1
ATOM 5224 O O . GLU A 1 625 ? 6.485 32.986 -19.219 1.00 90.94 625 GLU A O 1
ATOM 5229 N N . GLU A 1 626 ? 8.690 32.575 -19.241 1.00 88.75 626 GLU A N 1
ATOM 5230 C CA . GLU A 1 626 ? 8.990 33.155 -17.929 1.00 88.75 626 GLU A CA 1
ATOM 5231 C C . GLU A 1 626 ? 8.584 34.635 -17.845 1.00 88.75 626 GLU A C 1
ATOM 5233 O O . GLU A 1 626 ? 8.038 35.074 -16.825 1.00 88.75 626 GLU A O 1
ATOM 5238 N N . GLU A 1 627 ? 8.806 35.405 -18.917 1.00 88.25 627 GLU A N 1
ATOM 5239 C CA . GLU A 1 627 ? 8.373 36.800 -19.025 1.00 88.25 627 GLU A CA 1
ATOM 5240 C C . GLU A 1 627 ? 6.842 36.917 -18.954 1.00 88.25 627 GLU A C 1
ATOM 5242 O O . GLU A 1 627 ? 6.304 37.710 -18.171 1.00 88.25 627 GLU A O 1
ATOM 5247 N N . LEU A 1 628 ? 6.121 36.118 -19.748 1.00 86.81 628 LEU A N 1
ATOM 5248 C CA . LEU A 1 628 ? 4.657 36.115 -19.770 1.00 86.81 628 LEU A CA 1
ATOM 5249 C C . LEU A 1 628 ? 4.069 35.602 -18.453 1.00 86.81 628 LEU A C 1
ATOM 5251 O O . LEU A 1 628 ? 3.124 36.195 -17.934 1.00 86.81 628 LEU A O 1
ATOM 5255 N N . SER A 1 629 ? 4.659 34.569 -17.857 1.00 85.88 629 SER A N 1
ATOM 5256 C CA . SER A 1 629 ? 4.307 34.072 -16.527 1.00 85.88 629 SER A CA 1
ATOM 5257 C C . SER A 1 629 ? 4.564 35.124 -15.442 1.00 85.88 629 SER A C 1
ATOM 5259 O O . SER A 1 629 ? 3.761 35.278 -14.520 1.00 85.88 629 SER A O 1
ATOM 5261 N N . GLY A 1 630 ? 5.635 35.917 -15.562 1.00 84.44 630 GLY A N 1
ATOM 5262 C CA . GLY A 1 630 ? 5.871 37.113 -14.747 1.00 84.44 630 GLY A CA 1
ATOM 5263 C C . GLY A 1 630 ? 4.716 38.110 -14.832 1.00 84.44 630 GLY A C 1
ATOM 5264 O O . GLY A 1 630 ? 4.163 38.494 -13.801 1.00 84.44 630 GLY A O 1
ATOM 5265 N N . LYS A 1 631 ? 4.289 38.445 -16.053 1.00 84.44 631 LYS A N 1
ATOM 5266 C CA . LYS A 1 631 ? 3.148 39.340 -16.299 1.00 84.44 631 LYS A CA 1
ATOM 5267 C C . LYS A 1 631 ? 1.831 38.768 -15.772 1.00 84.44 631 LYS A C 1
ATOM 5269 O O . LYS A 1 631 ? 1.046 39.515 -15.197 1.00 84.44 631 LYS A O 1
ATOM 5274 N N . CYS A 1 632 ? 1.585 37.464 -15.917 1.00 82.94 632 CYS A N 1
ATOM 5275 C CA . CYS A 1 632 ? 0.410 36.807 -15.336 1.00 82.94 632 CYS A CA 1
ATOM 5276 C C . CYS A 1 632 ? 0.373 36.999 -13.817 1.00 82.94 632 CYS A C 1
ATOM 5278 O O . CYS A 1 632 ? -0.631 37.467 -13.293 1.00 82.94 632 CYS A O 1
ATOM 5280 N N . ARG A 1 633 ? 1.495 36.755 -13.126 1.00 80.62 633 ARG A N 1
ATOM 5281 C CA . ARG A 1 633 ? 1.595 36.942 -11.668 1.00 80.62 633 ARG A CA 1
ATOM 5282 C C . ARG A 1 633 ? 1.335 38.384 -11.232 1.00 80.62 633 ARG A C 1
ATOM 5284 O O . ARG A 1 633 ? 0.780 38.607 -10.162 1.00 80.62 633 ARG A O 1
ATOM 5291 N N . GLU A 1 634 ? 1.744 39.375 -12.020 1.00 80.06 634 GLU A N 1
ATOM 5292 C CA . GLU A 1 634 ? 1.422 40.784 -11.748 1.00 80.06 634 GLU A CA 1
ATOM 5293 C C . GLU A 1 634 ? -0.067 41.085 -11.931 1.00 80.06 634 GLU A C 1
ATOM 5295 O O . GLU A 1 634 ? -0.650 41.828 -11.140 1.00 80.06 634 GLU A O 1
ATOM 5300 N N . LEU A 1 635 ? -0.695 40.508 -12.961 1.00 76.69 635 LEU A N 1
ATOM 5301 C CA . LEU A 1 635 ? -2.130 40.653 -13.185 1.00 76.69 635 LEU A CA 1
ATOM 5302 C C . LEU A 1 635 ? -2.937 40.001 -12.058 1.00 76.69 635 LEU A C 1
ATOM 5304 O O . LEU A 1 635 ? -3.876 40.632 -11.579 1.00 76.69 635 LEU A O 1
ATOM 5308 N N . GLU A 1 636 ? -2.513 38.817 -11.611 1.00 73.62 636 GLU A N 1
ATOM 5309 C CA . GLU A 1 636 ? -3.105 38.057 -10.508 1.00 73.62 636 GLU A CA 1
ATOM 5310 C C . GLU A 1 636 ? -2.930 38.761 -9.161 1.00 73.62 636 GLU A C 1
ATOM 5312 O O . GLU A 1 636 ? -3.887 38.840 -8.418 1.00 73.62 636 GLU A O 1
ATOM 5317 N N . LYS A 1 637 ? -1.769 39.350 -8.835 1.00 66.12 637 LYS A N 1
ATOM 5318 C CA . LYS A 1 637 ? -1.553 40.055 -7.547 1.00 66.12 637 LYS A CA 1
ATOM 5319 C C . LYS A 1 637 ? -2.500 41.234 -7.297 1.00 66.12 637 LYS A C 1
ATOM 5321 O O . LYS A 1 637 ? -2.669 41.639 -6.148 1.00 66.12 637 LYS A O 1
ATOM 5326 N N . ASN A 1 638 ? -3.081 41.798 -8.353 1.00 53.41 638 ASN A N 1
ATOM 5327 C CA . ASN A 1 638 ? -4.019 42.915 -8.249 1.00 53.41 638 ASN A CA 1
ATOM 5328 C C . ASN A 1 638 ? -5.462 42.458 -7.962 1.00 53.41 638 ASN A C 1
ATOM 5330 O O . ASN A 1 638 ? -6.323 43.306 -7.739 1.00 53.41 638 ASN A O 1
ATOM 5334 N N . GLU A 1 639 ? -5.713 41.148 -7.912 1.00 52.81 639 GLU A N 1
ATOM 5335 C CA . GLU A 1 639 ? -6.965 40.535 -7.478 1.00 52.81 639 GLU A CA 1
ATOM 5336 C C . GLU A 1 639 ? -6.658 39.464 -6.422 1.00 52.81 639 GLU A C 1
ATOM 5338 O O . GLU A 1 639 ? -5.788 38.622 -6.586 1.00 52.81 639 GLU A O 1
ATOM 5343 N N . SER A 1 640 ? -7.327 39.493 -5.278 1.00 42.41 640 SER A N 1
ATOM 5344 C CA . SER A 1 640 ? -6.989 38.596 -4.166 1.00 42.41 640 SER A CA 1
ATOM 5345 C C . SER A 1 640 ? -7.358 37.135 -4.479 1.00 42.41 640 SER A C 1
ATOM 5347 O O . SER A 1 640 ? -8.523 36.762 -4.352 1.00 42.41 640 SER A O 1
ATOM 5349 N N . PHE A 1 641 ? -6.366 36.318 -4.852 1.00 46.09 641 PHE A N 1
ATOM 5350 C CA . PHE A 1 641 ? -6.375 34.865 -4.629 1.00 46.09 641 PHE A CA 1
ATOM 5351 C C . PHE A 1 641 ? -6.109 34.563 -3.148 1.00 46.09 641 PHE A C 1
ATOM 5353 O O . PHE A 1 641 ? -5.193 35.180 -2.557 1.00 46.09 641 PHE A O 1
#

Secondary structure (DSSP, 8-state):
--S------TTTTSTT-S-----HHHHHHHHHHHHHHHHHHHHHHHHHHHHHHHHHHHHHEEE-TTSBEEESTT----HHHHHHHHHHHHHHHHHHHHHHHHHIIIII-TT-HHIIIIIHHHHHH-HHHHHHHHHHHHHHTT---EEE-SSBEEEEHHHHHH-TTS---HHHHHHHHHHHHHHHHTT-SS-EEESHHHHHHHHHHHHHHHHHHHHHHHHHHHHHHHHHHHHHHH-GGG-EEETTEEEEEEEE-TT--EEEEESS--HHHHHHHHHHHHHHHHHHHHHTT-S-EEEEEEETTSSSPPEEEEEPGGGGGSBHHHHHHHHSTT-S-EE-HHHHGGGHHHHHHHTEEEEEE-SS-EEEEEEGGG-BHHHHHHH-THHHHH-EEEEES---S-PPPHHHHHHHHHHHHHHHHHHHTTTS--SS-TTTTSHHHHHHHHHHHHHHHHHSS-SSGGGSPPHHHHHHHHTT-SEEEHHHHHHHHT--HHHHHHHHHHHTEE-SSSSEEEE-HHHHHHHHHHHHHHHHHHH--TTSSS--HHHHHHHHHHHHHHHHHHHHHHHHHTTS----SSHHHHHHHHHHHHTTTEEEETTTTEEEE-SSPPTT--HHHHHHHHHHHHHHHHHHHHHHHHHHHTS--

Foldseek 3Di:
DPLAPFDDPPPPPDPPPDADDDDPVLLVLFVLLSVLLSLVVLLLVLLVQLLVLVVVCVVQWDAAQVQFIDGPPPDDDDLVSVQVSLLRNLVSLVVSVVSLQVSCCPQPDVVSCLCVFEVVCCVVPDLLQLVSVQVNVVVVVPDRQWDDDRTGIWGQLVVSLPPDVDDRDPVNSVVSVVQQVVCVVVVHPTSTDGDPVSSLVNVLSSLLSQLLSLVVCVVSSVVSVVVLQVSCVVCVVQWDDDPPWTWRFSDADPVRITGTDTNDDCSNVVSVVSSVVSVVSSLCSLQVNLQWAKAWEAAPPDSYGTDIGTDDPVQQQPQPVVVCVVPDDPFPWKFQCVQQPDAGLQLRVVQFDQWWADPFAIWGRHHSRPDGNNRVCVRPVVSRRRHRYMYGPDRDDDHDDQLVLQVLQLLLLLLVLLVVVVVPPPDDDPCSLFLVVSLVSVLVLVVQQCQWQDNDSSGHHRLSRVLVSVVPDQKDFLVSVCRRRVGDSVNVLSSLQLCAWDDDVSGMTGHDPVSNVVSVVVVVVVVVQLQDPLPDPDRCNLVSVLQSLLQSLLSLLSSLVVVVCPPPDDDDDPSCVLCVVLCVVPVQFWDADPRNRGIDGDRNHDPPDDPVNSVVSSVVSVVSSVVSVVVSVVSCVVPRD

Radius of gyration: 34.05 Å; chains: 1; bounding box: 62×105×87 Å